Protein AF-0000000087741910 (afdb_homodimer)

Sequence (424 aa):
MEVKDKIFSENNMYKRLKKAAKTEHLENLDMALEYSIKKHRGEMRKANKFNKKAQIPYIIHPLMMACQAHALGIKDDKVLAVTMLHDICEDCNVDPSELPFPQEIRDCVDTLTKRKGQSKEEYFAGIAKDSTAAIVKALDRVNNVSTMSSSFSRQKVIEYIEETEEYVYPLLDVIKYEYHDYNDAVFILKYHLKSLIESIKCFILQDELEDDMEVKDKIFSENNMYKRLKKAAKTEHLENLDMALEYSIKKHRGEMRKANKFNKKAQIPYIIHPLMMACQAHALGIKDDKVLAVTMLHDICEDCNVDPSELPFPQEIRDCVDTLTKRKGQSKEEYFAGIAKDSTAAIVKALDRVNNVSTMSSSFSRQKVIEYIEETEEYVYPLLDVIKYEYHDYNDAVFILKYHLKSLIESIKCFILQDELEDD

Solvent-accessible surface area (backbone atoms only — not comparable to full-atom values): 22460 Å² total; per-residue (Å²): 115,87,54,83,42,63,80,70,30,62,66,49,38,48,51,51,50,49,49,47,19,62,78,67,66,20,62,56,28,46,50,26,52,56,49,37,51,62,66,37,58,90,39,59,46,79,51,29,76,86,42,70,82,53,79,46,57,36,56,48,54,34,44,50,37,35,52,51,40,43,45,50,66,50,78,50,37,63,50,43,18,33,35,38,41,35,56,44,41,74,74,58,77,40,58,43,88,71,51,98,59,60,67,72,48,30,52,41,31,41,50,57,39,83,54,88,90,59,50,68,66,58,46,47,54,54,21,61,76,31,62,58,38,27,52,40,49,50,41,49,46,42,56,49,65,40,43,36,59,41,49,47,52,73,69,53,49,53,51,51,50,53,47,37,65,68,52,46,53,57,30,52,55,51,35,43,72,74,37,65,91,39,35,42,40,45,50,53,49,50,51,48,38,48,29,44,51,53,35,53,48,38,54,54,50,50,52,54,61,72,73,102,114,88,54,85,42,63,79,69,28,60,67,49,38,49,51,51,51,48,50,48,19,62,78,66,67,18,62,55,26,47,50,26,52,56,50,35,52,62,66,38,58,92,40,60,46,79,51,29,75,88,42,68,83,53,79,46,56,35,53,47,54,33,43,50,38,35,50,49,40,43,45,51,66,51,78,50,37,63,50,42,17,34,34,39,41,36,54,44,40,75,74,58,79,42,58,45,87,70,50,96,60,60,67,72,48,30,52,40,31,42,50,58,39,82,52,89,88,58,48,70,67,58,45,47,54,53,22,63,76,31,62,57,37,28,52,42,50,50,42,50,46,41,54,48,64,40,42,35,60,41,47,47,52,70,70,54,48,52,51,51,50,52,48,38,64,70,51,48,51,56,30,52,54,50,36,43,72,73,36,64,92,40,36,42,40,46,50,51,51,49,51,48,38,48,29,44,52,54,36,52,49,38,53,56,51,50,51,54,62,71,72,102

Foldseek 3Di:
DVPVDPCLDPVNLLVVQCVLCVVVVLVLLNVLSVVLCVQQVPPWDFAFPVCRPDTHRPQSLLSVLLSLCVVLVNSDSLLNSLSSCLCSCVPRVDQLVPDPDDPVSSVLSNLSDDDPPDDLVRSLVSQLVDLSSLSSVLSNLLSCLVCCVRGPDPVVNVVSLVSCVVRNVVSLVSNVVPPVVCVSVSVVSCVSNVVSSVVVVVVVVVVVVVVD/DVPVDPCLDPVNLLVVQCVLCVVVVLVLLNVLSVVLCVQQVPPWDFAFPVCRVDTHRPQSLLSVLLSLCVVLVNSDSLLNSLSSCLCSCVPRVDQLVPDPDDPVSSVLSNLSDDDPPDDLVRSLVSQLVDLSSLSSVLSNLLSCLVCCVRGPDPVVNVVSLVSCVVRNVVSLVSNVVPPVVCVSVSVVSCVSNVVSSVVVVVVVVVVVVVVD

Organism: Butyrivibrio fibrisolvens (NCBI:txid831)

pLDDT: mean 91.87, std 10.07, range [36.38, 98.81]

Secondary structure (DSSP, 8-state):
-----GGGSHHHHHHHHHHHHHHTT-HHHHHHHHHHHHHTTT-BPPPBTTBTT---BTTHHHHHHHHHHHHTT---HHHHHHHHHTTHHHHS---GGGSSS-HHHHHHHHHTSPPTT--HHHHHHHHHT-HHHHHHHHHHHHHHHHHHHHHS-HHHHHHHHHHIIIIIHHHHHHHHHH-GGGHHHHHHHHHHHHHHHHHHHHHHHHHHHHH-/-----GGGSHHHHHHHHHHHHHHTT-HHHHHHHHHHHHHTTT-BPPPBTTBTT---BTTHHHHHHHHHHHHTT---HHHHHHHHHTTHHHHS---GGGSSS-HHHHHHHHHTSPPTT--HHHHHHHHHT-HHHHHHHHHHHHHHHHHHHHHS-HHHHHHHHHHIIIIIHHHHHHHHHH-GGGHHHHHHHHHHHHHHHHHHHHHHHHHHHHH-

InterPro domains:
  IPR052194 Guanosine-3',5'-bis(diphosphate) 3'-pyrophosphohydrolase [PTHR46246] (23-166)

Nearest PDB structures (foldseek):
  6yvc-assembly4_D  TM=8.211E-01  e=2.754E-05  Pseudomonas aeruginosa
  7smg-assembly1_A  TM=8.132E-01  e=6.672E-05  Bacteroides caccae ATCC 43185
  6yvc-assembly4_D  TM=8.211E-01  e=2.849E-05  Pseudomonas aeruginosa
  7smg-assembly1_A  TM=8.132E-01  e=8.321E-05  Bacteroides caccae ATCC 43185

Structure (mmCIF, N/CA/C/O backbone):
data_AF-0000000087741910-model_v1
#
loop_
_entity.id
_entity.type
_entity.pdbx_description
1 polymer "Bifunctional (P)ppGpp synthetase/guanosine-3,5-bis(Diphosphate) 3'-pyrophosphohydrolase"
#
loop_
_atom_site.group_PDB
_atom_site.id
_atom_site.type_symbol
_atom_site.label_atom_id
_atom_site.label_alt_id
_atom_site.label_comp_id
_atom_site.label_asym_id
_atom_site.label_entity_id
_atom_site.label_seq_id
_atom_site.pdbx_PDB_ins_code
_atom_site.Cartn_x
_atom_site.Cartn_y
_atom_site.Cartn_z
_atom_site.occupancy
_atom_site.B_iso_or_equiv
_atom_site.auth_seq_id
_atom_site.auth_comp_id
_atom_site.auth_asym_id
_atom_site.auth_atom_id
_atom_site.pdbx_PDB_model_num
ATOM 1 N N . MET A 1 1 ? -9.453 -3.703 -11.008 1 36.47 1 MET A N 1
ATOM 2 C CA . MET A 1 1 ? -9.133 -2.287 -11.148 1 36.47 1 MET A CA 1
ATOM 3 C C . MET A 1 1 ? -8.797 -1.945 -12.602 1 36.47 1 MET A C 1
ATOM 5 O O . MET A 1 1 ? -7.898 -2.541 -13.195 1 36.47 1 MET A O 1
ATOM 9 N N . GLU A 1 2 ? -9.836 -1.729 -13.297 1 45.56 2 GLU A N 1
ATOM 10 C CA . GLU A 1 2 ? -9.336 -1.256 -14.578 1 45.56 2 GLU A CA 1
ATOM 11 C C . GLU A 1 2 ? -8.305 -0.147 -14.398 1 45.56 2 GLU A C 1
ATOM 13 O O . GLU A 1 2 ? -8.664 0.994 -14.094 1 45.56 2 GLU A O 1
ATOM 18 N N . VAL A 1 3 ? -7.297 -0.343 -13.688 1 50.44 3 VAL A N 1
ATOM 19 C CA . VAL A 1 3 ? -6.367 0.778 -13.633 1 50.44 3 VAL A CA 1
ATOM 20 C C . VAL A 1 3 ? -5.879 1.115 -15.039 1 50.44 3 VAL A C 1
ATOM 22 O O . VAL A 1 3 ? -5.172 0.32 -15.664 1 50.44 3 VAL A O 1
ATOM 25 N N . LYS A 1 4 ? -6.59 1.932 -15.727 1 55.97 4 LYS A N 1
ATOM 26 C CA . LYS A 1 4 ? -6.168 2.438 -17.031 1 55.97 4 LYS A CA 1
ATOM 27 C C . LYS A 1 4 ? -4.762 3.025 -16.969 1 55.97 4 LYS A C 1
ATOM 29 O O . LYS A 1 4 ? -4.203 3.424 -17.984 1 55.97 4 LYS A O 1
ATOM 34 N N . ASP A 1 5 ? -4.297 2.799 -15.852 1 68.81 5 ASP A N 1
ATOM 35 C CA . ASP A 1 5 ? -2.947 3.334 -15.711 1 68.81 5 ASP A CA 1
ATOM 36 C C . ASP A 1 5 ? -1.924 2.43 -16.391 1 68.81 5 ASP A C 1
ATOM 38 O O . ASP A 1 5 ? -1.858 1.232 -16.109 1 68.81 5 ASP A O 1
ATOM 42 N N . LYS A 1 6 ? -1.229 3.008 -17.188 1 66.5 6 LYS A N 1
ATOM 43 C CA . LYS A 1 6 ? -0.247 2.287 -18 1 66.5 6 LYS A CA 1
ATOM 44 C C . LYS A 1 6 ? 0.695 1.473 -17.109 1 66.5 6 LYS A C 1
ATOM 46 O O . LYS A 1 6 ? 1.123 0.381 -17.5 1 66.5 6 LYS A O 1
ATOM 51 N N . ILE A 1 7 ? 0.858 1.936 -15.93 1 70 7 ILE A N 1
ATOM 52 C CA . ILE A 1 7 ? 1.865 1.309 -15.086 1 70 7 ILE A CA 1
ATOM 53 C C . ILE A 1 7 ? 1.332 -0.016 -14.539 1 70 7 ILE A C 1
ATOM 55 O O . ILE A 1 7 ? 2.107 -0.879 -14.125 1 70 7 ILE A O 1
ATOM 59 N N . PHE A 1 8 ? 0.062 -0.196 -14.695 1 80.19 8 PHE A N 1
ATOM 60 C CA . PHE A 1 8 ? -0.527 -1.433 -14.195 1 80.19 8 PHE A CA 1
ATOM 61 C C . PHE A 1 8 ? -0.972 -2.326 -15.352 1 80.19 8 PHE A C 1
ATOM 63 O O . PHE A 1 8 ? -1.636 -3.342 -15.133 1 80.19 8 PHE A O 1
ATOM 70 N N . SER A 1 9 ? -0.499 -1.895 -16.547 1 89.19 9 SER A N 1
ATOM 71 C CA . SER A 1 9 ? -0.858 -2.719 -17.703 1 89.19 9 SER A CA 1
ATOM 72 C C . SER A 1 9 ? -0.04 -4.004 -17.734 1 89.19 9 SER A C 1
ATOM 74 O O . SER A 1 9 ? 1.11 -4.027 -17.297 1 89.19 9 SER A O 1
ATOM 76 N N . GLU A 1 10 ? -0.681 -4.973 -18.297 1 92.62 10 GLU A N 1
ATOM 77 C CA . GLU A 1 10 ? -0.025 -6.266 -18.453 1 92.62 10 GLU A CA 1
ATOM 78 C C . GLU A 1 10 ? 1.323 -6.125 -19.141 1 92.62 10 GLU A C 1
ATOM 80 O O . GLU A 1 10 ? 2.34 -6.617 -18.656 1 92.62 10 GLU A O 1
ATOM 85 N N . ASN A 1 11 ? 1.324 -5.414 -20.219 1 94.44 11 ASN A N 1
ATOM 86 C CA . ASN A 1 11 ? 2.525 -5.254 -21.031 1 94.44 11 ASN A CA 1
ATOM 87 C C . ASN A 1 11 ? 3.629 -4.531 -20.266 1 94.44 11 ASN A C 1
ATOM 89 O O . ASN A 1 11 ? 4.785 -4.953 -20.297 1 94.44 11 ASN A O 1
ATOM 93 N N . ASN A 1 12 ? 3.334 -3.48 -19.609 1 93.81 12 ASN A N 1
ATOM 94 C CA . ASN A 1 12 ? 4.328 -2.713 -18.859 1 93.81 12 ASN A CA 1
ATOM 95 C C . ASN A 1 12 ? 4.875 -3.5 -17.672 1 93.81 12 ASN A C 1
ATOM 97 O O . ASN A 1 12 ? 6.074 -3.453 -17.391 1 93.81 12 ASN A O 1
ATOM 101 N N . MET A 1 13 ? 4.023 -4.191 -17.031 1 96.44 13 MET A N 1
ATOM 102 C CA . MET A 1 13 ? 4.469 -4.988 -15.891 1 96.44 13 MET A CA 1
ATOM 103 C C . MET A 1 13 ? 5.367 -6.133 -16.344 1 96.44 13 MET A C 1
ATOM 105 O O . MET A 1 13 ? 6.402 -6.398 -15.727 1 96.44 13 MET A O 1
ATOM 109 N N . TYR A 1 14 ? 4.961 -6.719 -17.438 1 97.25 14 TYR A N 1
ATOM 110 C CA . TYR A 1 14 ? 5.77 -7.789 -18 1 97.25 14 TYR A CA 1
ATOM 111 C C . TYR A 1 14 ? 7.152 -7.281 -18.391 1 97.25 14 TYR A C 1
ATOM 113 O O . TYR A 1 14 ? 8.164 -7.887 -18.047 1 97.25 14 TYR A O 1
ATOM 121 N N . LYS A 1 15 ? 7.199 -6.219 -19.062 1 97.12 15 LYS A N 1
ATOM 122 C CA . LYS A 1 15 ? 8.469 -5.648 -19.516 1 97.12 15 LYS A CA 1
ATOM 123 C C . LYS A 1 15 ? 9.359 -5.289 -18.328 1 97.12 15 LYS A C 1
ATOM 125 O O . LYS A 1 15 ? 10.57 -5.516 -18.359 1 97.12 15 LYS A O 1
ATOM 130 N N . ARG A 1 16 ? 8.734 -4.734 -17.359 1 95.75 16 ARG A N 1
ATOM 131 C CA . ARG A 1 16 ? 9.477 -4.363 -16.156 1 95.75 16 ARG A CA 1
ATOM 132 C C . ARG A 1 16 ? 10.125 -5.586 -15.516 1 95.75 16 ARG A C 1
ATOM 134 O O . ARG A 1 16 ? 11.305 -5.559 -15.172 1 95.75 16 ARG A O 1
ATOM 141 N N . LEU A 1 17 ? 9.398 -6.613 -15.375 1 98.25 17 LEU A N 1
ATOM 142 C CA . LEU A 1 17 ? 9.891 -7.812 -14.711 1 98.25 17 LEU A CA 1
ATOM 143 C C . LEU A 1 17 ? 10.914 -8.539 -15.578 1 98.25 17 LEU A C 1
ATOM 145 O O . LEU A 1 17 ? 11.883 -9.094 -15.07 1 98.25 17 LEU A O 1
ATOM 149 N N . LYS A 1 18 ? 10.656 -8.531 -16.875 1 98.38 18 LYS A N 1
ATOM 150 C CA . LYS A 1 18 ? 11.625 -9.133 -17.797 1 98.38 18 LYS A CA 1
ATOM 151 C C . LYS A 1 18 ? 12.969 -8.406 -17.734 1 98.38 18 LYS A C 1
ATOM 153 O O . LYS A 1 18 ? 14.023 -9.047 -17.688 1 98.38 18 LYS A O 1
ATOM 158 N N . LYS A 1 19 ? 12.891 -7.168 -17.75 1 97.94 19 LYS A N 1
ATOM 159 C CA . LYS A 1 19 ? 14.102 -6.371 -17.609 1 97.94 19 LYS A CA 1
ATOM 160 C C . LYS A 1 19 ? 14.805 -6.656 -16.297 1 97.94 19 LYS A C 1
ATOM 162 O O . LYS A 1 19 ? 16.031 -6.812 -16.25 1 97.94 19 LYS A O 1
ATOM 167 N N . ALA A 1 20 ? 14.07 -6.676 -15.227 1 97.5 20 ALA A N 1
ATOM 168 C CA . ALA A 1 20 ? 14.633 -6.973 -13.914 1 97.5 20 ALA A CA 1
ATOM 169 C C . ALA A 1 20 ? 15.305 -8.344 -13.906 1 97.5 20 ALA A C 1
ATOM 171 O O . ALA A 1 20 ? 16.406 -8.5 -13.375 1 97.5 20 ALA A O 1
ATOM 172 N N . ALA A 1 21 ? 14.57 -9.312 -14.523 1 98.44 21 ALA A N 1
ATOM 173 C CA . ALA A 1 21 ? 15.109 -10.664 -14.57 1 98.44 21 ALA A CA 1
ATOM 174 C C . ALA A 1 21 ? 16.453 -10.703 -15.281 1 98.44 21 ALA A C 1
ATOM 176 O O . ALA A 1 21 ? 17.391 -11.367 -14.828 1 98.44 21 ALA A O 1
ATOM 177 N N . LYS A 1 22 ? 16.531 -10.016 -16.312 1 97.94 22 LYS A N 1
ATOM 178 C CA . LYS A 1 22 ? 17.766 -9.977 -17.109 1 97.94 22 LYS A CA 1
ATOM 179 C C . LYS A 1 22 ? 18.875 -9.227 -16.359 1 97.94 22 LYS A C 1
ATOM 181 O O . LYS A 1 22 ? 19.969 -9.766 -16.172 1 97.94 22 LYS A O 1
ATOM 186 N N . THR A 1 23 ? 18.594 -8.031 -15.859 1 97.88 23 THR A N 1
ATOM 187 C CA . THR A 1 23 ? 19.594 -7.145 -15.281 1 97.88 23 THR A CA 1
ATOM 188 C C . THR A 1 23 ? 20.078 -7.684 -13.938 1 97.88 23 THR A C 1
ATOM 190 O O . THR A 1 23 ? 21.234 -7.48 -13.555 1 97.88 23 THR A O 1
ATOM 193 N N . GLU A 1 24 ? 19.203 -8.359 -13.273 1 97.88 24 GLU A N 1
ATOM 194 C CA . GLU A 1 24 ? 19.547 -8.836 -11.938 1 97.88 24 GLU A CA 1
ATOM 195 C C . GLU A 1 24 ? 19.828 -10.336 -11.945 1 97.88 24 GLU A C 1
ATOM 197 O O . GLU A 1 24 ? 19.984 -10.953 -10.891 1 97.88 24 GLU A O 1
ATOM 202 N N . HIS A 1 25 ? 19.828 -10.969 -13.117 1 98.12 25 HIS A N 1
ATOM 203 C CA . HIS A 1 25 ? 20.172 -12.367 -13.336 1 98.12 25 HIS A CA 1
ATOM 204 C C . HIS A 1 25 ? 19.25 -13.297 -12.555 1 98.12 25 HIS A C 1
ATOM 206 O O . HIS A 1 25 ? 19.719 -14.188 -11.836 1 98.12 25 HIS A O 1
ATOM 212 N N . LEU A 1 26 ? 18 -12.977 -12.625 1 98.44 26 LEU A N 1
ATOM 213 C CA . LEU A 1 26 ? 16.969 -13.789 -11.992 1 98.44 26 LEU A CA 1
ATOM 214 C C . LEU A 1 26 ? 16.406 -14.828 -12.969 1 98.44 26 LEU A C 1
ATOM 216 O O . LEU A 1 26 ? 15.344 -14.633 -13.547 1 98.44 26 LEU A O 1
ATOM 220 N N . GLU A 1 27 ? 16.984 -15.938 -13.07 1 98.56 27 GLU A N 1
ATOM 221 C CA . GLU A 1 27 ? 16.719 -16.938 -14.102 1 98.56 27 GLU A CA 1
ATOM 222 C C . GLU A 1 27 ? 15.375 -17.609 -13.859 1 98.56 27 GLU A C 1
ATOM 224 O O . GLU A 1 27 ? 14.625 -17.891 -14.805 1 98.56 27 GLU A O 1
ATOM 229 N N . ASN A 1 28 ? 15.086 -17.969 -12.617 1 98.69 28 ASN A N 1
ATOM 230 C CA . ASN A 1 28 ? 13.82 -18.625 -12.312 1 98.69 28 ASN A CA 1
ATOM 231 C C . ASN A 1 28 ? 12.633 -17.688 -12.539 1 98.69 28 ASN A C 1
ATOM 233 O O . ASN A 1 28 ? 11.578 -18.109 -13 1 98.69 28 ASN A O 1
ATOM 237 N N . LEU A 1 29 ? 12.805 -16.391 -12.188 1 98.81 29 LEU A N 1
ATOM 238 C CA . LEU A 1 29 ? 11.758 -15.414 -12.492 1 98.81 29 LEU A CA 1
ATOM 239 C C . LEU A 1 29 ? 11.508 -15.336 -14 1 98.81 29 LEU A C 1
ATOM 241 O O . LEU A 1 29 ? 10.359 -15.328 -14.438 1 98.81 29 LEU A O 1
ATOM 245 N N . ASP A 1 30 ? 12.602 -15.242 -14.75 1 98.75 30 ASP A N 1
ATOM 246 C CA . ASP A 1 30 ? 12.484 -15.156 -16.203 1 98.75 30 ASP A CA 1
ATOM 247 C C . ASP A 1 30 ? 11.688 -16.328 -16.766 1 98.75 30 ASP A C 1
ATOM 249 O O . ASP A 1 30 ? 10.75 -16.125 -17.531 1 98.75 30 ASP A O 1
ATOM 253 N N . MET A 1 31 ? 11.977 -17.484 -16.344 1 98.62 31 MET A N 1
ATOM 254 C CA . MET A 1 31 ? 11.281 -18.703 -16.766 1 98.62 31 MET A CA 1
ATOM 255 C C . MET A 1 31 ? 9.844 -18.703 -16.266 1 98.62 31 MET A C 1
ATOM 257 O O . MET A 1 31 ? 8.93 -19.109 -16.984 1 98.62 31 MET A O 1
ATOM 261 N N . ALA A 1 32 ? 9.648 -18.297 -15.008 1 98.75 32 ALA A N 1
ATOM 262 C CA . ALA A 1 32 ? 8.32 -18.297 -14.406 1 98.75 32 ALA A CA 1
ATOM 263 C C . ALA A 1 32 ? 7.387 -17.328 -15.125 1 98.75 32 ALA A C 1
ATOM 265 O O . ALA A 1 32 ? 6.188 -17.594 -15.242 1 98.75 32 ALA A O 1
ATOM 266 N N . LEU A 1 33 ? 7.953 -16.203 -15.578 1 98.56 33 LEU A N 1
ATOM 267 C CA . LEU A 1 33 ? 7.172 -15.242 -16.344 1 98.56 33 LEU A CA 1
ATOM 268 C C . LEU A 1 33 ? 6.582 -15.891 -17.594 1 98.56 33 LEU A C 1
ATOM 270 O O . LEU A 1 33 ? 5.367 -15.836 -17.812 1 98.56 33 LEU A O 1
ATOM 274 N N . GLU A 1 34 ? 7.363 -16.531 -18.312 1 97.75 34 GLU A N 1
ATOM 275 C CA . GLU A 1 34 ? 6.922 -17.172 -19.547 1 97.75 34 GLU A CA 1
ATOM 276 C C . GLU A 1 34 ? 5.969 -18.328 -19.25 1 97.75 34 GLU A C 1
ATOM 278 O O . GLU A 1 34 ? 4.941 -18.469 -19.922 1 97.75 34 GLU A O 1
ATOM 283 N N . TYR A 1 35 ? 6.336 -19.094 -18.297 1 97.69 35 TYR A N 1
ATOM 284 C CA . TYR A 1 35 ? 5.531 -20.25 -17.938 1 97.69 35 TYR A CA 1
ATOM 285 C C . TYR A 1 35 ? 4.141 -19.828 -17.484 1 97.69 35 TYR A C 1
ATOM 287 O O . TYR A 1 35 ? 3.137 -20.391 -17.922 1 97.69 35 TYR A O 1
ATOM 295 N N . SER A 1 36 ? 4.066 -18.844 -16.594 1 97.12 36 SER A N 1
ATOM 296 C CA . SER A 1 36 ? 2.793 -18.391 -16.031 1 97.12 36 SER A CA 1
ATOM 297 C C . SER A 1 36 ? 1.915 -17.766 -17.109 1 97.12 36 SER A C 1
ATOM 299 O O . SER A 1 36 ? 0.697 -17.953 -17.109 1 97.12 36 SER A O 1
ATOM 301 N N . ILE A 1 37 ? 2.525 -17 -18 1 96.19 37 ILE A N 1
ATOM 302 C CA . ILE A 1 37 ? 1.782 -16.359 -19.078 1 96.19 37 ILE A CA 1
ATOM 303 C C . ILE A 1 37 ? 1.149 -17.422 -19.969 1 96.19 37 ILE A C 1
ATOM 305 O O . ILE A 1 37 ? -0.027 -17.312 -20.328 1 96.19 37 ILE A O 1
ATOM 309 N N . LYS A 1 38 ? 1.907 -18.406 -20.281 1 96 38 LYS A N 1
ATOM 310 C CA . LYS A 1 38 ? 1.41 -19.5 -21.125 1 96 38 LYS A CA 1
ATOM 311 C C . LYS A 1 38 ? 0.291 -20.266 -20.406 1 96 38 LYS A C 1
ATOM 313 O O . LYS A 1 38 ? -0.749 -20.547 -21.016 1 96 38 LYS A O 1
ATOM 318 N N . LYS A 1 39 ? 0.464 -20.594 -19.203 1 95.5 39 LYS A N 1
ATOM 319 C CA . LYS A 1 39 ? -0.474 -21.453 -18.469 1 95.5 39 LYS A CA 1
ATOM 320 C C . LYS A 1 39 ? -1.778 -20.703 -18.188 1 95.5 39 LYS A C 1
ATOM 322 O O . LYS A 1 39 ? -2.854 -21.312 -18.203 1 95.5 39 LYS A O 1
ATOM 327 N N . HIS A 1 40 ? -1.756 -19.406 -17.891 1 94.88 40 HIS A N 1
ATOM 328 C CA . HIS A 1 40 ? -2.943 -18.641 -17.531 1 94.88 40 HIS A CA 1
ATOM 329 C C . HIS A 1 40 ? -3.611 -18.062 -18.781 1 94.88 40 HIS A C 1
ATOM 331 O O . HIS A 1 40 ? -4.551 -17.266 -18.656 1 94.88 40 HIS A O 1
ATOM 337 N N . ARG A 1 41 ? -3.066 -18.359 -19.938 1 94.06 41 ARG A N 1
ATOM 338 C CA . ARG A 1 41 ? -3.641 -17.828 -21.172 1 94.06 41 ARG A CA 1
ATOM 339 C C . ARG A 1 41 ? -5.133 -18.125 -21.25 1 94.06 41 ARG A C 1
ATOM 341 O O . ARG A 1 41 ? -5.547 -19.281 -21.078 1 94.06 41 ARG A O 1
ATOM 348 N N . GLY A 1 42 ? -5.926 -17.078 -21.484 1 92.31 42 GLY A N 1
ATOM 349 C CA . GLY A 1 42 ? -7.359 -17.25 -21.641 1 92.31 42 GLY A CA 1
ATOM 350 C C . GLY A 1 42 ? -8.117 -17.188 -20.328 1 92.31 42 GLY A C 1
ATOM 351 O O . GLY A 1 42 ? -9.344 -17.031 -20.312 1 92.31 42 GLY A O 1
ATOM 352 N N . GLU A 1 43 ? -7.402 -17.375 -19.219 1 93.44 43 GLU A N 1
ATOM 353 C CA . GLU A 1 43 ? -8.047 -17.266 -17.922 1 93.44 43 GLU A CA 1
ATOM 354 C C . GLU A 1 43 ? -8.328 -15.812 -17.562 1 93.44 43 GLU A C 1
ATOM 356 O O . GLU A 1 43 ? -7.535 -14.922 -17.875 1 93.44 43 GLU A O 1
ATOM 361 N N . MET A 1 44 ? -9.453 -15.578 -16.953 1 92.81 44 MET A N 1
ATOM 362 C CA . MET A 1 44 ? -9.852 -14.227 -16.562 1 92.81 44 MET A CA 1
ATOM 363 C C . MET A 1 44 ? -10.086 -14.141 -15.062 1 92.81 44 MET A C 1
ATOM 365 O O . MET A 1 44 ? -10.414 -15.133 -14.422 1 92.81 44 MET A O 1
ATOM 369 N N . ARG A 1 45 ? -9.883 -12.938 -14.531 1 92.31 45 ARG A N 1
ATOM 370 C CA . ARG A 1 45 ? -10.305 -12.656 -13.164 1 92.31 45 ARG A CA 1
ATOM 371 C C . ARG A 1 45 ? -11.828 -12.641 -13.055 1 92.31 45 ARG A C 1
ATOM 373 O O . ARG A 1 45 ? -12.531 -12.547 -14.07 1 92.31 45 ARG A O 1
ATOM 380 N N . LYS A 1 46 ? -12.281 -12.758 -11.836 1 90.19 46 LYS A N 1
ATOM 381 C CA . LYS A 1 46 ? -13.719 -12.641 -11.617 1 90.19 46 LYS A CA 1
ATOM 382 C C . LYS A 1 46 ? -14.242 -11.312 -12.133 1 90.19 46 LYS A C 1
ATOM 384 O O . LYS A 1 46 ? -13.602 -10.273 -11.953 1 90.19 46 LYS A O 1
ATOM 389 N N . ALA A 1 47 ? -15.359 -11.375 -12.648 1 86.88 47 ALA A N 1
ATOM 390 C CA . ALA A 1 47 ? -15.945 -10.203 -13.305 1 86.88 47 ALA A CA 1
ATOM 391 C C . ALA A 1 47 ? -16.297 -9.117 -12.289 1 86.88 47 ALA A C 1
ATOM 393 O O . ALA A 1 47 ? -16.656 -9.422 -11.148 1 86.88 47 ALA A O 1
ATOM 394 N N . ASN A 1 48 ? -16.203 -7.867 -12.719 1 86.38 48 ASN A N 1
ATOM 395 C CA . ASN A 1 48 ? -16.641 -6.711 -11.945 1 86.38 48 ASN A CA 1
ATOM 396 C C . ASN A 1 48 ? -18.156 -6.582 -11.922 1 86.38 48 ASN A C 1
ATOM 398 O O . ASN A 1 48 ? -18.781 -6.492 -12.977 1 86.38 48 ASN A O 1
ATOM 402 N N . LYS A 1 49 ? -18.719 -6.547 -10.789 1 85.44 49 LYS A N 1
ATOM 403 C CA . LYS A 1 49 ? -20.172 -6.523 -10.633 1 85.44 49 LYS A CA 1
ATOM 404 C C . LYS A 1 49 ? -20.766 -5.215 -11.164 1 85.44 49 LYS A C 1
ATOM 406 O O . LYS A 1 49 ? -21.953 -5.148 -11.484 1 85.44 49 LYS A O 1
ATOM 411 N N . PHE A 1 50 ? -19.891 -4.203 -11.234 1 81.94 50 PHE A N 1
ATOM 412 C CA . PHE A 1 50 ? -20.391 -2.883 -11.609 1 81.94 50 PHE A CA 1
ATOM 413 C C . PHE A 1 50 ? -20.078 -2.588 -13.078 1 81.94 50 PHE A C 1
ATOM 415 O O . PHE A 1 50 ? -20.578 -1.604 -13.633 1 81.94 50 PHE A O 1
ATOM 422 N N . ASN A 1 51 ? -19.219 -3.332 -13.602 1 80.88 51 ASN A N 1
ATOM 423 C CA . ASN A 1 51 ? -18.875 -3.242 -15.016 1 80.88 51 ASN A CA 1
ATOM 424 C C . ASN A 1 51 ? -18.578 -4.617 -15.609 1 80.88 51 ASN A C 1
ATOM 426 O O . ASN A 1 51 ? -17.422 -4.98 -15.797 1 80.88 51 ASN A O 1
ATOM 430 N N . LYS A 1 52 ? -19.562 -5.254 -16.047 1 74.88 52 LYS A N 1
ATOM 431 C CA . LYS A 1 52 ? -19.422 -6.641 -16.484 1 74.88 52 LYS A CA 1
ATOM 432 C C . LYS A 1 52 ? -18.672 -6.738 -17.797 1 74.88 52 LYS A C 1
ATOM 434 O O . LYS A 1 52 ? -18.125 -7.797 -18.141 1 74.88 52 LYS A O 1
ATOM 439 N N . LYS A 1 53 ? -18.594 -5.695 -18.438 1 78.19 53 LYS A N 1
ATOM 440 C CA . LYS A 1 53 ? -17.906 -5.695 -19.734 1 78.19 53 LYS A CA 1
ATOM 441 C C . LYS A 1 53 ? -16.391 -5.668 -19.547 1 78.19 53 LYS A C 1
ATOM 443 O O . LYS A 1 53 ? -15.641 -6.008 -20.469 1 78.19 53 LYS A O 1
ATOM 448 N N . ALA A 1 54 ? -16.016 -5.293 -18.453 1 78.75 54 ALA A N 1
ATOM 449 C CA . ALA A 1 54 ? -14.586 -5.211 -18.156 1 78.75 54 ALA A CA 1
ATOM 450 C C . ALA A 1 54 ? -14.016 -6.586 -17.812 1 78.75 54 ALA A C 1
ATOM 452 O O . ALA A 1 54 ? -14.383 -7.191 -16.812 1 78.75 54 ALA A O 1
ATOM 453 N N . GLN A 1 55 ? -13.266 -7.16 -18.828 1 86 55 GLN A N 1
ATOM 454 C CA . GLN A 1 55 ? -12.594 -8.438 -18.594 1 86 55 GLN A CA 1
ATOM 455 C C . GLN A 1 55 ? -11.117 -8.234 -18.281 1 86 55 GLN A C 1
ATOM 457 O O . GLN A 1 55 ? -10.406 -7.551 -19.016 1 86 55 GLN A O 1
ATOM 462 N N . ILE A 1 56 ? -10.695 -8.805 -17.203 1 90.81 56 ILE A N 1
ATOM 463 C CA . ILE A 1 56 ? -9.305 -8.648 -16.781 1 90.81 56 ILE A CA 1
ATOM 464 C C . ILE A 1 56 ? -8.594 -10 -16.859 1 90.81 56 ILE A C 1
ATOM 466 O O . ILE A 1 56 ? -8.977 -10.945 -16.172 1 90.81 56 ILE A O 1
ATOM 470 N N . PRO A 1 57 ? -7.625 -10.094 -17.688 1 94.19 57 PRO A N 1
ATOM 471 C CA . PRO A 1 57 ? -6.859 -11.344 -17.734 1 94.19 57 PRO A CA 1
ATOM 472 C C . PRO A 1 57 ? -6.281 -11.727 -16.375 1 94.19 57 PRO A C 1
ATOM 474 O O . PRO A 1 57 ? -5.816 -10.859 -15.625 1 94.19 57 PRO A O 1
ATOM 477 N N . TYR A 1 58 ? -6.293 -12.992 -16.078 1 95.56 58 TYR A N 1
ATOM 478 C CA . TYR A 1 58 ? -5.848 -13.461 -14.766 1 95.56 58 TYR A CA 1
ATOM 479 C C . TYR A 1 58 ? -4.379 -13.133 -14.539 1 95.56 58 TYR A C 1
ATOM 481 O O . TYR A 1 58 ? -3.975 -12.836 -13.414 1 95.56 58 TYR A O 1
ATOM 489 N N . ILE A 1 59 ? -3.568 -13.133 -15.578 1 96.69 59 ILE A N 1
ATOM 490 C CA . ILE A 1 59 ? -2.119 -12.984 -15.5 1 96.69 59 ILE A CA 1
ATOM 491 C C . ILE A 1 59 ? -1.771 -11.641 -14.859 1 96.69 59 ILE A C 1
ATOM 493 O O . ILE A 1 59 ? -0.67 -11.461 -14.328 1 96.69 59 ILE A O 1
ATOM 497 N N . ILE A 1 60 ? -2.639 -10.719 -14.844 1 96.25 60 ILE A N 1
ATOM 498 C CA . ILE A 1 60 ? -2.422 -9.406 -14.242 1 96.25 60 ILE A CA 1
ATOM 499 C C . ILE A 1 60 ? -2.18 -9.555 -12.742 1 96.25 60 ILE A C 1
ATOM 501 O O . ILE A 1 60 ? -1.385 -8.82 -12.156 1 96.25 60 ILE A O 1
ATOM 505 N N . HIS A 1 61 ? -2.805 -10.586 -12.18 1 96.88 61 HIS A N 1
ATOM 506 C CA . HIS A 1 61 ? -2.705 -10.828 -10.742 1 96.88 61 HIS A CA 1
ATOM 507 C C . HIS A 1 61 ? -1.277 -11.172 -10.336 1 96.88 61 HIS A C 1
ATOM 509 O O . HIS A 1 61 ? -0.644 -10.438 -9.578 1 96.88 61 HIS A O 1
ATOM 515 N N . PRO A 1 62 ? -0.679 -12.227 -10.852 1 98 62 PRO A N 1
ATOM 516 C CA . PRO A 1 62 ? 0.696 -12.516 -10.438 1 98 62 PRO A CA 1
ATOM 517 C C . PRO A 1 62 ? 1.691 -11.469 -10.93 1 98 62 PRO A C 1
ATOM 519 O O . PRO A 1 62 ? 2.699 -11.203 -10.266 1 98 62 PRO A O 1
ATOM 522 N N . LEU A 1 63 ? 1.418 -10.82 -12.047 1 98.25 63 LEU A N 1
ATOM 523 C CA . LEU A 1 63 ? 2.295 -9.75 -12.508 1 98.25 63 LEU A CA 1
ATOM 524 C C . LEU A 1 63 ? 2.312 -8.594 -11.516 1 98.25 63 LEU A C 1
ATOM 526 O O . LEU A 1 63 ? 3.381 -8.086 -11.172 1 98.25 63 LEU A O 1
ATOM 530 N N . MET A 1 64 ? 1.154 -8.203 -11.062 1 97.81 64 MET A N 1
ATOM 531 C CA . MET A 1 64 ? 1.049 -7.113 -10.094 1 97.81 64 MET A CA 1
ATOM 532 C C . MET A 1 64 ? 1.76 -7.465 -8.797 1 97.81 64 MET A C 1
ATOM 534 O O . MET A 1 64 ? 2.477 -6.637 -8.234 1 97.81 64 MET A O 1
ATOM 538 N N . MET A 1 65 ? 1.581 -8.672 -8.406 1 98.38 65 MET A N 1
ATOM 539 C CA . MET A 1 65 ? 2.24 -9.148 -7.188 1 98.38 65 MET A CA 1
ATOM 540 C C . MET A 1 65 ? 3.756 -9.07 -7.328 1 98.38 65 MET A C 1
ATOM 542 O O . MET A 1 65 ? 4.441 -8.562 -6.438 1 98.38 65 MET A O 1
ATOM 546 N N . ALA A 1 66 ? 4.23 -9.57 -8.406 1 98.62 66 ALA A N 1
ATOM 547 C CA . ALA A 1 66 ? 5.676 -9.617 -8.617 1 98.62 66 ALA A CA 1
ATOM 548 C C . ALA A 1 66 ? 6.254 -8.219 -8.758 1 98.62 66 ALA A C 1
ATOM 550 O O . ALA A 1 66 ? 7.344 -7.93 -8.25 1 98.62 66 ALA A O 1
ATOM 551 N N . CYS A 1 67 ? 5.559 -7.355 -9.43 1 98.12 67 CYS A N 1
ATOM 552 C CA . CYS A 1 67 ? 5.992 -5.969 -9.555 1 98.12 67 CYS A CA 1
ATOM 553 C C . CYS A 1 67 ? 6.027 -5.289 -8.188 1 98.12 67 CYS A C 1
ATOM 555 O O . CYS A 1 67 ? 6.969 -4.562 -7.875 1 98.12 67 CYS A O 1
ATOM 557 N N . GLN A 1 68 ? 5.02 -5.547 -7.406 1 98.19 68 GLN A N 1
ATOM 558 C CA . GLN A 1 68 ? 4.992 -4.992 -6.059 1 98.19 68 GLN A CA 1
ATOM 559 C C . GLN A 1 68 ? 6.18 -5.492 -5.234 1 98.19 68 GLN A C 1
ATOM 561 O O . GLN A 1 68 ? 6.883 -4.695 -4.609 1 98.19 68 GLN A O 1
ATOM 566 N N . ALA A 1 69 ? 6.359 -6.758 -5.285 1 97.88 69 ALA A N 1
ATOM 567 C CA . ALA A 1 69 ? 7.469 -7.348 -4.543 1 97.88 69 ALA A CA 1
ATOM 568 C C . ALA A 1 69 ? 8.797 -6.73 -4.961 1 97.88 69 ALA A C 1
ATOM 570 O O . ALA A 1 69 ? 9.578 -6.281 -4.113 1 97.88 69 ALA A O 1
ATOM 571 N N . HIS A 1 70 ? 9.016 -6.672 -6.199 1 97.5 70 HIS A N 1
ATOM 572 C CA . HIS A 1 70 ? 10.273 -6.141 -6.715 1 97.5 70 HIS A CA 1
ATOM 573 C C . HIS A 1 70 ? 10.445 -4.668 -6.344 1 97.5 70 HIS A C 1
ATOM 575 O O . HIS A 1 70 ? 11.531 -4.246 -5.953 1 97.5 70 HIS A O 1
ATOM 581 N N . ALA A 1 71 ? 9.391 -3.936 -6.441 1 96.56 71 ALA A N 1
ATOM 582 C CA . ALA A 1 71 ? 9.422 -2.514 -6.105 1 96.56 71 ALA A CA 1
ATOM 583 C C . ALA A 1 71 ? 9.688 -2.305 -4.621 1 96.56 71 ALA A C 1
ATOM 585 O O . ALA A 1 71 ? 10.219 -1.268 -4.215 1 96.56 71 ALA A O 1
ATOM 586 N N . LEU A 1 72 ? 9.359 -3.301 -3.83 1 96.81 72 LEU A N 1
ATOM 587 C CA . LEU A 1 72 ? 9.578 -3.227 -2.391 1 96.81 72 LEU A CA 1
ATOM 588 C C . LEU A 1 72 ? 10.992 -3.68 -2.029 1 96.81 72 LEU A C 1
ATOM 590 O O . LEU A 1 72 ? 11.336 -3.773 -0.849 1 96.81 72 LEU A O 1
ATOM 594 N N . GLY A 1 73 ? 11.727 -4.023 -3.045 1 94.5 73 GLY A N 1
ATOM 595 C CA . GLY A 1 73 ? 13.117 -4.391 -2.818 1 94.5 73 GLY A CA 1
ATOM 596 C C . GLY A 1 73 ? 13.328 -5.883 -2.668 1 94.5 73 GLY A C 1
ATOM 597 O O . GLY A 1 73 ? 14.43 -6.336 -2.352 1 94.5 73 GLY A O 1
ATOM 598 N N . ILE A 1 74 ? 12.281 -6.652 -2.836 1 95.06 74 ILE A N 1
ATOM 599 C CA . ILE A 1 74 ? 12.422 -8.102 -2.828 1 95.06 74 ILE A CA 1
ATOM 600 C C . ILE A 1 74 ? 12.961 -8.578 -4.172 1 95.06 74 ILE A C 1
ATOM 602 O O . ILE A 1 74 ? 12.211 -8.711 -5.141 1 95.06 74 ILE A O 1
ATOM 606 N N . LYS A 1 75 ? 14.242 -8.867 -4.16 1 94.25 75 LYS A N 1
ATOM 607 C CA . LYS A 1 75 ? 14.898 -9.18 -5.426 1 94.25 75 LYS A CA 1
ATOM 608 C C . LYS A 1 75 ? 15.398 -10.617 -5.445 1 94.25 75 LYS A C 1
ATOM 610 O O . LYS A 1 75 ? 16.219 -10.984 -6.285 1 94.25 75 LYS A O 1
ATOM 615 N N . ASP A 1 76 ? 14.906 -11.453 -4.539 1 95.06 76 ASP A N 1
ATOM 616 C CA . ASP A 1 76 ? 15.25 -12.867 -4.477 1 95.06 76 ASP A CA 1
ATOM 617 C C . ASP A 1 76 ? 14.578 -13.648 -5.602 1 95.06 76 ASP A C 1
ATOM 619 O O . ASP A 1 76 ? 13.352 -13.602 -5.75 1 95.06 76 ASP A O 1
ATOM 623 N N . ASP A 1 77 ? 15.359 -14.32 -6.336 1 98 77 ASP A N 1
ATOM 624 C CA . ASP A 1 77 ? 14.906 -15.047 -7.523 1 98 77 ASP A CA 1
ATOM 625 C C . ASP A 1 77 ? 13.805 -16.047 -7.168 1 98 77 ASP A C 1
ATOM 627 O O . ASP A 1 77 ? 12.797 -16.141 -7.871 1 98 77 ASP A O 1
ATOM 631 N N . LYS A 1 78 ? 13.945 -16.781 -6.094 1 97.38 78 LYS A N 1
ATOM 632 C CA . LYS A 1 78 ? 12.969 -17.781 -5.672 1 97.38 78 LYS A CA 1
ATOM 633 C C . LYS A 1 78 ? 11.641 -17.141 -5.305 1 97.38 78 LYS A C 1
ATOM 635 O O . LYS A 1 78 ? 10.578 -17.594 -5.738 1 97.38 78 LYS A O 1
ATOM 640 N N . VAL A 1 79 ? 11.688 -16.016 -4.523 1 96.94 79 VAL A N 1
ATOM 641 C CA . VAL A 1 79 ? 10.469 -15.352 -4.086 1 96.94 79 VAL A CA 1
ATOM 642 C C . VAL A 1 79 ? 9.672 -14.875 -5.301 1 96.94 79 VAL A C 1
ATOM 644 O O . VAL A 1 79 ? 8.469 -15.117 -5.402 1 96.94 79 VAL A O 1
ATOM 647 N N . LEU A 1 80 ? 10.359 -14.281 -6.219 1 98.62 80 LEU A N 1
ATOM 648 C CA . LEU A 1 80 ? 9.68 -13.703 -7.379 1 98.62 80 LEU A CA 1
ATOM 649 C C . LEU A 1 80 ? 9.148 -14.805 -8.297 1 98.62 80 LEU A C 1
ATOM 651 O O . LEU A 1 80 ? 8.047 -14.688 -8.836 1 98.62 80 LEU A O 1
ATOM 655 N N . ALA A 1 81 ? 9.891 -15.844 -8.469 1 98.81 81 ALA A N 1
ATOM 656 C CA . ALA A 1 81 ? 9.43 -16.969 -9.281 1 98.81 81 ALA A CA 1
ATOM 657 C C . ALA A 1 81 ? 8.188 -17.609 -8.664 1 98.81 81 ALA A C 1
ATOM 659 O O . ALA A 1 81 ? 7.203 -17.859 -9.359 1 98.81 81 ALA A O 1
ATOM 660 N N . VAL A 1 82 ? 8.227 -17.859 -7.379 1 98.62 82 VAL A N 1
ATOM 661 C CA . VAL A 1 82 ? 7.098 -18.469 -6.688 1 98.62 82 VAL A CA 1
ATOM 662 C C . VAL A 1 82 ? 5.879 -17.547 -6.766 1 98.62 82 VAL A C 1
ATOM 664 O O . VAL A 1 82 ? 4.75 -18.016 -6.902 1 98.62 82 VAL A O 1
ATOM 667 N N . THR A 1 83 ? 6.086 -16.234 -6.672 1 98.69 83 THR A N 1
ATOM 668 C CA . THR A 1 83 ? 5.008 -15.266 -6.812 1 98.69 83 THR A CA 1
ATOM 669 C C . THR A 1 83 ? 4.285 -15.453 -8.148 1 98.69 83 THR A C 1
ATOM 671 O O . THR A 1 83 ? 3.055 -15.492 -8.188 1 98.69 83 THR A O 1
ATOM 674 N N . MET A 1 84 ? 5.047 -15.648 -9.203 1 98.62 84 MET A N 1
ATOM 675 C CA . MET A 1 84 ? 4.461 -15.828 -10.523 1 98.62 84 MET A CA 1
ATOM 676 C C . MET A 1 84 ? 3.734 -17.172 -10.617 1 98.62 84 MET A C 1
ATOM 678 O O . MET A 1 84 ? 2.742 -17.281 -11.344 1 98.62 84 MET A O 1
ATOM 682 N N . LEU A 1 85 ? 4.148 -18.141 -9.828 1 98.38 85 LEU A N 1
ATOM 683 C CA . LEU A 1 85 ? 3.703 -19.516 -10.016 1 98.38 85 LEU A CA 1
ATOM 684 C C . LEU A 1 85 ? 2.641 -19.891 -8.992 1 98.38 85 LEU A C 1
ATOM 686 O O . LEU A 1 85 ? 2.021 -20.953 -9.086 1 98.38 85 LEU A O 1
ATOM 690 N N . HIS A 1 86 ? 2.32 -19.109 -8.031 1 97.88 86 HIS A N 1
ATOM 691 C CA . HIS A 1 86 ? 1.667 -19.516 -6.793 1 97.88 86 HIS A CA 1
ATOM 692 C C . HIS A 1 86 ? 0.288 -20.109 -7.066 1 97.88 86 HIS A C 1
ATOM 694 O O . HIS A 1 86 ? -0.147 -21.031 -6.371 1 97.88 86 HIS A O 1
ATOM 700 N N . ASP A 1 87 ? -0.353 -19.672 -8.102 1 96.38 87 ASP A N 1
ATOM 701 C CA . ASP A 1 87 ? -1.726 -20.094 -8.367 1 96.38 87 ASP A CA 1
ATOM 702 C C . ASP A 1 87 ? -1.782 -21.094 -9.516 1 96.38 87 ASP A C 1
ATOM 704 O O . ASP A 1 87 ? -2.865 -21.516 -9.922 1 96.38 87 ASP A O 1
ATOM 708 N N . ILE A 1 88 ? -0.709 -21.453 -10.086 1 95.06 88 ILE A N 1
ATOM 709 C CA . ILE A 1 88 ? -0.692 -22.266 -11.289 1 95.06 88 ILE A CA 1
ATOM 710 C C . ILE A 1 88 ? -1.296 -23.641 -10.992 1 95.06 88 ILE A C 1
ATOM 712 O O . ILE A 1 88 ? -2.121 -24.141 -11.758 1 95.06 88 ILE A O 1
ATOM 716 N N . CYS A 1 89 ? -0.932 -24.219 -9.906 1 91.81 89 CYS A N 1
ATOM 717 C CA . CYS A 1 89 ? -1.341 -25.578 -9.602 1 91.81 89 CYS A CA 1
ATOM 718 C C . CYS A 1 89 ? -2.82 -25.641 -9.242 1 91.81 89 CYS A C 1
ATOM 720 O O . CYS A 1 89 ? -3.518 -26.594 -9.609 1 91.81 89 CYS A O 1
ATOM 722 N N . GLU A 1 90 ? -3.314 -24.672 -8.609 1 88.25 90 GLU A N 1
ATOM 723 C CA . GLU A 1 90 ? -4.73 -24.625 -8.25 1 88.25 90 GLU A CA 1
ATOM 724 C C . GLU A 1 90 ? -5.598 -24.312 -9.469 1 88.25 90 GLU A C 1
ATOM 726 O O . GLU A 1 90 ? -6.645 -24.922 -9.664 1 88.25 90 GLU A O 1
ATOM 731 N N . ASP A 1 91 ? -5.156 -23.484 -10.328 1 84.94 91 ASP A N 1
ATOM 732 C CA . ASP A 1 91 ? -5.992 -22.938 -11.391 1 84.94 91 ASP A CA 1
ATOM 733 C C . ASP A 1 91 ? -5.824 -23.719 -12.688 1 84.94 91 ASP A C 1
ATOM 735 O O . ASP A 1 91 ? -6.727 -23.75 -13.531 1 84.94 91 ASP A O 1
ATOM 739 N N . CYS A 1 92 ? -4.637 -24.297 -12.859 1 82.88 92 CYS A N 1
ATOM 740 C CA . CYS A 1 92 ? -4.328 -24.828 -14.18 1 82.88 92 CYS A CA 1
ATOM 741 C C . CYS A 1 92 ? -4.145 -26.344 -14.117 1 82.88 92 CYS A C 1
ATOM 743 O O . CYS A 1 92 ? -3.582 -26.938 -15.039 1 82.88 92 CYS A O 1
ATOM 745 N N . ASN A 1 93 ? -4.523 -27 -13.07 1 83.06 93 ASN A N 1
ATOM 746 C CA . ASN A 1 93 ? -4.492 -28.453 -12.906 1 83.06 93 ASN A CA 1
ATOM 747 C C . ASN A 1 93 ? -3.086 -29.016 -13.125 1 83.06 93 ASN A C 1
ATOM 749 O O . ASN A 1 93 ? -2.9 -29.953 -13.891 1 83.06 93 ASN A O 1
ATOM 753 N N . VAL A 1 94 ? -2.084 -28.406 -12.664 1 87.62 94 VAL A N 1
ATOM 754 C CA . VAL A 1 94 ? -0.694 -28.844 -12.695 1 87.62 94 VAL A CA 1
ATOM 755 C C . VAL A 1 94 ? -0.251 -29.266 -11.297 1 87.62 94 VAL A C 1
ATOM 757 O O . VAL A 1 94 ? -0.456 -28.547 -10.328 1 87.62 94 VAL A O 1
ATOM 760 N N . ASP A 1 95 ? 0.301 -30.438 -11.25 1 91.88 95 ASP A N 1
ATOM 761 C CA . ASP A 1 95 ? 0.884 -30.859 -9.984 1 91.88 95 ASP A CA 1
ATOM 762 C C . ASP A 1 95 ? 2.199 -30.141 -9.711 1 91.88 95 ASP A C 1
ATOM 764 O O . ASP A 1 95 ? 3.02 -29.969 -10.617 1 91.88 95 ASP A O 1
ATOM 768 N N . PRO A 1 96 ? 2.375 -29.75 -8.477 1 92.94 96 PRO A N 1
ATOM 769 C CA . PRO A 1 96 ? 3.605 -29.031 -8.156 1 92.94 96 PRO A CA 1
ATOM 770 C C . PRO A 1 96 ? 4.863 -29.781 -8.562 1 92.94 96 PRO A C 1
ATOM 772 O O . PRO A 1 96 ? 5.855 -29.172 -8.977 1 92.94 96 PRO A O 1
ATOM 775 N N . SER A 1 97 ? 4.82 -31.078 -8.492 1 92.69 97 SER A N 1
ATOM 776 C CA . SER A 1 97 ? 5.977 -31.891 -8.82 1 92.69 97 SER A CA 1
ATOM 777 C C . SER A 1 97 ? 6.293 -31.828 -10.312 1 92.69 97 SER A C 1
ATOM 779 O O . SER A 1 97 ? 7.402 -32.188 -10.727 1 92.69 97 SER A O 1
ATOM 781 N N . GLU A 1 98 ? 5.422 -31.375 -11.133 1 93.94 98 GLU A N 1
ATOM 782 C CA . GLU A 1 98 ? 5.57 -31.344 -12.586 1 93.94 98 GLU A CA 1
ATOM 783 C C . GLU A 1 98 ? 6.109 -30.016 -13.07 1 93.94 98 GLU A C 1
ATOM 785 O O . GLU A 1 98 ? 6.441 -29.859 -14.242 1 93.94 98 GLU A O 1
ATOM 790 N N . LEU A 1 99 ? 6.176 -29.078 -12.156 1 96.38 99 LEU A N 1
ATOM 791 C CA . LEU A 1 99 ? 6.707 -27.781 -12.547 1 96.38 99 LEU A CA 1
ATOM 792 C C . LEU A 1 99 ? 8.164 -27.891 -12.977 1 96.38 99 LEU A C 1
ATOM 794 O O . LEU A 1 99 ? 8.969 -28.531 -12.305 1 96.38 99 LEU A O 1
ATOM 798 N N . PRO A 1 100 ? 8.555 -27.328 -14.125 1 97.12 100 PRO A N 1
ATOM 799 C CA . PRO A 1 100 ? 9.945 -27.391 -14.594 1 97.12 100 PRO A CA 1
ATOM 800 C C . PRO A 1 100 ? 10.859 -26.406 -13.859 1 97.12 100 PRO A C 1
ATOM 802 O O . PRO A 1 100 ? 11.562 -25.609 -14.492 1 97.12 100 PRO A O 1
ATOM 805 N N . PHE A 1 101 ? 10.859 -26.406 -12.578 1 98.31 101 PHE A N 1
ATOM 806 C CA . PHE A 1 101 ? 11.648 -25.531 -11.711 1 98.31 101 PHE A CA 1
ATOM 807 C C . PHE A 1 101 ? 12.398 -26.344 -10.664 1 98.31 101 PHE A C 1
ATOM 809 O O . PHE A 1 101 ? 12.109 -27.516 -10.453 1 98.31 101 PHE A O 1
ATOM 816 N N . PRO A 1 102 ? 13.422 -25.766 -10.07 1 98.19 102 PRO A N 1
ATOM 817 C CA . PRO A 1 102 ? 14.164 -26.453 -9 1 98.19 102 PRO A CA 1
ATOM 818 C C . PRO A 1 102 ? 13.266 -26.891 -7.852 1 98.19 102 PRO A C 1
ATOM 820 O O . PRO A 1 102 ? 12.227 -26.281 -7.602 1 98.19 102 PRO A O 1
ATOM 823 N N . GLN A 1 103 ? 13.68 -27.859 -7.117 1 97.81 103 GLN A N 1
ATOM 824 C CA . GLN A 1 103 ? 12.891 -28.5 -6.066 1 97.81 103 GLN A CA 1
ATOM 825 C C . GLN A 1 103 ? 12.445 -27.484 -5.02 1 97.81 103 GLN A C 1
ATOM 827 O O . GLN A 1 103 ? 11.312 -27.547 -4.527 1 97.81 103 GLN A O 1
ATOM 832 N N . GLU A 1 104 ? 13.281 -26.531 -4.656 1 96.88 104 GLU A N 1
ATOM 833 C CA . GLU A 1 104 ? 12.945 -25.547 -3.625 1 96.88 104 GLU A CA 1
ATOM 834 C C . GLU A 1 104 ? 11.758 -24.688 -4.047 1 96.88 104 GLU A C 1
ATOM 836 O O . GLU A 1 104 ? 10.938 -24.297 -3.213 1 96.88 104 GLU A O 1
ATOM 841 N N . ILE A 1 105 ? 11.656 -24.391 -5.305 1 97.94 105 ILE A N 1
ATOM 842 C CA . ILE A 1 105 ? 10.547 -23.594 -5.832 1 97.94 105 ILE A CA 1
ATOM 843 C C . ILE A 1 105 ? 9.281 -24.453 -5.879 1 97.94 105 ILE A C 1
ATOM 845 O O . ILE A 1 105 ? 8.211 -24.016 -5.457 1 97.94 105 ILE A O 1
ATOM 849 N N . ARG A 1 106 ? 9.461 -25.719 -6.324 1 97.94 106 ARG A N 1
ATOM 850 C CA . ARG A 1 106 ? 8.328 -26.625 -6.363 1 97.94 106 ARG A CA 1
ATOM 851 C C . ARG A 1 106 ? 7.734 -26.828 -4.969 1 97.94 106 ARG A C 1
ATOM 853 O O . ARG A 1 106 ? 6.516 -26.828 -4.801 1 97.94 106 ARG A O 1
ATOM 860 N N . ASP A 1 107 ? 8.578 -26.984 -4.02 1 97.31 107 ASP A N 1
ATOM 861 C CA . ASP A 1 107 ? 8.141 -27.172 -2.639 1 97.31 107 ASP A CA 1
ATOM 862 C C . ASP A 1 107 ? 7.348 -25.969 -2.135 1 97.31 107 ASP A C 1
ATOM 864 O O . ASP A 1 107 ? 6.332 -26.125 -1.458 1 97.31 107 ASP A O 1
ATOM 868 N N . CYS A 1 108 ? 7.809 -24.844 -2.42 1 97.12 108 CYS A N 1
ATOM 869 C CA . CYS A 1 108 ? 7.145 -23.625 -1.962 1 97.12 108 CYS A CA 1
ATOM 870 C C . CYS A 1 108 ? 5.789 -23.453 -2.641 1 97.12 108 CYS A C 1
ATOM 872 O O . CYS A 1 108 ? 4.801 -23.125 -1.987 1 97.12 108 CYS A O 1
ATOM 874 N N . VAL A 1 109 ? 5.766 -23.688 -3.945 1 98 109 VAL A N 1
ATOM 875 C CA . VAL A 1 109 ? 4.5 -23.609 -4.668 1 98 109 VAL A CA 1
ATOM 876 C C . VAL A 1 109 ? 3.516 -24.625 -4.098 1 98 109 VAL A C 1
ATOM 878 O O . VAL A 1 109 ? 2.326 -24.328 -3.945 1 98 109 VAL A O 1
ATOM 881 N N . ASP A 1 110 ? 4.016 -25.766 -3.766 1 96.81 110 ASP A N 1
ATOM 882 C CA . ASP A 1 110 ? 3.186 -26.797 -3.152 1 96.81 110 ASP A CA 1
ATOM 883 C C . ASP A 1 110 ? 2.6 -26.312 -1.827 1 96.81 110 ASP A C 1
ATOM 885 O O . ASP A 1 110 ? 1.42 -26.531 -1.548 1 96.81 110 ASP A O 1
ATOM 889 N N . THR A 1 111 ? 3.387 -25.703 -1.036 1 96.75 111 THR A N 1
ATOM 890 C CA . THR A 1 111 ? 2.951 -25.156 0.244 1 96.75 111 THR A CA 1
ATOM 891 C C . THR A 1 111 ? 1.828 -24.141 0.043 1 96.75 111 THR A C 1
ATOM 893 O O . THR A 1 111 ? 0.901 -24.062 0.853 1 96.75 111 THR A O 1
ATOM 896 N N . LEU A 1 112 ? 1.869 -23.422 -1.069 1 97.62 112 LEU A N 1
ATOM 897 C CA . LEU A 1 112 ? 0.908 -22.359 -1.353 1 97.62 112 LEU A CA 1
ATOM 898 C C . LEU A 1 112 ? -0.317 -22.906 -2.072 1 97.62 112 LEU A C 1
ATOM 900 O O . LEU A 1 112 ? -1.263 -22.172 -2.355 1 97.62 112 LEU A O 1
ATOM 904 N N . THR A 1 113 ? -0.271 -24.172 -2.408 1 96.69 113 THR A N 1
ATOM 905 C CA . THR A 1 113 ? -1.391 -24.812 -3.086 1 96.69 113 THR A CA 1
ATOM 906 C C . THR A 1 113 ? -2.307 -25.5 -2.08 1 96.69 113 THR A C 1
ATOM 908 O O . THR A 1 113 ? -1.929 -26.516 -1.475 1 96.69 113 THR A O 1
ATOM 911 N N . LYS A 1 114 ? -3.436 -24.938 -1.914 1 93.81 114 LYS A N 1
ATOM 912 C CA . LYS A 1 114 ? -4.379 -25.516 -0.96 1 93.81 114 LYS A CA 1
ATOM 913 C C . LYS A 1 114 ? -4.953 -26.828 -1.481 1 93.81 114 LYS A C 1
ATOM 915 O O . LYS A 1 114 ? -5.547 -26.875 -2.561 1 93.81 114 LYS A O 1
ATOM 920 N N . ARG A 1 115 ? -4.91 -27.812 -0.719 1 90.06 115 ARG A N 1
ATOM 921 C CA . ARG A 1 115 ? -5.414 -29.141 -1.083 1 90.06 115 ARG A CA 1
ATOM 922 C C . ARG A 1 115 ? -6.883 -29.297 -0.701 1 90.06 115 ARG A C 1
ATOM 924 O O . ARG A 1 115 ? -7.348 -28.672 0.256 1 90.06 115 ARG A O 1
ATOM 931 N N . LYS A 1 116 ? -7.488 -30.109 -1.466 1 88.81 116 LYS A N 1
ATOM 932 C CA . LYS A 1 116 ? -8.875 -30.406 -1.139 1 88.81 116 LYS A CA 1
ATOM 933 C C . LYS A 1 116 ? -8.992 -31.031 0.249 1 88.81 116 LYS A C 1
ATOM 935 O O . LYS A 1 116 ? -8.258 -31.969 0.576 1 88.81 116 LYS A O 1
ATOM 940 N N . GLY A 1 117 ? -9.883 -30.484 1.046 1 92 117 GLY A N 1
ATOM 941 C CA . GLY A 1 117 ? -10.133 -31.031 2.369 1 92 117 GLY A CA 1
ATOM 942 C C . GLY A 1 117 ? -9.203 -30.484 3.432 1 92 117 GLY A C 1
ATOM 943 O O . GLY A 1 117 ? -9.414 -30.703 4.625 1 92 117 GLY A O 1
ATOM 944 N N . GLN A 1 118 ? -8.172 -29.812 3.014 1 94.69 118 GLN A N 1
ATOM 945 C CA . GLN A 1 118 ? -7.246 -29.219 3.967 1 94.69 118 GLN A CA 1
ATOM 946 C C . GLN A 1 118 ? -7.895 -28.047 4.715 1 94.69 118 GLN A C 1
ATOM 948 O O . GLN A 1 118 ? -8.508 -27.172 4.102 1 94.69 118 GLN A O 1
ATOM 953 N N . SER A 1 119 ? -7.746 -28.078 6.062 1 96.69 119 SER A N 1
ATOM 954 C CA . SER A 1 119 ? -8.297 -26.984 6.852 1 96.69 119 SER A CA 1
ATOM 955 C C . SER A 1 119 ? -7.496 -25.688 6.66 1 96.69 119 SER A C 1
ATOM 957 O O . SER A 1 119 ? -6.32 -25.734 6.297 1 96.69 119 SER A O 1
ATOM 959 N N . LYS A 1 120 ? -8.117 -24.562 6.91 1 96.5 120 LYS A N 1
ATOM 960 C CA . LYS A 1 120 ? -7.418 -23.281 6.852 1 96.5 120 LYS A CA 1
ATOM 961 C C . LYS A 1 120 ? -6.254 -23.25 7.836 1 96.5 120 LYS A C 1
ATOM 963 O O . LYS A 1 120 ? -5.176 -22.734 7.516 1 96.5 120 LYS A O 1
ATOM 968 N N . GLU A 1 121 ? -6.531 -23.75 8.961 1 96.75 121 GLU A N 1
ATOM 969 C CA . GLU A 1 121 ? -5.504 -23.781 9.992 1 96.75 121 GLU A CA 1
ATOM 970 C C . GLU A 1 121 ? -4.262 -24.516 9.523 1 96.75 121 GLU A C 1
ATOM 972 O O . GLU A 1 121 ? -3.141 -24.031 9.664 1 96.75 121 GLU A O 1
ATOM 977 N N . GLU A 1 122 ? -4.512 -25.656 8.969 1 96.94 122 GLU A N 1
ATOM 978 C CA . GLU A 1 122 ? -3.4 -26.453 8.469 1 96.94 122 GLU A CA 1
ATOM 979 C C . GLU A 1 122 ? -2.693 -25.75 7.312 1 96.94 122 GLU A C 1
ATOM 981 O O . GLU A 1 122 ? -1.462 -25.734 7.25 1 96.94 122 GLU A O 1
ATOM 986 N N . TYR A 1 123 ? -3.408 -25.266 6.441 1 97.56 123 TYR A N 1
ATOM 987 C CA . TYR A 1 123 ? -2.891 -24.578 5.262 1 97.56 123 TYR A CA 1
ATOM 988 C C . TYR A 1 123 ? -1.99 -23.422 5.66 1 97.56 123 TYR A C 1
ATOM 990 O O . TYR A 1 123 ? -0.831 -23.359 5.246 1 97.56 123 TYR A O 1
ATOM 998 N N . PHE A 1 124 ? -2.43 -22.547 6.582 1 97.56 124 PHE A N 1
ATOM 999 C CA . PHE A 1 124 ? -1.686 -21.359 6.957 1 97.56 124 PHE A CA 1
ATOM 1000 C C . PHE A 1 124 ? -0.529 -21.703 7.883 1 97.56 124 PHE A C 1
ATOM 1002 O O . PHE A 1 124 ? 0.513 -21.047 7.859 1 97.56 124 PHE A O 1
ATOM 1009 N N . ALA A 1 125 ? -0.671 -22.766 8.641 1 96.31 125 ALA A N 1
ATOM 1010 C CA . ALA A 1 125 ? 0.452 -23.234 9.445 1 96.31 125 ALA A CA 1
ATOM 1011 C C . ALA A 1 125 ? 1.619 -23.672 8.562 1 96.31 125 ALA A C 1
ATOM 1013 O O . ALA A 1 125 ? 2.781 -23.438 8.898 1 96.31 125 ALA A O 1
ATOM 1014 N N . GLY A 1 126 ? 1.255 -24.375 7.504 1 96.06 126 GLY A N 1
ATOM 1015 C CA . GLY A 1 126 ? 2.279 -24.75 6.543 1 96.06 126 GLY A CA 1
ATOM 1016 C C . GLY A 1 126 ? 2.975 -23.562 5.91 1 96.06 126 GLY A C 1
ATOM 1017 O O . GLY A 1 126 ? 4.199 -23.562 5.766 1 96.06 126 GLY A O 1
ATOM 1018 N N . ILE A 1 127 ? 2.277 -22.531 5.613 1 97.06 127 ILE A N 1
ATOM 1019 C CA . ILE A 1 127 ? 2.812 -21.328 5.004 1 97.06 127 ILE A CA 1
ATOM 1020 C C . ILE A 1 127 ? 3.721 -20.594 5.996 1 97.06 127 ILE A C 1
ATOM 1022 O O . ILE A 1 127 ? 4.785 -20.094 5.625 1 97.06 127 ILE A O 1
ATOM 1026 N N . ALA A 1 128 ? 3.35 -20.625 7.246 1 94.62 128 ALA A N 1
ATOM 1027 C CA . ALA A 1 128 ? 4.074 -19.906 8.289 1 94.62 128 ALA A CA 1
ATOM 1028 C C . ALA A 1 128 ? 5.469 -20.484 8.492 1 94.62 128 ALA A C 1
ATOM 1030 O O . ALA A 1 128 ? 6.348 -19.828 9.055 1 94.62 128 ALA A O 1
ATOM 1031 N N . LYS A 1 129 ? 5.719 -21.672 7.984 1 92.44 129 LYS A N 1
ATOM 1032 C CA . LYS A 1 129 ? 6.996 -22.344 8.195 1 92.44 129 LYS A CA 1
ATOM 1033 C C . LYS A 1 129 ? 7.996 -22 7.094 1 92.44 129 LYS A C 1
ATOM 1035 O O . LYS A 1 129 ? 9.164 -22.375 7.164 1 92.44 129 LYS A O 1
ATOM 1040 N N . ASP A 1 130 ? 7.523 -21.297 6.109 1 90.69 130 ASP A N 1
ATOM 1041 C CA . ASP A 1 130 ? 8.336 -20.891 4.965 1 90.69 130 ASP A CA 1
ATOM 1042 C C . ASP A 1 130 ? 8.195 -19.406 4.68 1 90.69 130 ASP A C 1
ATOM 1044 O O . ASP A 1 130 ? 7.129 -18.953 4.242 1 90.69 130 ASP A O 1
ATOM 1048 N N . SER A 1 131 ? 9.305 -18.656 4.863 1 89.19 131 SER A N 1
ATOM 1049 C CA . SER A 1 131 ? 9.25 -17.203 4.719 1 89.19 131 SER A CA 1
ATOM 1050 C C . SER A 1 131 ? 8.859 -16.797 3.303 1 89.19 131 SER A C 1
ATOM 1052 O O . SER A 1 131 ? 8.156 -15.805 3.105 1 89.19 131 SER A O 1
ATOM 1054 N N . THR A 1 132 ? 9.359 -17.594 2.324 1 93.62 132 THR A N 1
ATOM 1055 C CA . THR A 1 132 ? 9 -17.312 0.94 1 93.62 132 THR A CA 1
ATOM 1056 C C . THR A 1 132 ? 7.5 -17.469 0.724 1 93.62 132 THR A C 1
ATOM 1058 O O . THR A 1 132 ? 6.84 -16.578 0.183 1 93.62 132 THR A O 1
ATOM 1061 N N . ALA A 1 133 ? 6.961 -18.531 1.239 1 95.88 133 ALA A N 1
ATOM 1062 C CA . ALA A 1 133 ? 5.527 -18.781 1.103 1 95.88 133 ALA A CA 1
ATOM 1063 C C . ALA A 1 133 ? 4.715 -17.719 1.816 1 95.88 133 ALA A C 1
ATOM 1065 O O . ALA A 1 133 ? 3.688 -17.266 1.306 1 95.88 133 ALA A O 1
ATOM 1066 N N . ALA A 1 134 ? 5.207 -17.281 2.963 1 95.44 134 ALA A N 1
ATOM 1067 C CA . ALA A 1 134 ? 4.496 -16.281 3.756 1 95.44 134 ALA A CA 1
ATOM 1068 C C . ALA A 1 134 ? 4.445 -14.945 3.031 1 95.44 134 ALA A C 1
ATOM 1070 O O . ALA A 1 134 ? 3.395 -14.297 2.969 1 95.44 134 ALA A O 1
ATOM 1071 N N . ILE A 1 135 ? 5.535 -14.555 2.479 1 95.62 135 ILE A N 1
ATOM 1072 C CA . ILE A 1 135 ? 5.594 -13.273 1.782 1 95.62 135 ILE A CA 1
ATOM 1073 C C . ILE A 1 135 ? 4.715 -13.328 0.535 1 95.62 135 ILE A C 1
ATOM 1075 O O . ILE A 1 135 ? 4.004 -12.367 0.226 1 95.62 135 ILE A O 1
ATOM 1079 N N . VAL A 1 136 ? 4.781 -14.414 -0.169 1 97.69 136 VAL A N 1
ATOM 1080 C CA . VAL A 1 136 ? 3.988 -14.562 -1.385 1 97.69 136 VAL A CA 1
ATOM 1081 C C . VAL A 1 136 ? 2.5 -14.539 -1.036 1 97.69 136 VAL A C 1
ATOM 1083 O O . VAL A 1 136 ? 1.705 -13.898 -1.727 1 97.69 136 VAL A O 1
ATOM 1086 N N . LYS A 1 137 ? 2.113 -15.211 0.029 1 98.38 137 LYS A N 1
ATOM 1087 C CA . LYS A 1 137 ? 0.714 -15.203 0.446 1 98.38 137 LYS A CA 1
ATOM 1088 C C . LYS A 1 137 ? 0.262 -13.797 0.833 1 98.38 137 LYS A C 1
ATOM 1090 O O . LYS A 1 137 ? -0.871 -13.406 0.55 1 98.38 137 LYS A O 1
ATOM 1095 N N . ALA A 1 138 ? 1.167 -13.078 1.522 1 97.19 138 ALA A N 1
ATOM 1096 C CA . ALA A 1 138 ? 0.853 -11.695 1.877 1 97.19 138 ALA A CA 1
ATOM 1097 C C . ALA A 1 138 ? 0.618 -10.852 0.628 1 97.19 138 ALA A C 1
ATOM 1099 O O . ALA A 1 138 ? -0.354 -10.094 0.557 1 97.19 138 ALA A O 1
ATOM 1100 N N . LEU A 1 139 ? 1.523 -10.992 -0.338 1 98.19 139 LEU A N 1
ATOM 1101 C CA . LEU A 1 139 ? 1.383 -10.289 -1.607 1 98.19 139 LEU A CA 1
ATOM 1102 C C . LEU A 1 139 ? 0.073 -10.656 -2.293 1 98.19 139 LEU A C 1
ATOM 1104 O O . LEU A 1 139 ? -0.644 -9.781 -2.787 1 98.19 139 LEU A O 1
ATOM 1108 N N . ASP A 1 140 ? -0.239 -11.938 -2.289 1 98.56 140 ASP A N 1
ATOM 1109 C CA . ASP A 1 140 ? -1.474 -12.469 -2.857 1 98.56 140 ASP A CA 1
ATOM 1110 C C . ASP A 1 140 ? -2.699 -11.836 -2.199 1 98.56 140 ASP A C 1
ATOM 1112 O O . ASP A 1 140 ? -3.623 -11.398 -2.887 1 98.56 140 ASP A O 1
ATOM 1116 N N . ARG A 1 141 ? -2.645 -11.75 -0.92 1 98.56 141 ARG A N 1
ATOM 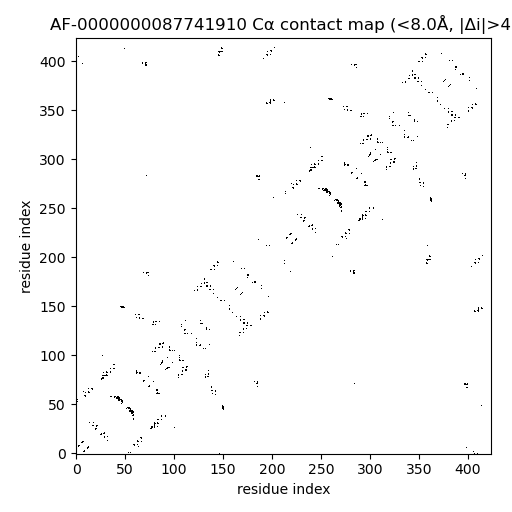1117 C CA . ARG A 1 141 ? -3.789 -11.25 -0.167 1 98.56 141 ARG A CA 1
ATOM 1118 C C . ARG A 1 141 ? -3.98 -9.758 -0.391 1 98.56 141 ARG A C 1
ATOM 1120 O O . ARG A 1 141 ? -5.109 -9.281 -0.508 1 98.56 141 ARG A O 1
ATOM 1127 N N . VAL A 1 142 ? -2.877 -9.016 -0.416 1 98.31 142 VAL A N 1
ATOM 1128 C CA . VAL A 1 142 ? -2.973 -7.586 -0.698 1 98.31 142 VAL A CA 1
ATOM 1129 C C . VAL A 1 142 ? -3.666 -7.371 -2.041 1 98.31 142 VAL A C 1
ATOM 1131 O O . VAL A 1 142 ? -4.59 -6.562 -2.145 1 98.31 142 VAL A O 1
ATOM 1134 N N . ASN A 1 143 ? -3.24 -8.117 -3.047 1 98.12 143 ASN A N 1
ATOM 1135 C CA . ASN A 1 143 ? -3.832 -7.953 -4.371 1 98.12 143 ASN A CA 1
ATOM 1136 C C . ASN A 1 143 ? -5.301 -8.367 -4.379 1 98.12 143 ASN A C 1
ATOM 1138 O O . ASN A 1 143 ? -6.141 -7.672 -4.957 1 98.12 143 ASN A O 1
ATOM 1142 N N . ASN A 1 144 ? -5.633 -9.477 -3.764 1 97.44 144 ASN A N 1
ATOM 1143 C CA . ASN A 1 144 ? -7.008 -9.961 -3.74 1 97.44 144 ASN A CA 1
ATOM 1144 C C . ASN A 1 144 ? -7.93 -9 -2.994 1 97.44 144 ASN A C 1
ATOM 1146 O O . ASN A 1 144 ? -9.047 -8.727 -3.443 1 97.44 144 ASN A O 1
ATOM 1150 N N . VAL A 1 145 ? -7.434 -8.469 -1.887 1 97.69 145 VAL A N 1
ATOM 1151 C CA . VAL A 1 145 ? -8.242 -7.543 -1.103 1 97.69 145 VAL A CA 1
ATOM 1152 C C . VAL A 1 145 ? -8.406 -6.23 -1.863 1 97.69 145 VAL A C 1
ATOM 1154 O O . VAL A 1 145 ? -9.453 -5.582 -1.78 1 97.69 145 VAL A O 1
ATOM 1157 N N . SER A 1 146 ? -7.469 -5.875 -2.633 1 96.88 146 SER A N 1
ATOM 1158 C CA . SER A 1 146 ? -7.5 -4.648 -3.426 1 96.88 146 SER A CA 1
ATOM 1159 C C . SER A 1 146 ? -8.594 -4.703 -4.488 1 96.88 146 SER A C 1
ATOM 1161 O O . SER A 1 146 ? -9.047 -3.666 -4.973 1 96.88 146 SER A O 1
ATOM 1163 N N . THR A 1 147 ? -9.055 -5.914 -4.824 1 94.5 147 THR A N 1
ATOM 1164 C CA . THR A 1 147 ? -9.953 -6.012 -5.969 1 94.5 147 THR A CA 1
ATOM 1165 C C . THR A 1 147 ? -11.258 -6.691 -5.57 1 94.5 147 THR A C 1
ATOM 1167 O O . THR A 1 147 ? -12.234 -6.664 -6.324 1 94.5 147 THR A O 1
ATOM 1170 N N . MET A 1 148 ? -11.391 -7.223 -4.426 1 94.5 148 MET A N 1
ATOM 1171 C CA . MET A 1 148 ? -12.492 -8.109 -4.066 1 94.5 148 MET A CA 1
ATOM 1172 C C . MET A 1 148 ? -13.805 -7.344 -4 1 94.5 148 MET A C 1
ATOM 1174 O O . MET A 1 148 ? -14.867 -7.906 -4.266 1 94.5 148 MET A O 1
ATOM 1178 N N . SER A 1 149 ? -13.742 -6.078 -3.68 1 93.12 149 SER A N 1
ATOM 1179 C CA . SER A 1 149 ? -14.961 -5.309 -3.498 1 93.12 149 SER A CA 1
ATOM 1180 C C . SER A 1 149 ? -15.75 -5.207 -4.801 1 93.12 149 SER A C 1
ATOM 1182 O O . SER A 1 149 ? -16.984 -5.059 -4.781 1 93.12 149 SER A O 1
ATOM 1184 N N . SER A 1 150 ? -15.078 -5.324 -5.891 1 92.06 150 SER A N 1
ATOM 1185 C CA . SER A 1 150 ? -15.75 -5.191 -7.18 1 92.06 150 SER A CA 1
ATOM 1186 C C . SER A 1 150 ? -16.312 -6.527 -7.648 1 92.06 150 SER A C 1
ATOM 1188 O O . SER A 1 150 ? -17.156 -6.57 -8.547 1 92.06 150 SER A O 1
ATOM 1190 N N . SER A 1 151 ? -15.906 -7.617 -7.039 1 92.12 151 SER A N 1
ATOM 1191 C CA . SER A 1 151 ? -16.219 -8.898 -7.664 1 92.12 151 SER A CA 1
ATOM 1192 C C . SER A 1 151 ? -16.906 -9.836 -6.68 1 92.12 151 SER A C 1
ATOM 1194 O O . SER A 1 151 ? -17.703 -10.695 -7.082 1 92.12 151 SER A O 1
ATOM 1196 N N . PHE A 1 152 ? -16.594 -9.742 -5.398 1 92.88 152 PHE A N 1
ATOM 1197 C CA . PHE A 1 152 ? -17.125 -10.664 -4.398 1 92.88 152 PHE A CA 1
ATOM 1198 C C . PHE A 1 152 ? -18.469 -10.172 -3.871 1 92.88 152 PHE A C 1
ATOM 1200 O O . PHE A 1 152 ? -18.75 -8.969 -3.896 1 92.88 152 PHE A O 1
ATOM 1207 N N . SER A 1 153 ? -19.281 -11.133 -3.439 1 91.5 153 SER A N 1
ATOM 1208 C CA . SER A 1 153 ? -20.469 -10.789 -2.656 1 91.5 153 SER A CA 1
ATOM 1209 C C . SER A 1 153 ? -20.078 -10.227 -1.293 1 91.5 153 SER A C 1
ATOM 1211 O O . SER A 1 153 ? -18.938 -10.398 -0.841 1 91.5 153 SER A O 1
ATOM 1213 N N . ARG A 1 154 ? -21 -9.523 -0.699 1 89.06 154 ARG A N 1
ATOM 1214 C CA . ARG A 1 154 ? -20.781 -8.969 0.631 1 89.06 154 ARG A CA 1
ATOM 1215 C C . ARG A 1 154 ? -20.344 -10.047 1.608 1 89.06 154 ARG A C 1
ATOM 1217 O O . ARG A 1 154 ? -19.391 -9.852 2.371 1 89.06 154 ARG A O 1
ATOM 1224 N N . GLN A 1 155 ? -21.062 -11.156 1.602 1 93.25 155 GLN A N 1
ATOM 1225 C CA . GLN A 1 155 ? -20.75 -12.258 2.502 1 93.25 155 GLN A CA 1
ATOM 1226 C C . GLN A 1 155 ? -19.328 -12.773 2.256 1 93.25 155 GLN A C 1
ATOM 1228 O O . GLN A 1 155 ? -18.578 -13.039 3.205 1 93.25 155 GLN A O 1
ATOM 1233 N N . LYS A 1 156 ? -18.922 -12.891 1.045 1 95.25 156 LYS A N 1
ATOM 1234 C CA . LYS A 1 156 ? -17.578 -13.367 0.716 1 95.25 156 LYS A CA 1
ATOM 1235 C C . LYS A 1 156 ? -16.516 -12.367 1.161 1 95.25 156 LYS A C 1
ATOM 1237 O O . LYS A 1 156 ? -15.438 -12.766 1.614 1 95.25 156 LYS A O 1
ATOM 1242 N N . VAL A 1 157 ? -16.812 -11.109 0.979 1 95.75 157 VAL A N 1
ATOM 1243 C CA . VAL A 1 157 ? -15.898 -10.07 1.438 1 95.75 157 VAL A CA 1
ATOM 1244 C C . VAL A 1 157 ? -15.688 -10.195 2.945 1 95.75 157 VAL A C 1
ATOM 1246 O O . VAL A 1 157 ? -14.547 -10.156 3.42 1 95.75 157 VAL A O 1
ATOM 1249 N N . ILE A 1 158 ? -16.75 -10.414 3.684 1 95.38 158 ILE A N 1
ATOM 1250 C CA . ILE A 1 158 ? -16.672 -10.547 5.133 1 95.38 158 ILE A CA 1
ATOM 1251 C C . ILE A 1 158 ? -15.812 -11.766 5.492 1 95.38 158 ILE A C 1
ATOM 1253 O O . ILE A 1 158 ? -14.938 -11.68 6.355 1 95.38 158 ILE A O 1
ATOM 1257 N N . GLU A 1 159 ? -16.047 -12.82 4.828 1 95.94 159 GLU A N 1
ATOM 1258 C CA . GLU A 1 159 ? -15.266 -14.031 5.059 1 95.94 159 GLU A CA 1
ATOM 1259 C C . GLU A 1 159 ? -13.789 -13.797 4.773 1 95.94 159 GLU A C 1
ATOM 1261 O O . GLU A 1 159 ? -12.922 -14.281 5.508 1 95.94 159 GLU A O 1
ATOM 1266 N N . TYR A 1 160 ? -13.547 -13.117 3.695 1 96.5 160 TYR A N 1
ATOM 1267 C CA . TYR A 1 160 ? -12.172 -12.82 3.299 1 96.5 160 TYR A CA 1
ATOM 1268 C C . TYR A 1 160 ? -11.484 -11.945 4.336 1 96.5 160 TYR A C 1
ATOM 1270 O O . TYR A 1 160 ? -10.305 -12.156 4.645 1 96.5 160 TYR A O 1
ATOM 1278 N N . ILE A 1 161 ? -12.18 -11 4.887 1 97.38 161 ILE A N 1
ATOM 1279 C CA . ILE A 1 161 ? -11.664 -10.125 5.941 1 97.38 161 ILE A CA 1
ATOM 1280 C C . ILE A 1 161 ? -11.328 -10.953 7.18 1 97.38 161 ILE A C 1
ATOM 1282 O O . ILE A 1 161 ? -10.234 -10.836 7.73 1 97.38 161 ILE A O 1
ATOM 1286 N N . GLU A 1 162 ? -12.266 -11.766 7.59 1 97.38 162 GLU A N 1
ATOM 1287 C CA . GLU A 1 162 ? -12.07 -12.594 8.773 1 97.38 162 GLU A CA 1
ATOM 1288 C C . GLU A 1 162 ? -10.867 -13.516 8.609 1 97.38 162 GLU A C 1
ATOM 1290 O O . GLU A 1 162 ? -10.055 -13.656 9.531 1 97.38 162 GLU A O 1
ATOM 1295 N N . GLU A 1 163 ? -10.766 -14.109 7.48 1 97.81 163 GLU A N 1
ATOM 1296 C CA . GLU A 1 163 ? -9.633 -14.984 7.203 1 97.81 163 GLU A CA 1
ATOM 1297 C C . GLU A 1 163 ? -8.312 -14.219 7.227 1 97.81 163 GLU A C 1
ATOM 1299 O O . GLU A 1 163 ? -7.305 -14.719 7.727 1 97.81 163 GLU A O 1
ATOM 1304 N N . THR A 1 164 ? -8.281 -13.062 6.648 1 97.88 164 THR A N 1
ATOM 1305 C CA . THR A 1 164 ? -7.09 -12.227 6.617 1 97.88 164 THR A CA 1
ATOM 1306 C C . THR A 1 164 ? -6.641 -11.875 8.031 1 97.88 164 THR A C 1
ATOM 1308 O O . THR A 1 164 ? -5.465 -12.023 8.367 1 97.88 164 THR A O 1
ATOM 1311 N N . GLU A 1 165 ? -7.555 -11.477 8.844 1 96.81 165 GLU A N 1
ATOM 1312 C CA . GLU A 1 165 ? -7.242 -11.07 10.211 1 96.81 165 GLU A CA 1
ATOM 1313 C C . GLU A 1 165 ? -6.754 -12.25 11.047 1 96.81 165 GLU A C 1
ATOM 1315 O O . GLU A 1 165 ? -5.84 -12.109 11.859 1 96.81 165 GLU A O 1
ATOM 1320 N N . GLU A 1 166 ? -7.355 -13.352 10.781 1 97.31 166 GLU A N 1
ATOM 1321 C CA . GLU A 1 166 ? -7.051 -14.523 11.602 1 97.31 166 GLU A CA 1
ATOM 1322 C C . GLU A 1 166 ? -5.758 -15.188 11.156 1 97.31 166 GLU A C 1
ATOM 1324 O O . GLU A 1 166 ? -4.969 -15.641 11.984 1 97.31 166 GLU A O 1
ATOM 1329 N N . TYR A 1 167 ? -5.5 -15.188 9.836 1 97.5 167 TYR A N 1
ATOM 1330 C CA . TYR A 1 167 ? -4.457 -16.109 9.375 1 97.5 167 TYR A CA 1
ATOM 1331 C C . TYR A 1 167 ? -3.348 -15.344 8.656 1 97.5 167 TYR A C 1
ATOM 1333 O O . TYR A 1 167 ? -2.182 -15.742 8.703 1 97.5 167 TYR A O 1
ATOM 1341 N N . VAL A 1 168 ? -3.654 -14.297 7.973 1 97.38 168 VAL A N 1
ATOM 1342 C CA . VAL A 1 168 ? -2.656 -13.641 7.137 1 97.38 168 VAL A CA 1
ATOM 1343 C C . VAL A 1 168 ? -1.856 -12.641 7.977 1 97.38 168 VAL A C 1
ATOM 1345 O O . VAL A 1 168 ? -0.634 -12.555 7.844 1 97.38 168 VAL A O 1
ATOM 1348 N N . TYR A 1 169 ? -2.518 -11.867 8.891 1 95 169 TYR A N 1
ATOM 1349 C CA . TYR A 1 169 ? -1.813 -10.922 9.75 1 95 169 TYR A CA 1
ATOM 1350 C C . TYR A 1 169 ? -0.715 -11.609 10.547 1 95 169 TYR A C 1
ATOM 1352 O O . TYR A 1 169 ? 0.427 -11.148 10.57 1 95 169 TYR A O 1
ATOM 1360 N N . PRO A 1 170 ? -0.979 -12.758 11.086 1 93.88 170 PRO A N 1
ATOM 1361 C CA . PRO A 1 170 ? 0.078 -13.461 11.812 1 93.88 170 PRO A CA 1
ATOM 1362 C C . PRO A 1 170 ? 1.243 -13.875 10.922 1 93.88 170 PRO A C 1
ATOM 1364 O O . PRO A 1 170 ? 2.391 -13.914 11.367 1 93.88 170 PRO A O 1
ATOM 1367 N N . LEU A 1 171 ? 1.001 -14.195 9.68 1 94.38 171 LEU A N 1
ATOM 1368 C CA . LEU A 1 171 ? 2.066 -14.531 8.742 1 94.38 171 LEU A CA 1
ATOM 1369 C C . LEU A 1 171 ? 3.039 -13.367 8.578 1 94.38 171 LEU A C 1
ATOM 1371 O O . LEU A 1 171 ? 4.254 -13.57 8.523 1 94.38 171 LEU A O 1
ATOM 1375 N N . LEU A 1 172 ? 2.498 -12.172 8.508 1 91.31 172 LEU A N 1
ATOM 1376 C CA . LEU A 1 172 ? 3.318 -10.977 8.352 1 91.31 172 LEU A CA 1
ATOM 1377 C C . LEU A 1 172 ? 4.211 -10.766 9.57 1 91.31 172 LEU A C 1
ATOM 1379 O O . LEU A 1 172 ? 5.359 -10.336 9.438 1 91.31 172 LEU A O 1
ATOM 1383 N N . ASP A 1 173 ? 3.762 -11.133 10.68 1 85.69 173 ASP A N 1
ATOM 1384 C CA . ASP A 1 173 ? 4.547 -11.008 11.898 1 85.69 173 ASP A CA 1
ATOM 1385 C C . ASP A 1 173 ? 5.707 -12.008 11.914 1 85.69 173 ASP A C 1
ATOM 1387 O O . ASP A 1 173 ? 6.805 -11.68 12.367 1 85.69 173 ASP A O 1
ATOM 1391 N N . VAL A 1 174 ? 5.469 -13.156 11.383 1 83.94 174 VAL A N 1
ATOM 1392 C CA . VAL A 1 174 ? 6.496 -14.188 11.32 1 83.94 174 VAL A CA 1
ATOM 1393 C C . VAL A 1 174 ? 7.617 -13.75 10.375 1 83.94 174 VAL A C 1
ATOM 1395 O O . VAL A 1 174 ? 8.797 -13.93 10.688 1 83.94 174 VAL A O 1
ATOM 1398 N N . ILE A 1 175 ? 7.305 -13.203 9.242 1 84.44 175 ILE A N 1
ATOM 1399 C CA . ILE A 1 175 ? 8.289 -12.75 8.266 1 84.44 175 ILE A CA 1
ATOM 1400 C C . ILE A 1 175 ? 9.203 -11.703 8.898 1 84.44 175 ILE A C 1
ATOM 1402 O O . ILE A 1 175 ? 10.422 -11.766 8.75 1 84.44 175 ILE A O 1
ATOM 1406 N N . LYS A 1 176 ? 8.656 -10.828 9.578 1 75.12 176 LYS A N 1
ATOM 1407 C CA . LYS A 1 176 ? 9.375 -9.727 10.203 1 75.12 176 LYS A CA 1
ATOM 1408 C C . LYS A 1 176 ? 10.445 -10.242 11.164 1 75.12 176 LYS A C 1
ATOM 1410 O O . LYS A 1 176 ? 11.555 -9.711 11.219 1 75.12 176 LYS A O 1
ATOM 1415 N N . TYR A 1 177 ? 10.117 -11.273 11.82 1 74.94 177 TYR A N 1
ATOM 1416 C CA . TYR A 1 177 ? 10.992 -11.727 12.898 1 74.94 177 TYR A CA 1
ATOM 1417 C C . TYR A 1 177 ? 12.062 -12.664 12.375 1 74.94 177 TYR A C 1
ATOM 1419 O O . TYR A 1 177 ? 13.188 -12.68 12.883 1 74.94 177 TYR A O 1
ATOM 1427 N N . GLU A 1 178 ? 11.742 -13.281 11.328 1 75.25 178 GLU A N 1
ATOM 1428 C CA . GLU A 1 178 ? 12.656 -14.328 10.883 1 75.25 178 GLU A CA 1
ATOM 1429 C C . GLU A 1 178 ? 13.477 -13.867 9.68 1 75.25 178 GLU A C 1
ATOM 1431 O O . GLU A 1 178 ? 14.578 -14.367 9.445 1 75.25 178 GLU A O 1
ATOM 1436 N N . TYR A 1 179 ? 12.844 -12.883 9.023 1 77.19 179 TYR A N 1
ATOM 1437 C CA . TYR A 1 179 ? 13.492 -12.438 7.797 1 77.19 179 TYR A CA 1
ATOM 1438 C C . TYR A 1 179 ? 13.672 -10.922 7.797 1 77.19 179 TYR A C 1
ATOM 1440 O O . TYR A 1 179 ? 12.984 -10.211 7.066 1 77.19 179 TYR A O 1
ATOM 1448 N N . HIS A 1 180 ? 14.727 -10.5 8.398 1 78.25 180 HIS A N 1
ATOM 1449 C CA . HIS A 1 180 ? 14.961 -9.102 8.742 1 78.25 180 HIS A CA 1
ATOM 1450 C C . HIS A 1 180 ? 15.164 -8.25 7.496 1 78.25 180 HIS A C 1
ATOM 1452 O O . HIS A 1 180 ? 14.852 -7.059 7.492 1 78.25 180 HIS A O 1
ATOM 1458 N N . ASP A 1 181 ? 15.555 -8.906 6.453 1 82.88 181 ASP A N 1
ATOM 1459 C CA . ASP A 1 181 ? 15.828 -8.18 5.219 1 82.88 181 ASP A CA 1
ATOM 1460 C C . ASP A 1 181 ? 14.539 -7.656 4.59 1 82.88 181 ASP A C 1
ATOM 1462 O O . ASP A 1 181 ? 14.57 -6.762 3.746 1 82.88 181 ASP A O 1
ATOM 1466 N N . TYR A 1 182 ? 13.367 -8.195 5.078 1 87.75 182 TYR A N 1
ATOM 1467 C CA . TYR A 1 182 ? 12.109 -7.82 4.449 1 87.75 182 TYR A CA 1
ATOM 1468 C C . TYR A 1 182 ? 11.25 -6.984 5.391 1 87.75 182 TYR A C 1
ATOM 1470 O O . TYR A 1 182 ? 10.062 -6.777 5.145 1 87.75 182 TYR A O 1
ATOM 1478 N N . ASN A 1 183 ? 11.883 -6.48 6.422 1 89.62 183 ASN A N 1
ATOM 1479 C CA . ASN A 1 183 ? 11.117 -5.762 7.438 1 89.62 183 ASN A CA 1
ATOM 1480 C C . ASN A 1 183 ? 10.383 -4.562 6.84 1 89.62 183 ASN A C 1
ATOM 1482 O O . ASN A 1 183 ? 9.211 -4.34 7.133 1 89.62 183 ASN A O 1
ATOM 1486 N N . ASP A 1 184 ? 11.078 -3.852 5.988 1 93.69 184 ASP A N 1
ATOM 1487 C CA . ASP A 1 184 ? 10.453 -2.682 5.375 1 93.69 184 ASP A CA 1
ATOM 1488 C C . ASP A 1 184 ? 9.32 -3.092 4.434 1 93.69 184 ASP A C 1
ATOM 1490 O O . ASP A 1 184 ? 8.25 -2.477 4.438 1 93.69 184 ASP A O 1
ATOM 1494 N N . ALA A 1 185 ? 9.57 -4.152 3.629 1 95 185 ALA A N 1
ATOM 1495 C CA . ALA A 1 185 ? 8.539 -4.656 2.723 1 95 185 ALA A CA 1
ATOM 1496 C C . ALA A 1 185 ? 7.309 -5.117 3.498 1 95 185 ALA A C 1
ATOM 1498 O O . ALA A 1 185 ? 6.176 -4.812 3.117 1 95 185 ALA A O 1
ATOM 1499 N N . VAL A 1 186 ? 7.543 -5.797 4.578 1 92.94 186 VAL A N 1
ATOM 1500 C CA . VAL A 1 186 ? 6.457 -6.324 5.398 1 92.94 186 VAL A CA 1
ATOM 1501 C C . VAL A 1 186 ? 5.672 -5.172 6.016 1 92.94 186 VAL A C 1
ATOM 1503 O O . VAL A 1 186 ? 4.441 -5.227 6.098 1 92.94 186 VAL A O 1
ATOM 1506 N N . PHE A 1 187 ? 6.363 -4.148 6.422 1 94.12 187 PHE A N 1
ATOM 1507 C CA . PHE A 1 187 ? 5.707 -2.961 6.953 1 94.12 187 PHE A CA 1
ATOM 1508 C C . PHE A 1 187 ? 4.742 -2.371 5.93 1 94.12 187 PHE A C 1
ATOM 1510 O O . PHE A 1 187 ? 3.592 -2.068 6.258 1 94.12 187 PHE A O 1
ATOM 1517 N N . ILE A 1 188 ? 5.195 -2.213 4.719 1 97.19 188 ILE A N 1
ATOM 1518 C CA . ILE A 1 188 ? 4.398 -1.6 3.66 1 97.19 188 ILE A CA 1
ATOM 1519 C C . ILE A 1 188 ? 3.211 -2.5 3.322 1 97.19 188 ILE A C 1
ATOM 1521 O O . ILE A 1 188 ? 2.088 -2.02 3.154 1 97.19 188 ILE A O 1
ATOM 1525 N N . LEU A 1 189 ? 3.434 -3.803 3.248 1 97.06 189 LEU A N 1
ATOM 1526 C CA . LEU A 1 189 ? 2.357 -4.738 2.941 1 97.06 189 LEU A CA 1
ATOM 1527 C C . LEU A 1 189 ? 1.284 -4.707 4.023 1 97.06 189 LEU A C 1
ATOM 1529 O O . LEU A 1 189 ? 0.089 -4.707 3.723 1 97.06 189 LEU A O 1
ATOM 1533 N N . LYS A 1 190 ? 1.746 -4.719 5.223 1 95.25 190 LYS A N 1
ATOM 1534 C CA . LYS A 1 190 ? 0.807 -4.672 6.34 1 95.25 190 LYS A CA 1
ATOM 1535 C C . LYS A 1 190 ? -0.005 -3.377 6.32 1 95.25 190 LYS A C 1
ATOM 1537 O O . LYS A 1 190 ? -1.22 -3.398 6.527 1 95.25 190 LYS A O 1
ATOM 1542 N N . TYR A 1 191 ? 0.68 -2.303 6.113 1 97 191 TYR A N 1
ATOM 1543 C CA . TYR A 1 191 ? 0.005 -1.013 6.039 1 97 191 TYR A CA 1
ATOM 1544 C C . TYR A 1 191 ? -1.041 -1.007 4.93 1 97 191 TYR A C 1
ATOM 1546 O O . TYR A 1 191 ? -2.182 -0.59 5.145 1 97 191 TYR A O 1
ATOM 1554 N N . HIS A 1 192 ? -0.681 -1.461 3.773 1 97.75 192 HIS A N 1
ATOM 1555 C CA . HIS A 1 192 ? -1.578 -1.546 2.627 1 97.75 192 HIS A CA 1
ATOM 1556 C C . HIS A 1 192 ? -2.783 -2.43 2.936 1 97.75 192 HIS A C 1
ATOM 1558 O O . HIS A 1 192 ? -3.928 -2.006 2.762 1 97.75 192 HIS A O 1
ATOM 1564 N N . LEU A 1 193 ? -2.486 -3.568 3.439 1 97.44 193 LEU A N 1
ATOM 1565 C CA . LEU A 1 193 ? -3.529 -4.551 3.709 1 97.44 193 LEU A CA 1
ATOM 1566 C C . LEU A 1 193 ? -4.473 -4.059 4.801 1 97.44 193 LEU A C 1
ATOM 1568 O O . LEU A 1 193 ? -5.691 -4.098 4.641 1 97.44 193 LEU A O 1
ATOM 1572 N N . LYS A 1 194 ? -3.959 -3.547 5.859 1 96.38 194 LYS A N 1
ATOM 1573 C CA . LYS A 1 194 ? -4.777 -3.094 6.98 1 96.38 194 LYS A CA 1
ATOM 1574 C C . LYS A 1 194 ? -5.617 -1.88 6.59 1 96.38 194 LYS A C 1
ATOM 1576 O O . LYS A 1 194 ? -6.766 -1.751 7.02 1 96.38 194 LYS A O 1
ATOM 1581 N N . SER A 1 195 ? -5.023 -0.978 5.84 1 96.88 195 SER A N 1
ATOM 1582 C CA . SER A 1 195 ? -5.793 0.182 5.402 1 96.88 195 SER A CA 1
ATOM 1583 C C . SER A 1 195 ? -7.004 -0.238 4.574 1 96.88 195 SER A C 1
ATOM 1585 O O . SER A 1 195 ? -8.094 0.309 4.742 1 96.88 195 SER A O 1
ATOM 1587 N N . LEU A 1 196 ? -6.809 -1.221 3.719 1 97.31 196 LEU A N 1
ATOM 1588 C CA . LEU A 1 196 ? -7.895 -1.731 2.895 1 97.31 196 LEU A CA 1
ATOM 1589 C C . LEU A 1 196 ? -8.969 -2.393 3.756 1 97.31 196 LEU A C 1
ATOM 1591 O O . LEU A 1 196 ? -10.148 -2.064 3.645 1 97.31 196 LEU A O 1
ATOM 1595 N N . ILE A 1 197 ? -8.5 -3.252 4.609 1 96.94 197 ILE A N 1
ATOM 1596 C CA . ILE A 1 197 ? -9.414 -4.035 5.434 1 96.94 197 ILE A CA 1
ATOM 1597 C C . ILE A 1 197 ? -10.227 -3.107 6.332 1 96.94 197 ILE A C 1
ATOM 1599 O O . ILE A 1 197 ? -11.453 -3.213 6.398 1 96.94 197 ILE A O 1
ATOM 1603 N N . GLU A 1 198 ? -9.57 -2.188 6.953 1 94.19 198 GLU A N 1
ATOM 1604 C CA . GLU A 1 198 ? -10.25 -1.281 7.871 1 94.19 198 GLU A CA 1
ATOM 1605 C C . GLU A 1 198 ? -11.227 -0.378 7.129 1 94.19 198 GLU A C 1
ATOM 1607 O O . GLU A 1 198 ? -12.328 -0.105 7.621 1 94.19 198 GLU A O 1
ATOM 1612 N N . SER A 1 199 ? -10.844 0.108 6 1 95.25 199 SER A N 1
ATOM 1613 C CA . SER A 1 199 ? -11.734 0.952 5.207 1 95.25 199 SER A CA 1
ATOM 1614 C C . SER A 1 199 ? -12.984 0.192 4.789 1 95.25 199 SER A C 1
ATOM 1616 O O . SER A 1 199 ? -14.102 0.708 4.91 1 95.25 199 SER A O 1
ATOM 1618 N N . ILE A 1 200 ? -12.781 -1.021 4.34 1 94.81 200 ILE A N 1
ATOM 1619 C CA . ILE A 1 200 ? -13.898 -1.836 3.875 1 94.81 200 ILE A CA 1
ATOM 1620 C C . ILE A 1 200 ? -14.82 -2.16 5.047 1 94.81 200 ILE A C 1
ATOM 1622 O O . ILE A 1 200 ? -16.047 -2.09 4.918 1 94.81 200 ILE A O 1
ATOM 1626 N N . LYS A 1 201 ? -14.25 -2.473 6.176 1 93.38 201 LYS A N 1
ATOM 1627 C CA . LYS A 1 201 ? -15.039 -2.791 7.363 1 93.38 201 LYS A CA 1
ATOM 1628 C C . LYS A 1 201 ? -15.922 -1.616 7.766 1 93.38 201 LYS A C 1
ATOM 1630 O O . LYS A 1 201 ? -17.047 -1.812 8.234 1 93.38 201 LYS A O 1
ATOM 1635 N N . CYS A 1 202 ? -15.438 -0.425 7.641 1 91.06 202 CYS A N 1
ATOM 1636 C CA . CYS 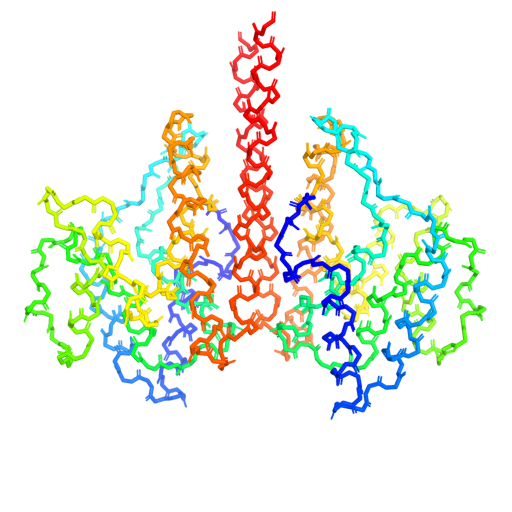A 1 202 ? -16.219 0.762 7.98 1 91.06 202 CYS A CA 1
ATOM 1637 C C . CYS A 1 202 ? -17.469 0.847 7.129 1 91.06 202 CYS A C 1
ATOM 1639 O O . CYS A 1 202 ? -18.547 1.194 7.633 1 91.06 202 CYS A O 1
ATOM 1641 N N . PHE A 1 203 ? -17.391 0.484 5.926 1 87.88 203 PHE A N 1
ATOM 1642 C CA . PHE A 1 203 ? -18.531 0.557 5.035 1 87.88 203 PHE A CA 1
ATOM 1643 C C . PHE A 1 203 ? -19.516 -0.57 5.328 1 87.88 203 PHE A C 1
ATOM 1645 O O . PHE A 1 203 ? -20.734 -0.373 5.266 1 87.88 203 PHE A O 1
ATOM 1652 N N . ILE A 1 204 ? -18.984 -1.682 5.668 1 85.75 204 ILE A N 1
ATOM 1653 C CA . ILE A 1 204 ? -19.859 -2.805 6.023 1 85.75 204 ILE A CA 1
ATOM 1654 C C . ILE A 1 204 ? -20.625 -2.475 7.293 1 85.75 204 ILE A C 1
ATOM 1656 O O . ILE A 1 204 ? -21.828 -2.727 7.375 1 85.75 204 ILE A O 1
ATOM 1660 N N . LEU A 1 205 ? -19.922 -1.896 8.234 1 81.62 205 LEU A N 1
ATOM 1661 C CA . LEU A 1 205 ? -20.547 -1.508 9.5 1 81.62 205 LEU A CA 1
ATOM 1662 C C . LEU A 1 205 ? -21.609 -0.431 9.273 1 81.62 205 LEU A C 1
ATOM 1664 O O . LEU A 1 205 ? -22.672 -0.459 9.891 1 81.62 205 LEU A O 1
ATOM 1668 N N . GLN A 1 206 ? -21.344 0.507 8.453 1 78.06 206 GLN A N 1
ATOM 1669 C CA . GLN A 1 206 ? -22.297 1.576 8.141 1 78.06 206 GLN A CA 1
ATOM 1670 C C . GLN A 1 206 ? -23.578 1.018 7.535 1 78.06 206 GLN A C 1
ATOM 1672 O O . GLN A 1 206 ? -24.672 1.465 7.871 1 78.06 206 GLN A O 1
ATOM 1677 N N . ASP A 1 207 ? -23.438 0.07 6.727 1 73.12 207 ASP A N 1
ATOM 1678 C CA . ASP A 1 207 ? -24.578 -0.568 6.102 1 73.12 207 ASP A CA 1
ATOM 1679 C C . ASP A 1 207 ? -25.453 -1.273 7.145 1 73.12 207 ASP A C 1
ATOM 1681 O O . ASP A 1 207 ? -26.688 -1.245 7.055 1 73.12 207 ASP A O 1
ATOM 1685 N N . GLU A 1 208 ? -24.781 -1.818 8.094 1 71.56 208 GLU A N 1
ATOM 1686 C CA . GLU A 1 208 ? -25.5 -2.529 9.141 1 71.56 208 GLU A CA 1
ATOM 1687 C C . GLU A 1 208 ? -26.266 -1.561 10.031 1 71.56 208 GLU A C 1
ATOM 1689 O O . GLU A 1 208 ? -27.375 -1.867 10.484 1 71.56 208 GLU A O 1
ATOM 1694 N N . LEU A 1 209 ? -25.703 -0.384 10.266 1 69.44 209 LEU A N 1
ATOM 1695 C CA . LEU A 1 209 ? -26.344 0.626 11.102 1 69.44 209 LEU A CA 1
ATOM 1696 C C . LEU A 1 209 ? -27.516 1.269 10.383 1 69.44 209 LEU A C 1
ATOM 1698 O O . LEU A 1 209 ? -28.5 1.653 11.016 1 69.44 209 LEU A O 1
ATOM 1702 N N . GLU A 1 210 ? -27.438 1.378 9.094 1 67.31 210 GLU A N 1
ATOM 1703 C CA . GLU A 1 210 ? -28.531 1.968 8.312 1 67.31 210 GLU A CA 1
ATOM 1704 C C . GLU A 1 210 ? -29.672 0.976 8.117 1 67.31 210 GLU A C 1
ATOM 1706 O O . GLU A 1 210 ? -30.828 1.375 7.938 1 67.31 210 GLU A O 1
ATOM 1711 N N . ASP A 1 211 ? -29.375 -0.323 8.094 1 61 211 ASP A N 1
ATOM 1712 C CA . ASP A 1 211 ? -30.406 -1.346 7.945 1 61 211 ASP A CA 1
ATOM 1713 C C . ASP A 1 211 ? -31.188 -1.528 9.242 1 61 211 ASP A C 1
ATOM 1715 O O . ASP A 1 211 ? -32.344 -1.988 9.227 1 61 211 ASP A O 1
ATOM 1719 N N . ASP A 1 212 ? -30.609 -1.235 10.352 1 50.97 212 ASP A N 1
ATOM 1720 C CA . ASP A 1 212 ? -31.359 -1.316 11.609 1 50.97 212 ASP A CA 1
ATOM 1721 C C . ASP A 1 212 ? -32.188 -0.048 11.844 1 50.97 212 ASP A C 1
ATOM 1723 O O . ASP A 1 212 ? -33.281 -0.107 12.383 1 50.97 212 ASP A O 1
ATOM 1727 N N . MET B 1 1 ? -7.145 4.16 12.531 1 36.38 1 MET B N 1
ATOM 1728 C CA . MET B 1 1 ? -6.988 2.711 12.617 1 36.38 1 MET B CA 1
ATOM 1729 C C . MET B 1 1 ? -6.391 2.309 13.961 1 36.38 1 MET B C 1
ATOM 1731 O O . MET B 1 1 ? -5.348 2.826 14.359 1 36.38 1 MET B O 1
ATOM 1735 N N . GLU B 1 2 ? -7.25 2.17 14.883 1 44.75 2 GLU B N 1
ATOM 1736 C CA . GLU B 1 2 ? -6.555 1.64 16.047 1 44.75 2 GLU B CA 1
ATOM 1737 C C . GLU B 1 2 ? -5.617 0.497 15.664 1 44.75 2 GLU B C 1
ATOM 1739 O O . GLU B 1 2 ? -6.074 -0.605 15.352 1 44.75 2 GLU B O 1
ATOM 1744 N N . VAL B 1 3 ? -4.738 0.7 14.836 1 50.09 3 VAL B N 1
ATOM 1745 C CA . VAL B 1 3 ? -3.9 -0.47 14.602 1 50.09 3 VAL B CA 1
ATOM 1746 C C . VAL B 1 3 ? -3.197 -0.872 15.891 1 50.09 3 VAL B C 1
ATOM 1748 O O . VAL B 1 3 ? -2.367 -0.122 16.422 1 50.09 3 VAL B O 1
ATOM 1751 N N . LYS B 1 4 ? -3.789 -1.7 16.641 1 56.31 4 LYS B N 1
ATOM 1752 C CA . LYS B 1 4 ? -3.172 -2.293 17.828 1 56.31 4 LYS B CA 1
ATOM 1753 C C . LYS B 1 4 ? -1.825 -2.924 17.484 1 56.31 4 LYS B C 1
ATOM 1755 O O . LYS B 1 4 ? -1.092 -3.357 18.375 1 56.31 4 LYS B O 1
ATOM 1760 N N . ASP B 1 5 ? -1.563 -2.676 16.297 1 68.81 5 ASP B N 1
ATOM 1761 C CA . ASP B 1 5 ? -0.29 -3.27 15.898 1 68.81 5 ASP B CA 1
ATOM 1762 C C . ASP B 1 5 ? 0.885 -2.424 16.375 1 68.81 5 ASP B C 1
ATOM 1764 O O . ASP B 1 5 ? 0.966 -1.231 16.078 1 68.81 5 ASP B O 1
ATOM 1768 N N . LYS B 1 6 ? 1.675 -3.029 17.016 1 65.38 6 LYS B N 1
ATOM 1769 C CA . LYS B 1 6 ? 2.824 -2.363 17.625 1 65.38 6 LYS B CA 1
ATOM 1770 C C . LYS B 1 6 ? 3.629 -1.595 16.578 1 65.38 6 LYS B C 1
ATOM 1772 O O . LYS B 1 6 ? 4.18 -0.531 16.875 1 65.38 6 LYS B O 1
ATOM 1777 N N . ILE B 1 7 ? 3.543 -2.059 15.391 1 70 7 ILE B N 1
ATOM 1778 C CA . ILE B 1 7 ? 4.41 -1.481 14.375 1 70 7 ILE B CA 1
ATOM 1779 C C . ILE B 1 7 ? 3.859 -0.129 13.93 1 70 7 ILE B C 1
ATOM 1781 O O . ILE B 1 7 ? 4.586 0.688 13.359 1 70 7 ILE B O 1
ATOM 1785 N N . PHE B 1 8 ? 2.65 0.12 14.328 1 79.94 8 PHE B N 1
ATOM 1786 C CA . PHE B 1 8 ? 2.045 1.39 13.945 1 79.94 8 PHE B CA 1
ATOM 1787 C C . PHE B 1 8 ? 1.863 2.293 15.156 1 79.94 8 PHE B C 1
ATOM 1789 O O . PHE B 1 8 ? 1.214 3.336 15.07 1 79.94 8 PHE B O 1
ATOM 1796 N N . SER B 1 9 ? 2.537 1.832 16.25 1 89.25 9 SER B N 1
ATOM 1797 C CA . SER B 1 9 ? 2.441 2.664 17.453 1 89.25 9 SER B CA 1
ATOM 1798 C C . SER B 1 9 ? 3.324 3.9 17.328 1 89.25 9 SER B C 1
ATOM 1800 O O . SER B 1 9 ? 4.379 3.861 16.688 1 89.25 9 SER B O 1
ATOM 1802 N N . GLU B 1 10 ? 2.848 4.887 17.984 1 92.62 10 GLU B N 1
ATOM 1803 C CA . GLU B 1 10 ? 3.59 6.145 18 1 92.62 10 GLU B CA 1
ATOM 1804 C C . GLU B 1 10 ? 5.031 5.926 18.453 1 92.62 10 GLU B C 1
ATOM 1806 O O . GLU B 1 10 ? 5.969 6.363 17.781 1 92.62 10 GLU B O 1
ATOM 1811 N N . ASN B 1 11 ? 5.188 5.211 19.516 1 94.44 11 ASN B N 1
ATOM 1812 C CA . ASN B 1 11 ? 6.504 4.98 20.109 1 94.44 11 ASN B CA 1
ATOM 1813 C C . ASN B 1 11 ? 7.41 4.199 19.156 1 94.44 11 ASN B C 1
ATOM 1815 O O . ASN B 1 11 ? 8.578 4.555 18.969 1 94.44 11 ASN B O 1
ATOM 1819 N N . ASN B 1 12 ? 6.945 3.166 18.562 1 93.62 12 ASN B N 1
ATOM 1820 C CA . ASN B 1 12 ? 7.746 2.348 17.656 1 93.62 12 ASN B CA 1
ATOM 1821 C C . ASN B 1 12 ? 8.117 3.109 16.391 1 93.62 12 ASN B C 1
ATOM 1823 O O . ASN B 1 12 ? 9.242 2.996 15.891 1 93.62 12 ASN B O 1
ATOM 1827 N N . MET B 1 13 ? 7.195 3.85 15.891 1 96.31 13 MET B N 1
ATOM 1828 C CA . MET B 1 13 ? 7.473 4.629 14.688 1 96.31 13 MET B CA 1
ATOM 1829 C C . MET B 1 13 ? 8.5 5.723 14.969 1 96.31 13 MET B C 1
ATOM 1831 O O . MET B 1 13 ? 9.422 5.934 14.18 1 96.31 13 MET B O 1
ATOM 1835 N N . TYR B 1 14 ? 8.328 6.324 16.125 1 97.19 14 TYR B N 1
ATOM 1836 C CA . TYR B 1 14 ? 9.281 7.348 16.531 1 97.19 14 TYR B CA 1
ATOM 1837 C C . TYR B 1 14 ? 10.68 6.762 16.672 1 97.19 14 TYR B C 1
ATOM 1839 O O . TYR B 1 14 ? 11.648 7.32 16.141 1 97.19 14 TYR B O 1
ATOM 1847 N N . LYS B 1 15 ? 10.789 5.695 17.312 1 97.06 15 LYS B N 1
ATOM 1848 C CA . LYS B 1 15 ? 12.086 5.055 17.531 1 97.06 15 LYS B CA 1
ATOM 1849 C C . LYS B 1 15 ? 12.727 4.656 16.203 1 97.06 15 LYS B C 1
ATOM 1851 O O . LYS B 1 15 ? 13.938 4.816 16.016 1 97.06 15 LYS B O 1
ATOM 1856 N N . ARG B 1 16 ? 11.922 4.141 15.375 1 95.56 16 ARG B N 1
ATOM 1857 C CA . ARG B 1 16 ? 12.414 3.74 14.062 1 95.56 16 ARG B CA 1
ATOM 1858 C C . ARG B 1 16 ? 13 4.93 13.305 1 95.56 16 ARG B C 1
ATOM 1860 O O . ARG B 1 16 ? 14.102 4.844 12.758 1 95.56 16 ARG B O 1
ATOM 1867 N N . LEU B 1 17 ? 12.32 5.996 13.289 1 98.19 17 LEU B N 1
ATOM 1868 C CA . LEU B 1 17 ? 12.75 7.172 12.547 1 98.19 17 LEU B CA 1
ATOM 1869 C C . LEU B 1 17 ? 13.945 7.836 13.219 1 98.19 17 LEU B C 1
ATOM 1871 O O . LEU B 1 17 ? 14.844 8.344 12.539 1 98.19 17 LEU B O 1
ATOM 1875 N N . LYS B 1 18 ? 13.93 7.832 14.539 1 98.31 18 LYS B N 1
ATOM 1876 C CA . LYS B 1 18 ? 15.078 8.367 15.266 1 98.31 18 LYS B CA 1
ATOM 1877 C C . LYS B 1 18 ? 16.344 7.578 14.961 1 98.31 18 LYS B C 1
ATOM 1879 O O . LYS B 1 18 ? 17.406 8.164 14.734 1 98.31 18 LYS B O 1
ATOM 1884 N N . LYS B 1 19 ? 16.188 6.344 14.992 1 97.94 19 LYS B N 1
ATOM 1885 C CA . LYS B 1 19 ? 17.312 5.484 14.648 1 97.94 19 LYS B CA 1
ATOM 1886 C C . LYS B 1 19 ? 17.797 5.738 13.227 1 97.94 19 LYS B C 1
ATOM 1888 O O . LYS B 1 19 ? 19 5.824 12.969 1 97.94 19 LYS B O 1
ATOM 1893 N N . ALA B 1 20 ? 16.875 5.812 12.312 1 97.5 20 ALA B N 1
ATOM 1894 C CA . ALA B 1 20 ? 17.219 6.086 10.922 1 97.5 20 ALA B CA 1
ATOM 1895 C C . ALA B 1 20 ? 17.938 7.422 10.789 1 97.5 20 ALA B C 1
ATOM 1897 O O . ALA B 1 20 ? 18.938 7.523 10.07 1 97.5 20 ALA B O 1
ATOM 1898 N N . ALA B 1 21 ? 17.391 8.414 11.516 1 98.44 21 ALA B N 1
ATOM 1899 C CA . ALA B 1 21 ? 18 9.742 11.461 1 98.44 21 ALA B CA 1
ATOM 1900 C C . ALA B 1 21 ? 19.453 9.703 11.914 1 98.44 21 ALA B C 1
ATOM 1902 O O . ALA B 1 21 ? 20.312 10.32 11.297 1 98.44 21 ALA B O 1
ATOM 1903 N N . LYS B 1 22 ? 19.688 9.008 12.922 1 97.94 22 LYS B N 1
ATOM 1904 C CA . LYS B 1 22 ? 21.031 8.898 13.477 1 97.94 22 LYS B CA 1
ATOM 1905 C C . LYS B 1 22 ? 21.938 8.094 12.547 1 97.94 22 LYS B C 1
ATOM 1907 O O . LYS B 1 22 ? 23 8.57 12.156 1 97.94 22 LYS B O 1
ATOM 1912 N N . THR B 1 23 ? 21.516 6.91 12.117 1 97.81 23 THR B N 1
ATOM 1913 C CA . THR B 1 23 ? 22.344 5.973 11.367 1 97.81 23 THR B CA 1
ATOM 1914 C C . THR B 1 23 ? 22.609 6.492 9.953 1 97.81 23 THR B C 1
ATOM 1916 O O . THR B 1 23 ? 23.656 6.223 9.375 1 97.81 23 THR B O 1
ATOM 1919 N N . GLU B 1 24 ? 21.672 7.227 9.453 1 97.88 24 GLU B N 1
ATOM 1920 C CA . GLU B 1 24 ? 21.797 7.695 8.078 1 97.88 24 GLU B CA 1
ATOM 1921 C C . GLU B 1 24 ? 22.156 9.18 8.023 1 97.88 24 GLU B C 1
ATOM 1923 O O . GLU B 1 24 ? 22.141 9.789 6.953 1 97.88 24 GLU B O 1
ATOM 1928 N N . HIS B 1 25 ? 22.391 9.797 9.172 1 98.12 25 HIS B N 1
ATOM 1929 C CA . HIS B 1 25 ? 22.844 11.172 9.312 1 98.12 25 HIS B CA 1
ATOM 1930 C C . HIS B 1 25 ? 21.844 12.148 8.703 1 98.12 25 HIS B C 1
ATOM 1932 O O . HIS B 1 25 ? 22.234 13.016 7.914 1 98.12 25 HIS B O 1
ATOM 1938 N N . LEU B 1 26 ? 20.625 11.898 9 1 98.44 26 LEU B N 1
ATOM 1939 C CA . LEU B 1 26 ? 19.531 12.758 8.562 1 98.44 26 LEU B CA 1
ATOM 1940 C C . LEU B 1 26 ? 19.219 13.82 9.617 1 98.44 26 LEU B C 1
ATOM 1942 O O . LEU B 1 26 ? 18.266 13.68 10.383 1 98.44 26 LEU B O 1
ATOM 1946 N N . GLU B 1 27 ? 19.875 14.898 9.609 1 98.56 27 GLU B N 1
ATOM 1947 C CA . GLU B 1 27 ? 19.844 15.898 10.672 1 98.56 27 GLU B CA 1
ATOM 1948 C C . GLU B 1 27 ? 18.516 16.656 10.664 1 98.56 27 GLU B C 1
ATOM 1950 O O . GLU B 1 27 ? 17.969 16.969 11.727 1 98.56 27 GLU B O 1
ATOM 1955 N N . ASN B 1 28 ? 18.031 17.031 9.5 1 98.69 28 ASN B N 1
ATOM 1956 C CA . ASN B 1 28 ? 16.766 17.75 9.422 1 98.69 28 ASN B CA 1
ATOM 1957 C C . ASN B 1 28 ? 15.59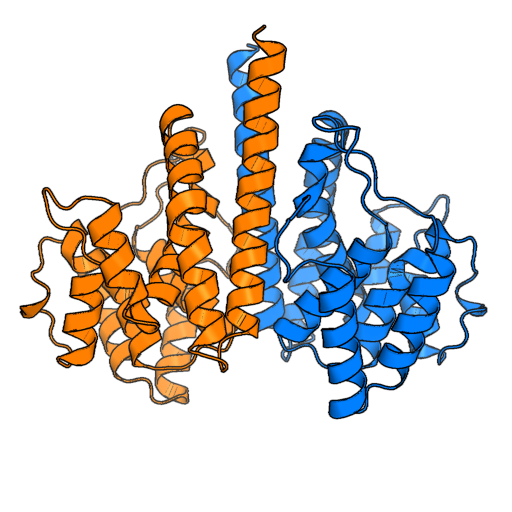4 16.875 9.859 1 98.69 28 ASN B C 1
ATOM 1959 O O . ASN B 1 28 ? 14.656 17.375 10.5 1 98.69 28 ASN B O 1
ATOM 1963 N N . LEU B 1 29 ? 15.633 15.578 9.492 1 98.81 29 LEU B N 1
ATOM 1964 C CA . LEU B 1 29 ? 14.609 14.664 9.984 1 98.81 29 LEU B CA 1
ATOM 1965 C C . LEU B 1 29 ? 14.625 14.594 11.508 1 98.81 29 LEU B C 1
ATOM 1967 O O . LEU B 1 29 ? 13.578 14.641 12.148 1 98.81 29 LEU B O 1
ATOM 1971 N N . ASP B 1 30 ? 15.82 14.438 12.055 1 98.75 30 ASP B N 1
ATOM 1972 C CA . ASP B 1 30 ? 15.969 14.359 13.508 1 98.75 30 ASP B CA 1
ATOM 1973 C C . ASP B 1 30 ? 15.344 15.57 14.195 1 98.75 30 ASP B C 1
ATOM 1975 O O . ASP B 1 30 ? 14.547 15.422 15.125 1 98.75 30 ASP B O 1
ATOM 1979 N N . MET B 1 31 ? 15.617 16.703 13.719 1 98.62 31 MET B N 1
ATOM 1980 C CA . MET B 1 31 ? 15.078 17.953 14.258 1 98.62 31 MET B CA 1
ATOM 1981 C C . MET B 1 31 ? 13.578 18.047 14.016 1 98.62 31 MET B C 1
ATOM 1983 O O . MET B 1 31 ? 12.828 18.5 14.891 1 98.62 31 MET B O 1
ATOM 1987 N N . ALA B 1 32 ? 13.141 17.641 12.82 1 98.69 32 ALA B N 1
ATOM 1988 C CA . ALA B 1 32 ? 11.727 17.734 12.461 1 98.69 32 ALA B CA 1
ATOM 1989 C C . ALA B 1 32 ? 10.883 16.812 13.344 1 98.69 32 ALA B C 1
ATOM 1991 O O . ALA B 1 32 ? 9.742 17.141 13.672 1 98.69 32 ALA B O 1
ATOM 1992 N N . LEU B 1 33 ? 11.461 15.656 13.703 1 98.5 33 LEU B N 1
ATOM 1993 C CA . LEU B 1 33 ? 10.781 14.734 14.602 1 98.5 33 LEU B CA 1
ATOM 1994 C C . LEU B 1 33 ? 10.453 15.406 15.93 1 98.5 33 LEU B C 1
ATOM 1996 O O . LEU B 1 33 ? 9.305 15.414 16.359 1 98.5 33 LEU B O 1
ATOM 2000 N N . GLU B 1 34 ? 11.391 15.992 16.484 1 97.75 34 GLU B N 1
ATOM 2001 C CA . GLU B 1 34 ? 11.211 16.656 17.781 1 97.75 34 GLU B CA 1
ATOM 2002 C C . GLU B 1 34 ? 10.289 17.859 17.656 1 97.75 34 GLU B C 1
ATOM 2004 O O . GLU B 1 34 ? 9.406 18.062 18.5 1 97.75 34 GLU B O 1
ATOM 2009 N N . TYR B 1 35 ? 10.508 18.609 16.656 1 97.62 35 TYR B N 1
ATOM 2010 C CA . TYR B 1 35 ? 9.719 19.812 16.438 1 97.62 35 TYR B CA 1
ATOM 2011 C C . TYR B 1 35 ? 8.242 19.469 16.234 1 97.62 35 TYR B C 1
ATOM 2013 O O . TYR B 1 35 ? 7.371 20.078 16.844 1 97.62 35 TYR B O 1
ATOM 2021 N N . SER B 1 36 ? 7.965 18.5 15.375 1 97.06 36 SER B N 1
ATOM 2022 C CA . SER B 1 36 ? 6.594 18.109 15.055 1 97.06 36 SER B CA 1
ATOM 2023 C C . SER B 1 36 ? 5.887 17.516 16.281 1 97.06 36 SER B C 1
ATOM 2025 O O . SER B 1 36 ? 4.703 17.781 16.5 1 97.06 36 SER B O 1
ATOM 2027 N N . ILE B 1 37 ? 6.609 16.719 17.062 1 96.12 37 ILE B N 1
ATOM 2028 C CA . ILE B 1 37 ? 6.035 16.109 18.25 1 96.12 37 ILE B CA 1
ATOM 2029 C C . ILE B 1 37 ? 5.633 17.203 19.25 1 96.12 37 ILE B C 1
ATOM 2031 O O . ILE B 1 37 ? 4.535 17.156 19.812 1 96.12 37 ILE B O 1
ATOM 2035 N N . LYS B 1 38 ? 6.484 18.156 19.406 1 96 38 LYS B N 1
ATOM 2036 C CA . LYS B 1 38 ? 6.203 19.266 20.312 1 96 38 LYS B CA 1
ATOM 2037 C C . LYS B 1 38 ? 5.016 20.094 19.812 1 96 38 LYS B C 1
ATOM 2039 O O . LYS B 1 38 ? 4.121 20.422 20.594 1 96 38 LYS B O 1
ATOM 2044 N N . LYS B 1 39 ? 4.984 20.422 18.578 1 95.5 39 LYS B N 1
ATOM 2045 C CA . LYS B 1 39 ? 3.975 21.312 18.016 1 95.5 39 LYS B CA 1
ATOM 2046 C C . LYS B 1 39 ? 2.604 20.641 17.984 1 95.5 39 LYS B C 1
ATOM 2048 O O . LYS B 1 39 ? 1.581 21.297 18.188 1 95.5 39 LYS B O 1
ATOM 2053 N N . HIS B 1 40 ? 2.51 19.359 17.703 1 94.75 40 HIS B N 1
ATOM 2054 C CA . HIS B 1 40 ? 1.238 18.656 17.578 1 94.75 40 HIS B CA 1
ATOM 2055 C C . HIS B 1 40 ? 0.775 18.094 18.922 1 94.75 40 HIS B C 1
ATOM 2057 O O . HIS B 1 40 ? -0.211 17.344 18.969 1 94.75 40 HIS B O 1
ATOM 2063 N N . ARG B 1 41 ? 1.536 18.359 19.953 1 93.88 41 ARG B N 1
ATOM 2064 C CA . ARG B 1 41 ? 1.166 17.844 21.266 1 93.88 41 ARG B CA 1
ATOM 2065 C C . ARG B 1 41 ? -0.265 18.234 21.625 1 93.88 41 ARG B C 1
ATOM 2067 O O . ARG B 1 41 ? -0.642 19.391 21.531 1 93.88 41 ARG B O 1
ATOM 2074 N N . GLY B 1 42 ? -1.066 17.219 21.984 1 92.12 42 GLY B N 1
ATOM 2075 C CA . GLY B 1 42 ? -2.438 17.469 22.406 1 92.12 42 GLY B CA 1
ATOM 2076 C C . GLY B 1 42 ? -3.422 17.469 21.25 1 92.12 42 GLY B C 1
ATOM 2077 O O . GLY B 1 42 ? -4.633 17.375 21.469 1 92.12 42 GLY B O 1
ATOM 2078 N N . GLU B 1 43 ? -2.914 17.625 20.031 1 93.31 43 GLU B N 1
ATOM 2079 C CA . GLU B 1 43 ? -3.785 17.562 18.859 1 93.31 43 GLU B CA 1
ATOM 2080 C C . GLU B 1 43 ? -4.207 16.125 18.562 1 93.31 43 GLU B C 1
ATOM 2082 O O . GLU B 1 43 ? -3.42 15.195 18.734 1 93.31 43 GLU B O 1
ATOM 2087 N N . MET B 1 44 ? -5.445 15.961 18.172 1 92.75 44 MET B N 1
ATOM 2088 C CA . MET B 1 44 ? -5.98 14.633 17.875 1 92.75 44 MET B CA 1
ATOM 2089 C C . MET B 1 44 ? -6.469 14.562 16.438 1 92.75 44 MET B C 1
ATOM 2091 O O . MET B 1 44 ? -6.848 15.578 15.852 1 92.75 44 MET B O 1
ATOM 2095 N N . ARG B 1 45 ? -6.422 13.352 15.875 1 92.25 45 ARG B N 1
ATOM 2096 C CA . ARG B 1 45 ? -7.098 13.102 14.609 1 92.25 45 ARG B CA 1
ATOM 2097 C C . ARG B 1 45 ? -8.609 13.164 14.766 1 92.25 45 ARG B C 1
ATOM 2099 O O . ARG B 1 45 ? -9.125 13.117 15.891 1 92.25 45 ARG B O 1
ATOM 2106 N N . LYS B 1 46 ? -9.258 13.312 13.648 1 90.12 46 LYS B N 1
ATOM 2107 C CA . LYS B 1 46 ? -10.719 13.273 13.688 1 90.12 46 LYS B CA 1
ATOM 2108 C C . LYS B 1 46 ? -11.211 11.961 14.297 1 90.12 46 LYS B C 1
ATOM 2110 O O . LYS B 1 46 ? -10.672 10.898 14.016 1 90.12 46 LYS B O 1
ATOM 2115 N N . ALA B 1 47 ? -12.234 12.078 15.008 1 86.81 47 ALA B N 1
ATOM 2116 C CA . ALA B 1 47 ? -12.758 10.945 15.766 1 86.81 47 ALA B CA 1
ATOM 2117 C C . ALA B 1 47 ? -13.328 9.883 14.836 1 86.81 47 ALA B C 1
ATOM 2119 O O . ALA B 1 47 ? -13.867 10.203 13.773 1 86.81 47 ALA B O 1
ATOM 2120 N N . ASN B 1 48 ? -13.203 8.625 15.234 1 86.56 48 ASN B N 1
ATOM 2121 C CA . ASN B 1 48 ? -13.828 7.496 14.562 1 86.56 48 ASN B CA 1
ATOM 2122 C C . ASN B 1 48 ? -15.336 7.449 14.82 1 86.56 48 ASN B C 1
ATOM 2124 O O . ASN B 1 48 ? -15.766 7.383 15.977 1 86.56 48 ASN B O 1
ATOM 2128 N N . LYS B 1 49 ? -16.109 7.441 13.812 1 85.62 49 LYS B N 1
ATOM 2129 C CA . LYS B 1 49 ? -17.562 7.496 13.93 1 85.62 49 LYS B CA 1
ATOM 2130 C C . LYS B 1 49 ? -18.109 6.219 14.555 1 85.62 49 LYS B C 1
ATOM 2132 O O . LYS B 1 49 ? -19.219 6.207 15.094 1 85.62 49 LYS B O 1
ATOM 2137 N N . PHE B 1 50 ? -17.312 5.156 14.445 1 82.5 50 PHE B N 1
ATOM 2138 C CA . PHE B 1 50 ? -17.781 3.859 14.906 1 82.5 50 PHE B CA 1
ATOM 2139 C C . PHE B 1 50 ? -17.25 3.547 16.297 1 82.5 50 PHE B C 1
ATOM 2141 O O . PHE B 1 50 ? -17.672 2.584 16.938 1 82.5 50 PHE B O 1
ATOM 2148 N N . ASN B 1 51 ? -16.281 4.258 16.656 1 80.88 51 ASN B N 1
ATOM 2149 C CA . ASN B 1 51 ? -15.688 4.148 17.984 1 80.88 51 ASN B CA 1
ATOM 2150 C C . ASN B 1 51 ? -15.219 5.508 18.5 1 80.88 51 ASN B C 1
ATOM 2152 O O . ASN B 1 51 ? -14.023 5.805 18.484 1 80.88 51 ASN B O 1
ATOM 2156 N N . LYS B 1 52 ? -16.047 6.203 19.062 1 76.12 52 LYS B N 1
ATOM 2157 C CA . LYS B 1 52 ? -15.781 7.586 19.453 1 76.12 52 LYS B CA 1
ATOM 2158 C C . LYS B 1 52 ? -14.797 7.652 20.609 1 76.12 52 LYS B C 1
ATOM 2160 O O . LYS B 1 52 ? -14.172 8.688 20.844 1 76.12 52 LYS B O 1
ATOM 2165 N N . LYS B 1 53 ? -14.68 6.582 21.328 1 78.88 53 LYS B N 1
ATOM 2166 C CA . LYS B 1 53 ? -13.789 6.559 22.484 1 78.88 53 LYS B CA 1
ATOM 2167 C C . LYS B 1 53 ? -12.328 6.461 22.047 1 78.88 53 LYS B C 1
ATOM 2169 O O . LYS B 1 53 ? -11.422 6.766 22.828 1 78.88 53 LYS B O 1
ATOM 2174 N N . ALA B 1 54 ? -12.164 6.051 20.891 1 79.12 54 ALA B N 1
ATOM 2175 C CA . ALA B 1 54 ? -10.812 5.891 20.359 1 79.12 54 ALA B CA 1
ATOM 2176 C C . ALA B 1 54 ? -10.234 7.234 19.922 1 79.12 54 ALA B C 1
ATOM 2178 O O . ALA B 1 54 ? -10.758 7.871 19 1 79.12 54 ALA B O 1
ATOM 2179 N N . GLN B 1 55 ? -9.297 7.777 20.766 1 86.06 55 GLN B N 1
ATOM 2180 C CA . GLN B 1 55 ? -8.609 9.016 20.406 1 86.06 55 GLN B CA 1
ATOM 2181 C C . GLN B 1 55 ? -7.227 8.727 19.828 1 86.06 55 GLN B C 1
ATOM 2183 O O . GLN B 1 55 ? -6.441 7.984 20.422 1 86.06 55 GLN B O 1
ATOM 2188 N N . ILE B 1 56 ? -6.965 9.266 18.688 1 90.75 56 ILE B N 1
ATOM 2189 C CA . ILE B 1 56 ? -5.688 9.039 18.031 1 90.75 56 ILE B CA 1
ATOM 2190 C C . ILE B 1 56 ? -4.902 10.352 17.969 1 90.75 56 ILE B C 1
ATOM 2192 O O . ILE B 1 56 ? -5.352 11.32 17.344 1 90.75 56 ILE B O 1
ATOM 2196 N N . PRO B 1 57 ? -3.799 10.383 18.594 1 94.12 57 PRO B N 1
ATOM 2197 C CA . PRO B 1 57 ? -2.975 11.594 18.5 1 94.12 57 PRO B CA 1
ATOM 2198 C C . PRO B 1 57 ? -2.627 11.953 17.047 1 94.12 57 PRO B C 1
ATOM 2200 O O . PRO B 1 57 ? -2.354 11.062 16.25 1 94.12 57 PRO B O 1
ATOM 2203 N N . TYR B 1 58 ? -2.617 13.211 16.766 1 95.5 58 TYR B N 1
ATOM 2204 C CA . TYR B 1 58 ? -2.389 13.672 15.398 1 95.5 58 TYR B CA 1
ATOM 2205 C C . TYR B 1 58 ? -1.008 13.25 14.906 1 95.5 58 TYR B C 1
ATOM 2207 O O . TYR B 1 58 ? -0.827 12.945 13.727 1 95.5 58 TYR B O 1
ATOM 2215 N N . ILE B 1 59 ? -0.026 13.203 15.781 1 96.62 59 ILE B N 1
ATOM 2216 C CA . ILE B 1 59 ? 1.375 12.969 15.445 1 96.62 59 ILE B CA 1
ATOM 2217 C C . ILE B 1 59 ? 1.528 11.617 14.766 1 96.62 59 ILE B C 1
ATOM 2219 O O . ILE B 1 59 ? 2.504 11.383 14.047 1 96.62 59 ILE B O 1
ATOM 2223 N N . ILE B 1 60 ? 0.613 10.742 14.906 1 96.19 60 ILE B N 1
ATOM 2224 C CA . ILE B 1 60 ? 0.646 9.422 14.289 1 96.19 60 ILE B CA 1
ATOM 2225 C C . ILE B 1 60 ? 0.624 9.57 12.766 1 96.19 60 ILE B C 1
ATOM 2227 O O . ILE B 1 60 ? 1.259 8.789 12.055 1 96.19 60 ILE B O 1
ATOM 2231 N N . HIS B 1 61 ? -0.025 10.641 12.312 1 96.81 61 HIS B N 1
ATOM 2232 C CA . HIS B 1 61 ? -0.171 10.875 10.883 1 96.81 61 HIS B CA 1
ATOM 2233 C C . HIS B 1 61 ? 1.179 11.148 10.227 1 96.81 61 HIS B C 1
ATOM 2235 O O . HIS B 1 61 ? 1.625 10.383 9.367 1 96.81 61 HIS B O 1
ATOM 2241 N N . PRO B 1 62 ? 1.921 12.156 10.625 1 98 62 PRO B N 1
ATOM 2242 C CA . PRO B 1 62 ? 3.213 12.367 9.969 1 98 62 PRO B CA 1
ATOM 2243 C C . PRO B 1 62 ? 4.223 11.266 10.273 1 98 62 PRO B C 1
ATOM 2245 O O . PRO B 1 62 ? 5.078 10.961 9.445 1 98 62 PRO B O 1
ATOM 2248 N N . LEU B 1 63 ? 4.109 10.633 11.43 1 98.19 63 LEU B N 1
ATOM 2249 C CA . LEU B 1 63 ? 4.996 9.516 11.734 1 98.19 63 LEU B CA 1
ATOM 22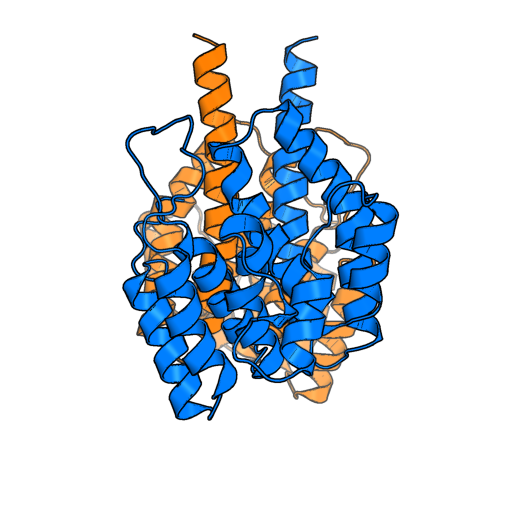50 C C . LEU B 1 63 ? 4.773 8.367 10.758 1 98.19 63 LEU B C 1
ATOM 2252 O O . LEU B 1 63 ? 5.73 7.805 10.227 1 98.19 63 LEU B O 1
ATOM 2256 N N . MET B 1 64 ? 3.535 8.047 10.516 1 97.75 64 MET B N 1
ATOM 2257 C CA . MET B 1 64 ? 3.201 6.969 9.594 1 97.75 64 MET B CA 1
ATOM 2258 C C . MET B 1 64 ? 3.684 7.289 8.18 1 97.75 64 MET B C 1
ATOM 2260 O O . MET B 1 64 ? 4.238 6.426 7.496 1 97.75 64 MET B O 1
ATOM 2264 N N . MET B 1 65 ? 3.504 8.508 7.816 1 98.38 65 MET B N 1
ATOM 2265 C CA . MET B 1 65 ? 3.961 8.953 6.504 1 98.38 65 MET B CA 1
ATOM 2266 C C . MET B 1 65 ? 5.473 8.797 6.367 1 98.38 65 MET B C 1
ATOM 2268 O O . MET B 1 65 ? 5.957 8.258 5.371 1 98.38 65 MET B O 1
ATOM 2272 N N . ALA B 1 66 ? 6.156 9.258 7.344 1 98.62 66 ALA B N 1
ATOM 2273 C CA . ALA B 1 66 ? 7.617 9.227 7.293 1 98.62 66 ALA B CA 1
ATOM 2274 C C . ALA B 1 66 ? 8.133 7.793 7.336 1 98.62 66 ALA B C 1
ATOM 2276 O O . ALA B 1 66 ? 9.102 7.453 6.641 1 98.62 66 ALA B O 1
ATOM 2277 N N . CYS B 1 67 ? 7.52 6.965 8.133 1 98.12 67 CYS B N 1
ATOM 2278 C CA . CYS B 1 67 ? 7.895 5.559 8.172 1 98.12 67 CYS B CA 1
ATOM 2279 C C . CYS B 1 67 ? 7.648 4.887 6.828 1 98.12 67 CYS B C 1
ATOM 2281 O O . CYS B 1 67 ? 8.484 4.113 6.355 1 98.12 67 CYS B O 1
ATOM 2283 N N . GLN B 1 68 ? 6.531 5.195 6.234 1 98.19 68 GLN B N 1
ATOM 2284 C CA . GLN B 1 68 ? 6.238 4.648 4.914 1 98.19 68 GLN B CA 1
ATOM 2285 C C . GLN B 1 68 ? 7.285 5.086 3.895 1 98.19 68 GLN B C 1
ATOM 2287 O O . GLN B 1 68 ? 7.828 4.258 3.158 1 98.19 68 GLN B O 1
ATOM 2292 N N . ALA B 1 69 ? 7.543 6.355 3.9 1 97.81 69 ALA B N 1
ATOM 2293 C CA . ALA B 1 69 ? 8.531 6.887 2.967 1 97.81 69 ALA B CA 1
ATOM 2294 C C . ALA B 1 69 ? 9.883 6.191 3.146 1 97.81 69 ALA B C 1
ATOM 2296 O O . ALA B 1 69 ? 10.469 5.703 2.178 1 97.81 69 ALA B O 1
ATOM 2297 N N . HIS B 1 70 ? 10.312 6.117 4.32 1 97.44 70 HIS B N 1
ATOM 2298 C CA . HIS B 1 70 ? 11.609 5.516 4.609 1 97.44 70 HIS B CA 1
ATOM 2299 C C . HIS B 1 70 ? 11.633 4.039 4.223 1 97.44 70 HIS B C 1
ATOM 2301 O O . HIS B 1 70 ? 12.609 3.559 3.645 1 97.44 70 HIS B O 1
ATOM 2307 N N . ALA B 1 71 ? 10.57 3.361 4.512 1 96.5 71 ALA B N 1
ATOM 2308 C CA . ALA B 1 71 ? 10.469 1.941 4.184 1 96.5 71 ALA B CA 1
ATOM 2309 C C . ALA B 1 71 ? 10.445 1.725 2.676 1 96.5 71 ALA B C 1
ATOM 2311 O O . ALA B 1 71 ? 10.852 0.664 2.189 1 96.5 71 ALA B O 1
ATOM 2312 N N . LEU B 1 72 ? 10.039 2.73 1.948 1 96.75 72 LEU B N 1
ATOM 2313 C CA . LEU B 1 72 ? 9.992 2.65 0.492 1 96.75 72 LEU B CA 1
ATOM 2314 C C . LEU B 1 72 ? 11.344 3.025 -0.117 1 96.75 72 LEU B C 1
ATOM 2316 O O . LEU B 1 72 ? 11.477 3.094 -1.341 1 96.75 72 LEU B O 1
ATOM 2320 N N . GLY B 1 73 ? 12.266 3.346 0.752 1 94.5 73 GLY B N 1
ATOM 2321 C CA . GLY B 1 73 ? 13.609 3.637 0.28 1 94.5 73 GLY B CA 1
ATOM 2322 C C . GLY B 1 73 ? 13.867 5.121 0.085 1 94.5 73 GLY B C 1
ATOM 2323 O O . GLY B 1 73 ? 14.914 5.512 -0.424 1 94.5 73 GLY B O 1
ATOM 2324 N N . ILE B 1 74 ? 12.914 5.941 0.422 1 95.06 74 ILE B N 1
ATOM 2325 C CA . ILE B 1 74 ? 13.125 7.383 0.379 1 95.06 74 ILE B CA 1
ATOM 2326 C C . ILE B 1 74 ? 13.914 7.824 1.606 1 95.06 74 ILE B C 1
ATOM 2328 O O . ILE B 1 74 ? 13.352 8 2.689 1 95.06 74 ILE B O 1
ATOM 2332 N N . LYS B 1 75 ? 15.195 8.047 1.372 1 94.19 75 LYS B N 1
ATOM 2333 C CA . LYS B 1 75 ? 16.078 8.32 2.504 1 94.19 75 LYS B CA 1
ATOM 2334 C C . LYS B 1 75 ? 16.656 9.727 2.426 1 94.19 75 LYS B C 1
ATOM 2336 O O . LYS B 1 75 ? 17.641 10.039 3.104 1 94.19 75 LYS B O 1
ATOM 2341 N N . ASP B 1 76 ? 16.062 10.586 1.615 1 95.12 76 ASP B N 1
ATOM 2342 C CA . ASP B 1 76 ? 16.469 11.984 1.486 1 95.12 76 ASP B CA 1
ATOM 2343 C C . ASP B 1 76 ? 16.047 12.789 2.711 1 95.12 76 ASP B C 1
ATOM 2345 O O . ASP B 1 76 ? 14.867 12.805 3.078 1 95.12 76 ASP B O 1
ATOM 2349 N N . ASP B 1 77 ? 16.984 13.414 3.291 1 98 77 ASP B N 1
ATOM 2350 C CA . ASP B 1 77 ? 16.781 14.156 4.535 1 98 77 ASP B CA 1
ATOM 2351 C C . ASP B 1 77 ? 15.695 15.211 4.383 1 98 77 ASP B C 1
ATOM 2353 O O . ASP B 1 77 ? 14.836 15.359 5.254 1 98 77 ASP B O 1
ATOM 2357 N N . LYS B 1 78 ? 15.68 15.961 3.297 1 97.38 78 LYS B N 1
ATOM 2358 C CA . LYS B 1 78 ? 14.703 17.016 3.053 1 97.38 78 LYS B CA 1
ATOM 2359 C C . LYS B 1 78 ? 13.289 16.438 2.932 1 97.38 78 LYS B C 1
ATOM 2361 O O . LYS B 1 78 ? 12.352 16.953 3.545 1 97.38 78 LYS B O 1
ATOM 2366 N N . VAL B 1 79 ? 13.148 15.305 2.16 1 96.94 79 VAL B N 1
ATOM 2367 C CA . VAL B 1 79 ? 11.828 14.711 1.949 1 96.94 79 VAL B CA 1
ATOM 2368 C C . VAL B 1 79 ? 11.242 14.273 3.287 1 96.94 79 VAL B C 1
ATOM 2370 O O . VAL B 1 79 ? 10.094 14.578 3.6 1 96.94 79 VAL B O 1
ATOM 2373 N N . LEU B 1 80 ? 12.047 13.648 4.078 1 98.62 80 LEU B N 1
ATOM 2374 C CA . LEU B 1 80 ? 11.555 13.102 5.34 1 98.62 80 LEU B CA 1
ATOM 2375 C C . LEU B 1 80 ? 11.258 14.227 6.332 1 98.62 80 LEU B C 1
ATOM 2377 O O . LEU B 1 80 ? 10.266 14.164 7.059 1 98.62 80 LEU B O 1
ATOM 2381 N N . ALA B 1 81 ? 12.07 15.219 6.363 1 98.81 81 ALA B N 1
ATOM 2382 C CA . ALA B 1 81 ? 11.82 16.359 7.238 1 98.81 81 ALA B CA 1
ATOM 2383 C C . ALA B 1 81 ? 10.531 17.078 6.852 1 98.81 81 ALA B C 1
ATOM 2385 O O . ALA B 1 81 ? 9.695 17.375 7.711 1 98.81 81 ALA B O 1
ATOM 2386 N N . VAL B 1 82 ? 10.352 17.328 5.578 1 98.62 82 VAL B N 1
ATOM 2387 C CA . VAL B 1 82 ? 9.148 18 5.094 1 98.62 82 VAL B CA 1
ATOM 2388 C C . VAL B 1 82 ? 7.918 17.156 5.391 1 98.62 82 VAL B C 1
ATOM 2390 O O . VAL B 1 82 ? 6.855 17.672 5.719 1 98.62 82 VAL B O 1
ATOM 2393 N N . THR B 1 83 ? 8.039 15.828 5.273 1 98.69 83 THR B N 1
ATOM 2394 C CA . THR B 1 83 ? 6.953 14.914 5.609 1 98.69 83 THR B CA 1
ATOM 2395 C C . THR B 1 83 ? 6.488 15.133 7.047 1 98.69 83 THR B C 1
ATOM 2397 O O . THR B 1 83 ? 5.289 15.242 7.309 1 98.69 83 THR B O 1
ATOM 2400 N N . MET B 1 84 ? 7.434 15.281 7.953 1 98.56 84 MET B N 1
ATOM 2401 C CA . MET B 1 84 ? 7.105 15.492 9.359 1 98.56 84 MET B CA 1
ATOM 2402 C C . MET B 1 84 ? 6.477 16.859 9.57 1 98.56 84 MET B C 1
ATOM 2404 O O . MET B 1 84 ? 5.633 17.031 10.453 1 98.56 84 MET B O 1
ATOM 2408 N N . LEU B 1 85 ? 6.801 17.812 8.711 1 98.31 85 LEU B N 1
ATOM 2409 C CA . LEU B 1 85 ? 6.473 19.219 8.969 1 98.31 85 LEU B CA 1
ATOM 2410 C C . LEU B 1 85 ? 5.266 19.656 8.141 1 98.31 85 LEU B C 1
ATOM 2412 O O . LEU B 1 85 ? 4.734 20.75 8.344 1 98.31 85 LEU B O 1
ATOM 2416 N N . HIS B 1 86 ? 4.727 18.891 7.262 1 97.88 86 HIS B N 1
ATOM 2417 C CA . HIS B 1 86 ? 3.887 19.328 6.156 1 97.88 86 HIS B CA 1
ATOM 2418 C C . HIS B 1 86 ? 2.611 20 6.668 1 97.88 86 HIS B C 1
ATOM 2420 O O . HIS B 1 86 ? 2.107 20.938 6.051 1 97.88 86 HIS B O 1
ATOM 2426 N N . ASP B 1 87 ? 2.154 19.594 7.812 1 96.31 87 ASP B N 1
ATOM 2427 C CA . ASP B 1 87 ? 0.876 20.094 8.312 1 96.31 87 ASP B CA 1
ATOM 2428 C C . ASP B 1 87 ? 1.079 21.094 9.445 1 96.31 87 ASP B C 1
ATOM 2430 O O . ASP B 1 87 ? 0.11 21.578 10.031 1 96.31 87 ASP B O 1
ATOM 2434 N N . ILE B 1 88 ? 2.252 21.391 9.812 1 95 88 ILE B N 1
ATOM 2435 C CA . ILE B 1 88 ? 2.529 22.188 10.992 1 95 88 ILE B CA 1
ATOM 2436 C C . ILE B 1 88 ? 1.959 23.594 10.797 1 95 88 ILE B C 1
ATOM 2438 O O . ILE B 1 88 ? 1.309 24.141 11.695 1 95 88 ILE B O 1
ATOM 2442 N N . CYS B 1 89 ? 2.15 24.156 9.664 1 91.81 89 CYS B N 1
ATOM 2443 C CA . CYS B 1 89 ? 1.771 25.547 9.43 1 91.81 89 CYS B CA 1
ATOM 2444 C C . CYS B 1 89 ? 0.256 25.688 9.344 1 91.81 89 CYS B C 1
ATOM 2446 O O . CYS B 1 89 ? -0.31 26.672 9.828 1 91.81 89 CYS B O 1
ATOM 2448 N N . GLU B 1 90 ? -0.399 24.734 8.82 1 88.44 90 GLU B N 1
ATOM 2449 C CA . GLU B 1 90 ? -1.855 24.766 8.719 1 88.44 90 GLU B CA 1
ATOM 2450 C C . GLU B 1 90 ? -2.508 24.5 10.07 1 88.44 90 GLU B C 1
ATOM 2452 O O . GLU B 1 90 ? -3.471 25.172 10.445 1 88.44 90 GLU B O 1
ATOM 2457 N N . ASP B 1 91 ? -1.953 23.672 10.836 1 85.06 91 ASP B N 1
ATOM 2458 C CA . ASP B 1 91 ? -2.619 23.156 12.031 1 85.06 91 ASP B CA 1
ATOM 2459 C C . ASP B 1 91 ? -2.18 23.922 13.273 1 85.06 91 ASP B C 1
ATOM 2461 O O . ASP B 1 91 ? -2.918 23.984 14.266 1 85.06 91 ASP B O 1
ATOM 2465 N N . CYS B 1 92 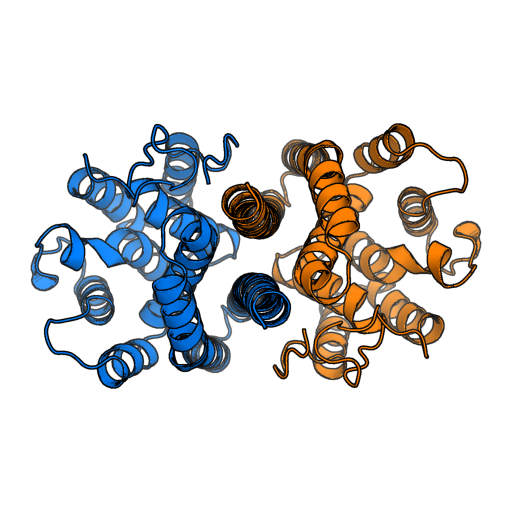? -0.953 24.422 13.234 1 82.94 92 CYS B N 1
ATOM 2466 C CA . CYS B 1 92 ? -0.383 24.938 14.477 1 82.94 92 CYS B CA 1
ATOM 2467 C C . CYS B 1 92 ? -0.13 26.438 14.383 1 82.94 92 CYS B C 1
ATOM 2469 O O . CYS B 1 92 ? 0.619 27 15.188 1 82.94 92 CYS B O 1
ATOM 2471 N N . ASN B 1 93 ? -0.658 27.109 13.414 1 83.12 93 ASN B N 1
ATOM 2472 C CA . ASN B 1 93 ? -0.573 28.562 13.242 1 83.12 93 ASN B CA 1
ATOM 2473 C C . ASN B 1 93 ? 0.877 29.031 13.203 1 83.12 93 ASN B C 1
ATOM 2475 O O . ASN B 1 93 ? 1.25 29.969 13.922 1 83.12 93 ASN B O 1
ATOM 2479 N N . VAL B 1 94 ? 1.748 28.375 12.562 1 87.75 94 VAL B N 1
ATOM 2480 C CA . VAL B 1 94 ? 3.145 28.734 12.352 1 87.75 94 VAL B CA 1
ATOM 2481 C C . VAL B 1 94 ? 3.354 29.156 10.898 1 87.75 94 VAL B C 1
ATOM 2483 O O . VAL B 1 94 ? 2.938 28.438 9.977 1 87.75 94 VAL B O 1
ATOM 2486 N N . ASP B 1 95 ? 3.955 30.297 10.75 1 91.88 95 ASP B N 1
ATOM 2487 C CA . ASP B 1 95 ? 4.32 30.688 9.391 1 91.88 95 ASP B CA 1
ATOM 2488 C C . ASP B 1 95 ? 5.523 29.891 8.891 1 91.88 95 ASP B C 1
ATOM 2490 O O . ASP B 1 95 ? 6.488 29.688 9.633 1 91.88 95 ASP B O 1
ATOM 2494 N N . PRO B 1 96 ? 5.457 29.5 7.648 1 92.88 96 PRO B N 1
ATOM 2495 C CA . PRO B 1 96 ? 6.566 28.719 7.113 1 92.88 96 PRO B CA 1
ATOM 2496 C C . PRO B 1 96 ? 7.918 29.406 7.289 1 92.88 96 PRO B C 1
ATOM 2498 O O . PRO B 1 96 ? 8.93 28.734 7.512 1 92.88 96 PRO B O 1
ATOM 2501 N N . SER B 1 97 ? 7.93 30.688 7.215 1 92.75 97 SER B N 1
ATOM 2502 C CA . SER B 1 97 ? 9.172 31.453 7.328 1 92.75 97 SER B CA 1
ATOM 2503 C C . SER B 1 97 ? 9.75 31.359 8.742 1 92.75 97 SER B C 1
ATOM 2505 O O . SER B 1 97 ? 10.93 31.641 8.953 1 92.75 97 SER B O 1
ATOM 2507 N N . GLU B 1 98 ? 9.016 30.938 9.711 1 93.94 98 GLU B N 1
ATOM 2508 C CA . GLU B 1 98 ? 9.422 30.891 11.109 1 93.94 98 GLU B CA 1
ATOM 2509 C C . GLU B 1 98 ? 9.969 29.531 11.492 1 93.94 98 GLU B C 1
ATOM 2511 O O . GLU B 1 98 ? 10.5 29.344 12.594 1 93.94 98 GLU B O 1
ATOM 2516 N N . LEU B 1 99 ? 9.812 28.594 10.594 1 96.44 99 LEU B N 1
ATOM 2517 C CA . LEU B 1 99 ? 10.336 27.266 10.883 1 96.44 99 LEU B CA 1
ATOM 2518 C C . LEU B 1 99 ? 11.852 27.297 11.047 1 96.44 99 LEU B C 1
ATOM 2520 O O . LEU B 1 99 ? 12.555 27.906 10.234 1 96.44 99 LEU B O 1
ATOM 2524 N N . PRO B 1 100 ? 12.398 26.719 12.109 1 97.19 100 PRO B N 1
ATOM 2525 C CA . PRO B 1 100 ? 13.844 26.703 12.328 1 97.19 100 PRO B CA 1
ATOM 2526 C C . PRO B 1 100 ? 14.562 25.672 11.453 1 97.19 100 PRO B C 1
ATOM 2528 O O . PRO B 1 100 ? 15.328 24.844 11.953 1 97.19 100 PRO B O 1
ATOM 2531 N N . PHE B 1 101 ? 14.344 25.688 10.18 1 98.31 101 PHE B N 1
ATOM 2532 C CA . PHE B 1 101 ? 14.914 24.781 9.195 1 98.31 101 PHE B CA 1
ATOM 2533 C C . PHE B 1 101 ? 15.516 25.547 8.031 1 98.31 101 PHE B C 1
ATOM 2535 O O . PHE B 1 101 ? 15.258 26.75 7.871 1 98.31 101 PHE B O 1
ATOM 2542 N N . PRO B 1 102 ? 16.375 24.922 7.262 1 98.19 102 PRO B N 1
ATOM 2543 C CA . PRO B 1 102 ? 16.953 25.562 6.082 1 98.19 102 PRO B CA 1
ATOM 2544 C C . PRO B 1 102 ? 15.891 26.062 5.109 1 98.19 102 PRO B C 1
ATOM 2546 O O . PRO B 1 102 ? 14.789 25.516 5.051 1 98.19 102 PRO B O 1
ATOM 2549 N N . GLN B 1 103 ? 16.219 27.016 4.293 1 97.81 103 GLN B N 1
ATOM 2550 C CA . GLN B 1 103 ? 15.297 27.703 3.398 1 97.81 103 GLN B CA 1
ATOM 2551 C C . GLN B 1 103 ? 14.609 26.719 2.453 1 97.81 103 GLN B C 1
ATOM 2553 O O . GLN B 1 103 ? 13.414 26.844 2.174 1 97.81 103 GLN B O 1
ATOM 2558 N N . GLU B 1 104 ? 15.312 25.734 1.955 1 96.88 104 GLU B N 1
ATOM 2559 C CA . GLU B 1 104 ? 14.742 24.781 1.005 1 96.88 104 GLU B CA 1
ATOM 2560 C C . GLU B 1 104 ? 13.609 23.984 1.636 1 96.88 104 GLU B C 1
ATOM 2562 O O . GLU B 1 104 ? 12.633 23.641 0.963 1 96.88 104 GLU B O 1
ATOM 2567 N N . ILE B 1 105 ? 13.719 23.672 2.898 1 97.94 105 ILE B N 1
ATOM 2568 C CA . ILE B 1 105 ? 12.68 22.938 3.619 1 97.94 105 ILE B CA 1
ATOM 2569 C C . ILE B 1 105 ? 11.492 23.875 3.885 1 97.94 105 ILE B C 1
ATOM 2571 O O . ILE B 1 105 ? 10.336 23.484 3.664 1 97.94 105 ILE B O 1
ATOM 2575 N N . ARG B 1 106 ? 11.82 25.109 4.281 1 97.94 106 ARG B N 1
ATOM 2576 C CA . ARG B 1 106 ? 10.758 26.094 4.516 1 97.94 106 ARG B CA 1
ATOM 2577 C C . ARG B 1 106 ? 9.945 26.328 3.254 1 97.94 106 ARG B C 1
ATOM 2579 O O . ARG B 1 106 ? 8.711 26.391 3.307 1 97.94 106 ARG B O 1
ATOM 2586 N N . ASP B 1 107 ? 10.594 26.438 2.168 1 97.31 107 ASP B N 1
ATOM 2587 C CA . ASP B 1 107 ? 9.93 26.656 0.889 1 97.31 107 ASP B CA 1
ATOM 2588 C C . ASP B 1 107 ? 9 25.5 0.537 1 97.31 107 ASP B C 1
ATOM 2590 O O . ASP B 1 107 ? 7.887 25.719 0.052 1 97.31 107 ASP B O 1
ATOM 2594 N N . CYS B 1 108 ? 9.438 24.344 0.746 1 97.12 108 CYS B N 1
ATOM 2595 C CA . CYS B 1 108 ? 8.641 23.172 0.419 1 97.12 108 CYS B CA 1
ATOM 2596 C C . CYS B 1 108 ? 7.422 23.062 1.328 1 97.12 108 CYS B C 1
ATOM 2598 O O . CYS B 1 108 ? 6.316 22.781 0.863 1 97.12 108 CYS B O 1
ATOM 2600 N N . VAL B 1 109 ? 7.648 23.297 2.607 1 98 109 VAL B N 1
ATOM 2601 C CA . VAL B 1 109 ? 6.531 23.297 3.547 1 98 109 VAL B CA 1
ATOM 2602 C C . VAL B 1 109 ? 5.512 24.359 3.152 1 98 109 VAL B C 1
ATOM 2604 O O . VAL B 1 109 ? 4.305 24.125 3.217 1 98 109 VAL B O 1
ATOM 2607 N N . ASP B 1 110 ? 6.004 25.469 2.744 1 96.81 110 ASP B N 1
ATOM 2608 C CA . ASP B 1 110 ? 5.133 26.547 2.285 1 96.81 110 ASP B CA 1
ATOM 2609 C C . ASP B 1 110 ? 4.297 26.109 1.086 1 96.81 110 ASP B C 1
ATOM 2611 O O . ASP B 1 110 ? 3.1 26.391 1.02 1 96.81 110 ASP B O 1
ATOM 2615 N N . THR B 1 111 ? 4.898 25.453 0.164 1 96.81 111 THR B N 1
ATOM 2616 C CA . THR B 1 111 ? 4.215 24.938 -1.016 1 96.81 111 THR B CA 1
ATOM 2617 C C . THR B 1 111 ? 3.092 23.984 -0.616 1 96.81 111 THR B C 1
ATOM 2619 O O . THR B 1 111 ? 2.037 23.953 -1.252 1 96.81 111 THR B O 1
ATOM 2622 N N . LEU B 1 112 ? 3.295 23.266 0.48 1 97.69 112 LEU B N 1
ATOM 2623 C CA . LEU B 1 112 ? 2.346 22.25 0.934 1 97.69 112 LEU B CA 1
ATOM 2624 C C . LEU B 1 112 ? 1.3 22.859 1.859 1 97.69 112 LEU B C 1
ATOM 2626 O O . LEU B 1 112 ? 0.384 22.172 2.312 1 97.69 112 LEU B O 1
ATOM 2630 N N . THR B 1 113 ? 1.469 24.109 2.182 1 96.75 113 THR B N 1
ATOM 2631 C CA . THR B 1 113 ? 0.526 24.812 3.045 1 96.75 113 THR B CA 1
ATOM 2632 C C . THR B 1 113 ? -0.516 25.562 2.217 1 96.75 113 THR B C 1
ATOM 2634 O O . THR B 1 113 ? -0.197 26.547 1.551 1 96.75 113 THR B O 1
ATOM 2637 N N . LYS B 1 114 ? -1.689 25.062 2.26 1 93.81 114 LYS B N 1
ATOM 2638 C CA . LYS B 1 114 ? -2.754 25.703 1.487 1 93.81 114 LYS B CA 1
ATOM 2639 C C . LYS B 1 114 ? -3.148 27.031 2.098 1 93.81 114 LYS B C 1
ATOM 2641 O O . LYS B 1 114 ? -3.531 27.109 3.268 1 93.81 114 LYS B O 1
ATOM 2646 N N . ARG B 1 115 ? -3.189 28.031 1.333 1 90 115 ARG B N 1
ATOM 2647 C CA . ARG B 1 115 ? -3.539 29.375 1.771 1 90 115 ARG B CA 1
ATOM 2648 C C . ARG B 1 115 ? -5.039 29.609 1.654 1 90 115 ARG B C 1
ATOM 2650 O O . ARG B 1 115 ? -5.703 29.031 0.799 1 90 115 ARG B O 1
ATOM 2657 N N . LYS B 1 116 ? -5.461 30.453 2.516 1 88.75 116 LYS B N 1
ATOM 2658 C CA . LYS B 1 116 ? -6.863 30.844 2.438 1 88.75 116 LYS B CA 1
ATOM 2659 C C . LYS B 1 116 ? -7.184 31.484 1.089 1 88.75 116 LYS B C 1
ATOM 2661 O O . LYS B 1 116 ? -6.465 32.375 0.633 1 88.75 116 LYS B O 1
ATOM 2666 N N . GLY B 1 117 ? -8.219 31 0.456 1 91.88 117 GLY B N 1
ATOM 2667 C CA . GLY B 1 117 ? -8.672 31.562 -0.804 1 91.88 117 GLY B CA 1
ATOM 2668 C C . GLY B 1 117 ? -7.973 30.969 -2.012 1 91.88 117 GLY B C 1
ATOM 2669 O O . GLY B 1 117 ? -8.383 31.203 -3.15 1 91.88 117 GLY B O 1
ATOM 2670 N N . GLN B 1 118 ? -6.938 30.219 -1.771 1 94.62 118 GLN B N 1
ATOM 2671 C CA . GLN B 1 118 ? -6.23 29.578 -2.871 1 94.62 118 GLN B CA 1
ATOM 2672 C C . GLN B 1 118 ? -7.07 28.453 -3.482 1 94.62 118 GLN B C 1
ATOM 2674 O O . GLN B 1 118 ? -7.609 27.609 -2.76 1 94.62 118 GLN B O 1
ATOM 2679 N N . SER B 1 119 ? -7.164 28.469 -4.832 1 96.75 119 SER B N 1
ATOM 2680 C CA . SER B 1 119 ? -7.914 27.406 -5.504 1 96.75 119 SER B CA 1
ATOM 2681 C C . SER B 1 119 ? -7.16 26.094 -5.449 1 96.75 119 SER B C 1
ATOM 2683 O O . SER B 1 119 ? -5.938 26.062 -5.305 1 96.75 119 SER B O 1
ATOM 2685 N N . LYS B 1 120 ? -7.887 24.984 -5.578 1 96.38 120 LYS B N 1
ATOM 2686 C CA . LYS B 1 120 ? -7.262 23.672 -5.645 1 96.38 120 LYS B CA 1
ATOM 2687 C C . LYS B 1 120 ? -6.293 23.578 -6.816 1 96.38 120 LYS B C 1
ATOM 2689 O O . LYS B 1 120 ? -5.203 23.016 -6.688 1 96.38 120 LYS B O 1
ATOM 2694 N N . GLU B 1 121 ? -6.73 24.109 -7.871 1 96.75 121 GLU B N 1
ATOM 2695 C CA . GLU B 1 121 ? -5.902 24.078 -9.078 1 96.75 121 GLU B CA 1
ATOM 2696 C C . GLU B 1 121 ? -4.555 24.75 -8.836 1 96.75 121 GLU B C 1
ATOM 2698 O O . GLU B 1 121 ? -3.508 24.188 -9.172 1 96.75 121 GLU B O 1
ATOM 2703 N N . GLU B 1 122 ? -4.641 25.891 -8.266 1 96.94 122 GLU B N 1
ATOM 2704 C CA . GLU B 1 122 ? -3.414 26.625 -7.977 1 96.94 122 GLU B CA 1
ATOM 2705 C C . GLU B 1 122 ? -2.551 25.891 -6.961 1 96.94 122 GLU B C 1
ATOM 2707 O O . GLU B 1 122 ? -1.331 25.812 -7.117 1 96.94 122 GLU B O 1
ATOM 2712 N N . TYR B 1 123 ? -3.123 25.438 -5.965 1 97.62 123 TYR B N 1
ATOM 2713 C CA . TYR B 1 123 ? -2.441 24.703 -4.895 1 97.62 123 TYR B CA 1
ATOM 2714 C C . TYR B 1 123 ? -1.695 23.5 -5.445 1 97.62 123 TYR B C 1
ATOM 2716 O O . TYR B 1 123 ? -0.486 23.359 -5.242 1 97.62 123 TYR B O 1
ATOM 2724 N N . PHE B 1 124 ? -2.342 22.672 -6.266 1 97.5 124 PHE B N 1
ATOM 2725 C CA . PHE B 1 124 ? -1.746 21.438 -6.762 1 97.5 124 PHE B CA 1
ATOM 2726 C C . PHE B 1 124 ? -0.755 21.719 -7.883 1 97.5 124 PHE B C 1
ATOM 2728 O O . PHE B 1 124 ? 0.236 21.016 -8.039 1 97.5 124 PHE B O 1
ATOM 2735 N N . ALA B 1 125 ? -0.971 22.797 -8.602 1 96.31 125 ALA B N 1
ATOM 2736 C CA . ALA B 1 125 ? 0.014 23.203 -9.602 1 96.31 125 ALA B CA 1
ATOM 2737 C C . ALA B 1 125 ? 1.342 23.562 -8.945 1 96.31 125 ALA B C 1
ATOM 2739 O O . ALA B 1 125 ? 2.41 23.266 -9.484 1 96.31 125 ALA B O 1
ATOM 2740 N N . GLY B 1 126 ? 1.21 24.297 -7.844 1 96.06 126 GLY B N 1
ATOM 2741 C CA . GLY B 1 126 ? 2.41 24.609 -7.082 1 96.06 126 GLY B CA 1
ATOM 2742 C C . GLY B 1 126 ? 3.141 23.375 -6.582 1 96.06 126 GLY B C 1
ATOM 2743 O O . GLY B 1 126 ? 4.367 23.297 -6.656 1 96.06 126 GLY B O 1
ATOM 2744 N N . ILE B 1 127 ? 2.449 22.391 -6.164 1 97.12 127 ILE B N 1
ATOM 2745 C CA . ILE B 1 127 ? 3.018 21.141 -5.652 1 97.12 127 ILE B CA 1
ATOM 2746 C C . ILE B 1 127 ? 3.691 20.375 -6.789 1 97.12 127 ILE B C 1
ATOM 2748 O O . ILE B 1 127 ? 4.777 19.828 -6.613 1 97.12 127 ILE B O 1
ATOM 2752 N N . ALA B 1 128 ? 3.111 20.438 -7.945 1 94.62 128 ALA B N 1
ATOM 2753 C CA . ALA B 1 128 ? 3.596 19.672 -9.102 1 94.62 128 ALA B CA 1
ATOM 2754 C C . ALA B 1 128 ? 4.961 20.188 -9.555 1 94.62 128 ALA B C 1
ATOM 2756 O O . ALA B 1 128 ? 5.691 19.484 -10.25 1 94.62 128 ALA B O 1
ATOM 2757 N N . LYS B 1 129 ? 5.363 21.359 -9.109 1 92.44 129 LYS B N 1
ATOM 2758 C CA . LYS B 1 129 ? 6.617 21.969 -9.539 1 92.44 129 LYS B CA 1
ATOM 2759 C C . LYS B 1 129 ? 7.773 21.547 -8.641 1 92.44 129 LYS B C 1
ATOM 2761 O O . LYS B 1 129 ? 8.93 21.859 -8.922 1 92.44 129 LYS B O 1
ATOM 2766 N N . ASP B 1 130 ? 7.445 20.859 -7.582 1 90.75 130 ASP B N 1
ATOM 2767 C CA . ASP B 1 130 ? 8.43 20.406 -6.598 1 90.75 130 ASP B CA 1
ATOM 2768 C C . ASP B 1 130 ? 8.258 18.922 -6.289 1 90.75 130 ASP B C 1
ATOM 2770 O O . ASP B 1 130 ? 7.27 18.531 -5.672 1 90.75 130 ASP B O 1
ATOM 2774 N N . SER B 1 131 ? 9.273 18.125 -6.664 1 89.12 131 SER B N 1
ATOM 2775 C CA . SER B 1 131 ? 9.172 16.688 -6.512 1 89.12 131 SER B CA 1
ATOM 2776 C C . SER B 1 131 ? 9.016 16.297 -5.043 1 89.12 131 SER B C 1
ATOM 2778 O O . SER B 1 131 ? 8.305 15.344 -4.719 1 89.12 131 SER B O 1
ATOM 2780 N N . THR B 1 132 ? 9.727 17.047 -4.184 1 93.62 132 THR B N 1
ATOM 2781 C CA . THR B 1 132 ? 9.609 16.781 -2.754 1 93.62 132 THR B CA 1
ATOM 2782 C C . THR B 1 132 ? 8.18 17.016 -2.273 1 93.62 132 THR B C 1
ATOM 2784 O O . THR B 1 132 ? 7.582 16.172 -1.618 1 93.62 132 THR B O 1
ATOM 2787 N N . ALA B 1 133 ? 7.613 18.109 -2.691 1 95.94 133 ALA B N 1
ATOM 2788 C CA . ALA B 1 133 ? 6.246 18.438 -2.299 1 95.94 133 ALA B CA 1
ATOM 2789 C C . ALA B 1 133 ? 5.258 17.406 -2.852 1 95.94 133 ALA B C 1
ATOM 2791 O O . ALA B 1 133 ? 4.316 17.016 -2.164 1 95.94 133 ALA B O 1
ATOM 2792 N N . ALA B 1 134 ? 5.508 16.969 -4.066 1 95.44 134 ALA B N 1
ATOM 2793 C CA . ALA B 1 134 ? 4.613 16.016 -4.715 1 95.44 134 ALA B CA 1
ATOM 2794 C C . ALA B 1 134 ? 4.621 14.672 -3.986 1 95.44 134 ALA B C 1
ATOM 2796 O O . ALA B 1 134 ? 3.566 14.086 -3.736 1 95.44 134 ALA B O 1
ATOM 2797 N N . ILE B 1 135 ? 5.777 14.227 -3.633 1 95.62 135 ILE B N 1
ATOM 2798 C CA . ILE B 1 135 ? 5.887 12.938 -2.953 1 95.62 135 ILE B CA 1
ATOM 2799 C C . ILE B 1 135 ? 5.25 13.031 -1.568 1 95.62 135 ILE B C 1
ATOM 2801 O O . ILE B 1 135 ? 4.559 12.109 -1.135 1 95.62 135 ILE B O 1
ATOM 2805 N N . VAL B 1 136 ? 5.504 14.102 -0.885 1 97.69 136 VAL B N 1
ATOM 2806 C CA . VAL B 1 136 ? 4.949 14.289 0.451 1 97.69 136 VAL B CA 1
ATOM 2807 C C . VAL B 1 136 ? 3.424 14.344 0.372 1 97.69 136 VAL B C 1
ATOM 2809 O O . VAL B 1 136 ? 2.73 13.75 1.196 1 97.69 136 VAL B O 1
ATOM 2812 N N . LYS B 1 137 ? 2.885 15.039 -0.612 1 98.38 137 LYS B N 1
ATOM 2813 C CA . LYS B 1 137 ? 1.435 15.109 -0.773 1 98.38 137 LYS B CA 1
ATOM 2814 C C . LYS B 1 137 ? 0.847 13.734 -1.067 1 98.38 137 LYS B C 1
ATOM 2816 O O . LYS B 1 137 ? -0.237 13.398 -0.584 1 98.38 137 LYS B O 1
ATOM 2821 N N . ALA B 1 138 ? 1.572 12.969 -1.897 1 97.19 138 ALA B N 1
ATOM 2822 C CA . ALA B 1 138 ? 1.127 11.609 -2.184 1 97.19 138 ALA B CA 1
ATOM 2823 C C . ALA B 1 138 ? 1.073 10.766 -0.908 1 97.19 138 ALA B C 1
ATOM 2825 O O . ALA B 1 138 ? 0.09 10.07 -0.66 1 97.19 138 ALA B O 1
ATOM 2826 N N . LEU B 1 139 ? 2.143 10.859 -0.125 1 98.19 139 LEU B N 1
ATOM 2827 C CA . LEU B 1 139 ? 2.191 10.156 1.151 1 98.19 139 LEU B CA 1
ATOM 2828 C C . LEU B 1 139 ? 1.048 10.594 2.059 1 98.19 139 LEU B C 1
ATOM 2830 O O . LEU B 1 139 ? 0.385 9.758 2.678 1 98.19 139 LEU B O 1
ATOM 2834 N N . ASP B 1 140 ? 0.812 11.891 2.105 1 98.5 140 ASP B N 1
ATOM 2835 C CA . ASP B 1 140 ? -0.271 12.492 2.881 1 98.5 140 ASP B CA 1
ATOM 2836 C C . ASP B 1 140 ? -1.626 11.93 2.455 1 98.5 140 ASP B C 1
ATOM 2838 O O . ASP B 1 140 ? -2.432 11.531 3.301 1 98.5 140 ASP B O 1
ATOM 2842 N N . ARG B 1 141 ? -1.811 11.844 1.19 1 98.56 141 ARG B N 1
ATOM 2843 C CA . ARG B 1 141 ? -3.098 11.406 0.656 1 98.56 141 ARG B CA 1
ATOM 2844 C C . ARG B 1 141 ? -3.326 9.922 0.917 1 98.56 141 ARG B C 1
ATOM 2846 O O . ARG B 1 141 ? -4.441 9.508 1.237 1 98.56 141 ARG B O 1
ATOM 2853 N N . VAL B 1 142 ? -2.277 9.125 0.752 1 98.31 142 VAL B N 1
ATOM 2854 C CA . VAL B 1 142 ? -2.398 7.703 1.051 1 98.31 142 VAL B CA 1
ATOM 2855 C C . VAL B 1 142 ? -2.852 7.516 2.496 1 98.31 142 VAL B C 1
ATOM 2857 O O . VAL B 1 142 ? -3.785 6.758 2.768 1 98.31 142 VAL B O 1
ATOM 2860 N N . ASN B 1 143 ? -2.213 8.234 3.416 1 98.06 143 ASN B N 1
ATOM 2861 C CA . ASN B 1 143 ? -2.57 8.094 4.824 1 98.06 143 ASN B CA 1
ATOM 2862 C C . ASN B 1 143 ? -3.99 8.586 5.094 1 98.06 143 ASN B C 1
ATOM 2864 O O . ASN B 1 143 ? -4.75 7.934 5.809 1 98.06 143 ASN B O 1
ATOM 2868 N N . ASN B 1 144 ? -4.359 9.719 4.531 1 97.44 144 ASN B N 1
ATOM 2869 C CA . ASN B 1 144 ? -5.691 10.281 4.75 1 97.44 144 ASN B CA 1
ATOM 2870 C C . ASN B 1 144 ? -6.781 9.375 4.188 1 97.44 144 ASN B C 1
ATOM 2872 O O . ASN B 1 144 ? -7.809 9.156 4.832 1 97.44 144 ASN B O 1
ATOM 2876 N N . VAL B 1 145 ? -6.52 8.82 3.02 1 97.69 145 VAL B N 1
ATOM 2877 C CA . VAL B 1 145 ? -7.504 7.945 2.396 1 97.69 145 VAL B CA 1
ATOM 2878 C C . VAL B 1 145 ? -7.602 6.637 3.18 1 97.69 145 VAL B C 1
ATOM 2880 O O . VAL B 1 145 ? -8.68 6.047 3.287 1 97.69 145 VAL B O 1
ATOM 2883 N N . SER B 1 146 ? -6.562 6.23 3.762 1 96.88 146 SER B N 1
ATOM 2884 C CA . SER B 1 146 ? -6.516 5 4.547 1 96.88 146 SER B CA 1
ATOM 2885 C C . SER B 1 146 ? -7.395 5.109 5.793 1 96.88 146 SER B C 1
ATOM 2887 O O . SER B 1 146 ? -7.801 4.094 6.359 1 96.88 146 SER B O 1
ATOM 2889 N N . THR B 1 147 ? -7.715 6.344 6.207 1 94.5 147 THR B N 1
ATOM 2890 C CA . THR B 1 147 ? -8.391 6.484 7.492 1 94.5 147 THR B CA 1
ATOM 2891 C C . THR B 1 147 ? -9.703 7.234 7.336 1 94.5 147 THR B C 1
ATOM 2893 O O . THR B 1 147 ? -10.531 7.254 8.25 1 94.5 147 THR B O 1
ATOM 2896 N N . MET B 1 148 ? -10.016 7.773 6.227 1 94.56 148 MET B N 1
ATOM 2897 C CA . MET B 1 148 ? -11.109 8.719 6.066 1 94.56 148 MET B CA 1
ATOM 2898 C C . MET B 1 148 ? -12.461 8.023 6.242 1 94.56 148 MET B C 1
ATOM 2900 O O . MET B 1 148 ? -13.43 8.641 6.688 1 94.56 148 MET B O 1
ATOM 2904 N N . SER B 1 149 ? -12.516 6.758 5.926 1 93.25 149 SER B N 1
ATOM 2905 C CA . SER B 1 149 ? -13.789 6.051 5.969 1 93.25 149 SER B CA 1
ATOM 2906 C C . SER B 1 149 ? -14.336 5.988 7.391 1 93.25 149 SER B C 1
ATOM 2908 O O . SER B 1 149 ? -15.555 5.906 7.59 1 93.25 149 SER B O 1
ATOM 2910 N N . SER B 1 150 ? -13.484 6.078 8.352 1 92.12 150 SER B N 1
ATOM 2911 C CA . SER B 1 150 ? -13.922 5.977 9.734 1 92.12 150 SER B CA 1
ATOM 2912 C C . SER B 1 150 ? -14.32 7.34 10.289 1 92.12 150 SER B C 1
ATOM 2914 O O . SER B 1 150 ? -14.984 7.426 11.32 1 92.12 150 SER B O 1
ATOM 2916 N N . SER B 1 151 ? -13.969 8.406 9.609 1 92.19 151 SER B N 1
ATOM 2917 C CA . SER B 1 151 ? -14.102 9.695 10.273 1 92.19 151 SER B CA 1
ATOM 2918 C C . SER B 1 151 ? -14.906 10.672 9.422 1 92.19 151 SER B C 1
ATOM 2920 O O . SER B 1 151 ? -15.562 11.57 9.953 1 92.19 151 SER B O 1
ATOM 2922 N N . PHE B 1 152 ? -14.812 10.562 8.094 1 92.88 152 PHE B N 1
ATOM 2923 C CA . PHE B 1 152 ? -15.469 11.508 7.203 1 92.88 152 PHE B CA 1
ATOM 2924 C C . PHE B 1 152 ? -16.906 11.094 6.93 1 92.88 152 PHE B C 1
ATOM 2926 O O . PHE B 1 152 ? -17.234 9.906 7.016 1 92.88 152 PHE B O 1
ATOM 2933 N N . SER B 1 153 ? -17.75 12.109 6.648 1 91.56 153 SER B N 1
ATOM 2934 C CA . SER B 1 153 ? -19.062 11.828 6.09 1 91.56 153 SER B CA 1
ATOM 2935 C C . SER B 1 153 ? -18.953 11.25 4.684 1 91.56 153 SER B C 1
ATOM 2937 O O . SER B 1 153 ? -17.906 11.367 4.039 1 91.56 153 SER B O 1
ATOM 2939 N N . ARG B 1 154 ? -20 10.602 4.273 1 89.19 154 ARG B N 1
ATOM 2940 C CA . ARG B 1 154 ? -20.047 10.047 2.924 1 89.19 154 ARG B CA 1
ATOM 2941 C C . ARG B 1 154 ? -19.734 11.109 1.88 1 89.19 154 ARG B C 1
ATOM 2943 O O . ARG B 1 154 ? -18.953 10.867 0.96 1 89.19 154 ARG B O 1
ATOM 2950 N N . GLN B 1 155 ? -20.391 12.258 1.997 1 93.31 155 GLN B N 1
ATOM 2951 C CA . GLN B 1 155 ? -20.172 13.344 1.048 1 93.31 155 GLN B CA 1
ATOM 2952 C C . GLN B 1 155 ? -18.719 13.789 1.034 1 93.31 155 GLN B C 1
ATOM 2954 O O . GLN B 1 155 ? -18.141 14.016 -0.032 1 93.31 155 GLN B O 1
ATOM 2959 N N . LYS B 1 156 ? -18.078 13.875 2.158 1 95.25 156 LYS B N 1
ATOM 2960 C CA . LYS B 1 156 ? -16.688 14.281 2.24 1 95.25 156 LYS B CA 1
ATOM 2961 C C . LYS B 1 156 ? -15.766 13.227 1.617 1 95.25 156 LYS B C 1
ATOM 2963 O O . LYS B 1 156 ? -14.773 13.562 0.979 1 95.25 156 LYS B O 1
ATOM 2968 N N . VAL B 1 157 ? -16.094 11.984 1.858 1 95.81 157 VAL B N 1
ATOM 2969 C CA . VAL B 1 157 ? -15.336 10.898 1.25 1 95.81 157 VAL B CA 1
ATOM 2970 C C . VAL B 1 157 ? -15.383 11.023 -0.271 1 95.81 157 VAL B C 1
ATOM 2972 O O . VAL B 1 157 ? -14.359 10.922 -0.941 1 95.81 157 VAL B O 1
ATOM 2975 N N . ILE B 1 158 ? -16.562 11.289 -0.814 1 95.44 158 ILE B N 1
ATOM 2976 C CA . ILE B 1 158 ? -16.734 11.43 -2.256 1 95.44 158 ILE B CA 1
ATOM 2977 C C . ILE B 1 158 ? -15.891 12.594 -2.766 1 95.44 158 ILE B C 1
ATOM 2979 O O . ILE B 1 158 ? -15.188 12.477 -3.773 1 95.44 158 ILE B O 1
ATOM 2983 N N . GLU B 1 159 ? -15.945 13.672 -2.078 1 95.94 159 GLU B N 1
ATOM 2984 C CA . GLU B 1 159 ? -15.156 14.844 -2.451 1 95.94 159 GLU B CA 1
ATOM 2985 C C . GLU B 1 159 ? -13.664 14.531 -2.434 1 95.94 159 GLU B C 1
ATOM 2987 O O . GLU B 1 159 ? -12.922 14.969 -3.312 1 95.94 159 GLU B O 1
ATOM 2992 N N . TYR B 1 160 ? -13.258 13.828 -1.405 1 96.56 160 TYR B N 1
ATOM 2993 C CA . TYR B 1 160 ? -11.859 13.461 -1.261 1 96.56 160 TYR B CA 1
ATOM 2994 C C . TYR B 1 160 ? -11.406 12.555 -2.4 1 96.56 160 TYR B C 1
ATOM 2996 O O . TYR B 1 160 ? -10.297 12.695 -2.916 1 96.56 160 TYR B O 1
ATOM 3004 N N . ILE B 1 161 ? -12.242 11.641 -2.814 1 97.38 161 ILE B N 1
ATOM 3005 C CA . ILE B 1 161 ? -11.969 10.75 -3.936 1 97.38 161 ILE B CA 1
ATOM 3006 C C . ILE B 1 161 ? -11.82 11.562 -5.219 1 97.38 161 ILE B C 1
ATOM 3008 O O . ILE B 1 161 ? -10.852 11.391 -5.957 1 97.38 161 ILE B O 1
ATOM 3012 N N . GLU B 1 162 ? -12.773 12.43 -5.461 1 97.38 162 GLU B N 1
ATOM 3013 C CA . GLU B 1 162 ? -12.75 13.25 -6.664 1 97.38 162 GLU B CA 1
ATOM 3014 C C . GLU B 1 162 ? -11.492 14.109 -6.723 1 97.38 162 GLU B C 1
ATOM 3016 O O . GLU B 1 162 ? -10.844 14.203 -7.77 1 97.38 162 GLU B O 1
ATOM 3021 N N . GLU B 1 163 ? -11.156 14.688 -5.641 1 97.81 163 GLU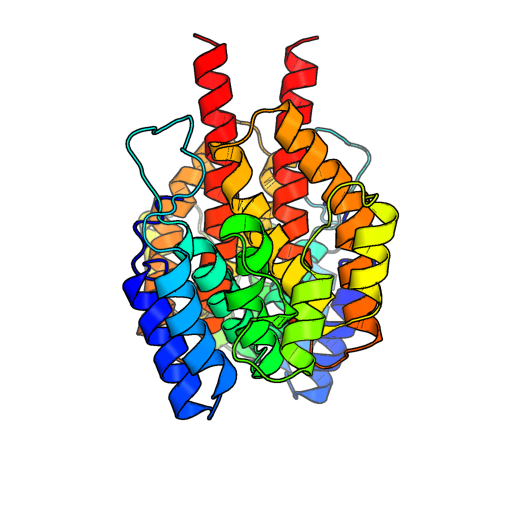 B N 1
ATOM 3022 C CA . GLU B 1 163 ? -9.953 15.508 -5.574 1 97.81 163 GLU B CA 1
ATOM 3023 C C . GLU B 1 163 ? -8.703 14.672 -5.828 1 97.81 163 GLU B C 1
ATOM 3025 O O . GLU B 1 163 ? -7.773 15.125 -6.5 1 97.81 163 GLU B O 1
ATOM 3030 N N . THR B 1 164 ? -8.625 13.5 -5.25 1 97.88 164 THR B N 1
ATOM 3031 C CA . THR B 1 164 ? -7.488 12.602 -5.426 1 97.88 164 THR B CA 1
ATOM 3032 C C . THR B 1 164 ? -7.316 12.234 -6.895 1 97.88 164 THR B C 1
ATOM 3034 O O . THR B 1 164 ? -6.215 12.32 -7.441 1 97.88 164 THR B O 1
ATOM 3037 N N . GLU B 1 165 ? -8.391 11.891 -7.523 1 96.75 165 GLU B N 1
ATOM 3038 C CA . GLU B 1 165 ? -8.352 11.477 -8.922 1 96.75 165 GLU B CA 1
ATOM 3039 C C . GLU B 1 165 ? -7.957 12.641 -9.828 1 96.75 165 GLU B C 1
ATOM 3041 O O . GLU B 1 165 ? -7.211 12.453 -10.797 1 96.75 165 GLU B O 1
ATOM 3046 N N . GLU B 1 166 ? -8.445 13.773 -9.477 1 97.31 166 GLU B N 1
ATOM 3047 C CA . GLU B 1 166 ? -8.227 14.93 -10.344 1 97.31 166 GLU B CA 1
ATOM 3048 C C . GLU B 1 166 ? -6.84 15.523 -10.141 1 97.31 166 GLU B C 1
ATOM 3050 O O . GLU B 1 166 ? -6.188 15.938 -11.102 1 97.31 166 GLU B O 1
ATOM 3055 N N . TYR B 1 167 ? -6.348 15.5 -8.891 1 97.5 167 TYR B N 1
ATOM 3056 C CA . TYR B 1 167 ? -5.191 16.344 -8.633 1 97.5 167 TYR B CA 1
ATOM 3057 C C . TYR B 1 167 ? -4.016 15.531 -8.117 1 97.5 167 TYR B C 1
ATOM 3059 O O . TYR B 1 167 ? -2.857 15.875 -8.367 1 97.5 167 TYR B O 1
ATOM 3067 N N . VAL B 1 168 ? -4.238 14.492 -7.383 1 97.38 168 VAL B N 1
ATOM 3068 C CA . VAL B 1 168 ? -3.145 13.781 -6.738 1 97.38 168 VAL B CA 1
ATOM 3069 C C . VAL B 1 168 ? -2.562 12.742 -7.699 1 97.38 168 VAL B C 1
ATOM 3071 O O . VAL B 1 168 ? -1.343 12.586 -7.785 1 97.38 168 VAL B O 1
ATOM 3074 N N . TYR B 1 169 ? -3.418 12.016 -8.477 1 94.94 169 TYR B N 1
ATOM 3075 C CA . TYR B 1 169 ? -2.934 11.039 -9.438 1 94.94 169 TYR B CA 1
ATOM 3076 C C . TYR B 1 169 ? -1.957 11.672 -10.422 1 94.94 169 TYR B C 1
ATOM 3078 O O . TYR B 1 169 ? -0.868 11.148 -10.656 1 94.94 169 TYR B O 1
ATOM 3086 N N . PRO B 1 170 ? -2.252 12.844 -10.914 1 93.88 170 PRO B N 1
ATOM 3087 C CA . PRO B 1 170 ? -1.304 13.484 -11.82 1 93.88 170 PRO B CA 1
ATOM 3088 C C . PRO B 1 170 ? 0.025 13.828 -11.148 1 93.88 170 PRO B C 1
ATOM 3090 O O . PRO B 1 170 ? 1.073 13.805 -11.797 1 93.88 170 PRO B O 1
ATOM 3093 N N . LEU B 1 171 ? 0.026 14.148 -9.891 1 94.38 171 LEU B N 1
ATOM 3094 C CA . LEU B 1 171 ? 1.26 14.422 -9.164 1 94.38 171 LEU B CA 1
ATOM 3095 C C . LEU B 1 171 ? 2.178 13.203 -9.172 1 94.38 171 LEU B C 1
ATOM 3097 O O . LEU B 1 171 ? 3.393 13.336 -9.328 1 94.38 171 LEU B O 1
ATOM 3101 N N . LEU B 1 172 ? 1.586 12.039 -9.008 1 91.19 172 LEU B N 1
ATOM 3102 C CA . LEU B 1 172 ? 2.352 10.797 -8.992 1 91.19 172 LEU B CA 1
ATOM 3103 C C . LEU B 1 172 ? 3.004 10.555 -10.352 1 91.19 172 LEU B C 1
ATOM 3105 O O . LEU B 1 172 ? 4.133 10.055 -10.422 1 91.19 172 LEU B O 1
ATOM 3109 N N . ASP B 1 173 ? 2.391 10.953 -11.359 1 85.69 173 ASP B N 1
ATOM 3110 C CA . ASP B 1 173 ? 2.939 10.797 -12.703 1 85.69 173 ASP B CA 1
ATOM 3111 C C . ASP B 1 173 ? 4.129 11.734 -12.922 1 85.69 173 ASP B C 1
ATOM 3113 O O . ASP B 1 173 ? 5.113 11.352 -13.562 1 85.69 173 ASP B O 1
ATOM 3117 N N . VAL B 1 174 ? 4.059 12.891 -12.359 1 84 174 VAL B N 1
ATOM 3118 C CA . VAL B 1 174 ? 5.133 13.867 -12.484 1 84 174 VAL B CA 1
ATOM 3119 C C . VAL B 1 174 ? 6.375 13.367 -11.75 1 84 174 VAL B C 1
ATOM 3121 O O . VAL B 1 174 ? 7.492 13.484 -12.258 1 84 174 VAL B O 1
ATOM 3124 N N . ILE B 1 175 ? 6.227 12.812 -10.586 1 84.25 175 ILE B N 1
ATOM 3125 C CA . ILE B 1 175 ? 7.34 12.297 -9.797 1 84.25 175 ILE B CA 1
ATOM 3126 C C . ILE B 1 175 ? 8.07 11.211 -10.578 1 84.25 175 ILE B C 1
ATOM 3128 O O . ILE B 1 175 ? 9.297 11.203 -10.656 1 84.25 175 ILE B O 1
ATOM 3132 N N . LYS B 1 176 ? 7.371 10.375 -11.148 1 75.38 176 LYS B N 1
ATOM 3133 C CA . LYS B 1 176 ? 7.902 9.242 -11.898 1 75.38 176 LYS B CA 1
ATOM 3134 C C . LYS B 1 176 ? 8.812 9.711 -13.031 1 75.38 176 LYS B C 1
ATOM 3136 O O . LYS B 1 176 ? 9.859 9.117 -13.273 1 75.38 176 LYS B O 1
ATOM 3141 N N . TYR B 1 177 ? 8.438 10.766 -13.617 1 74.94 177 TYR B N 1
ATOM 3142 C CA . TYR B 1 177 ? 9.117 11.172 -14.844 1 74.94 177 TYR B CA 1
ATOM 3143 C C . TYR B 1 177 ? 10.328 12.047 -14.516 1 74.94 177 TYR B C 1
ATOM 3145 O O . TYR B 1 177 ? 11.336 12.008 -15.219 1 74.94 177 TYR B O 1
ATOM 3153 N N . GLU B 1 178 ? 10.234 12.672 -13.414 1 75 178 GLU B N 1
ATOM 3154 C CA . GLU B 1 178 ? 11.273 13.656 -13.148 1 75 178 GLU B CA 1
ATOM 3155 C C . GLU B 1 178 ? 12.273 13.141 -12.109 1 75 178 GLU B C 1
ATOM 3157 O O . GLU B 1 178 ? 13.43 13.57 -12.086 1 75 178 GLU B O 1
ATOM 3162 N N . TYR B 1 179 ? 11.711 12.172 -11.367 1 76.94 179 TYR B N 1
ATOM 3163 C CA . TYR B 1 179 ? 12.539 11.68 -10.281 1 76.94 179 TYR B CA 1
ATOM 3164 C C . TYR B 1 179 ? 12.625 10.156 -10.305 1 76.94 179 TYR B C 1
ATOM 3166 O O . TYR B 1 179 ? 12.047 9.484 -9.453 1 76.94 179 TYR B O 1
ATOM 3174 N N . HIS B 1 180 ? 13.523 9.688 -11.086 1 78.5 180 HIS B N 1
ATOM 3175 C CA . HIS B 1 180 ? 13.602 8.281 -11.461 1 78.5 180 HIS B CA 1
ATOM 3176 C C . HIS B 1 180 ? 13.984 7.41 -10.273 1 78.5 180 HIS B C 1
ATOM 3178 O O . HIS B 1 180 ? 13.609 6.238 -10.211 1 78.5 180 HIS B O 1
ATOM 3184 N N . ASP B 1 181 ? 14.602 8.039 -9.32 1 82.94 181 ASP B N 1
ATOM 3185 C CA . ASP B 1 181 ? 15.047 7.285 -8.156 1 82.94 181 ASP B CA 1
ATOM 3186 C C . ASP B 1 181 ? 13.867 6.836 -7.301 1 82.94 181 ASP B C 1
ATOM 3188 O O . ASP B 1 181 ? 14 5.926 -6.48 1 82.94 181 ASP B O 1
ATOM 3192 N N . TYR B 1 182 ? 12.664 7.438 -7.57 1 87.75 182 TYR B N 1
ATOM 3193 C CA . TYR B 1 182 ? 11.516 7.133 -6.723 1 87.75 182 TYR B CA 1
ATOM 3194 C C . TYR B 1 182 ? 10.453 6.352 -7.496 1 87.75 182 TYR B C 1
ATOM 3196 O O . TYR B 1 182 ? 9.32 6.215 -7.039 1 87.75 182 TYR B O 1
ATOM 3204 N N . ASN B 1 183 ? 10.859 5.816 -8.617 1 89.69 183 ASN B N 1
ATOM 3205 C CA . ASN B 1 183 ? 9.891 5.141 -9.477 1 89.69 183 ASN B CA 1
ATOM 3206 C C . ASN B 1 183 ? 9.211 3.984 -8.75 1 89.69 183 ASN B C 1
ATOM 3208 O O . ASN B 1 183 ? 7.992 3.83 -8.82 1 89.69 183 ASN B O 1
ATOM 3212 N N . ASP B 1 184 ? 10.008 3.232 -8.031 1 93.69 184 ASP B N 1
ATOM 3213 C CA . ASP B 1 184 ? 9.438 2.098 -7.312 1 93.69 184 ASP B CA 1
ATOM 3214 C C . ASP B 1 184 ? 8.516 2.566 -6.184 1 93.69 184 ASP B C 1
ATOM 3216 O O . ASP B 1 184 ? 7.434 2.014 -5.988 1 93.69 184 ASP B O 1
ATOM 3220 N N . ALA B 1 185 ? 8.969 3.609 -5.441 1 95 185 ALA B N 1
ATOM 3221 C CA . ALA B 1 185 ? 8.148 4.164 -4.367 1 95 185 ALA B CA 1
ATOM 3222 C C . ALA B 1 185 ? 6.824 4.695 -4.91 1 95 185 ALA B C 1
ATOM 3224 O O . ALA B 1 185 ? 5.766 4.453 -4.328 1 95 185 ALA B O 1
ATOM 3225 N N . VAL B 1 186 ? 6.891 5.375 -6.02 1 92.94 186 VAL B N 1
ATOM 3226 C CA . VAL B 1 186 ? 5.707 5.961 -6.633 1 92.94 186 VAL B CA 1
ATOM 3227 C C . VAL B 1 186 ? 4.758 4.855 -7.09 1 92.94 186 VAL B C 1
ATOM 3229 O O . VAL B 1 186 ? 3.541 4.973 -6.949 1 92.94 186 VAL B O 1
ATOM 3232 N N . PHE B 1 187 ? 5.309 3.797 -7.613 1 94.19 187 PHE B N 1
ATOM 3233 C CA . PHE B 1 187 ? 4.504 2.646 -8.008 1 94.19 187 PHE B CA 1
ATOM 3234 C C . PHE B 1 187 ? 3.705 2.107 -6.828 1 94.19 187 PHE B C 1
ATOM 3236 O O . PHE B 1 187 ? 2.502 1.87 -6.941 1 94.19 187 PHE B O 1
ATOM 3243 N N . ILE B 1 188 ? 4.367 1.923 -5.715 1 97.19 188 ILE B N 1
ATOM 3244 C CA . ILE B 1 188 ? 3.742 1.35 -4.527 1 97.19 188 ILE B CA 1
ATOM 3245 C C . ILE B 1 188 ? 2.686 2.311 -3.984 1 97.19 188 ILE B C 1
ATOM 3247 O O . ILE B 1 188 ? 1.586 1.891 -3.617 1 97.19 188 ILE B O 1
ATOM 3251 N N . LEU B 1 189 ? 2.984 3.6 -3.955 1 97 189 LEU B N 1
ATOM 3252 C CA . LEU B 1 189 ? 2.035 4.594 -3.465 1 97 189 LEU B CA 1
ATOM 3253 C C . LEU B 1 189 ? 0.785 4.625 -4.34 1 97 189 LEU B C 1
ATOM 3255 O O . LEU B 1 189 ? -0.334 4.691 -3.826 1 97 189 LEU B O 1
ATOM 3259 N N . LYS B 1 190 ? 1.015 4.609 -5.602 1 95.31 190 LYS B N 1
ATOM 3260 C CA . LYS B 1 190 ? -0.112 4.617 -6.531 1 95.31 190 LYS B CA 1
ATOM 3261 C C . LYS B 1 190 ? -0.976 3.369 -6.359 1 95.31 190 LYS B C 1
ATOM 3263 O O . LYS B 1 190 ? -2.205 3.457 -6.344 1 95.31 190 LYS B O 1
ATOM 3268 N N . TYR B 1 191 ? -0.315 2.254 -6.27 1 97 191 TYR B N 1
ATOM 3269 C CA . TYR B 1 191 ? -1.036 1.002 -6.066 1 97 191 TYR B CA 1
ATOM 3270 C C . TYR B 1 191 ? -1.863 1.051 -4.785 1 97 191 TYR B C 1
ATOM 3272 O O . TYR B 1 191 ? -3.045 0.699 -4.789 1 97 191 TYR B O 1
ATOM 3280 N N . HIS B 1 192 ? -1.271 1.484 -3.715 1 97.81 192 HIS B N 1
ATOM 3281 C CA . HIS B 1 192 ? -1.943 1.617 -2.426 1 97.81 192 HIS B CA 1
ATOM 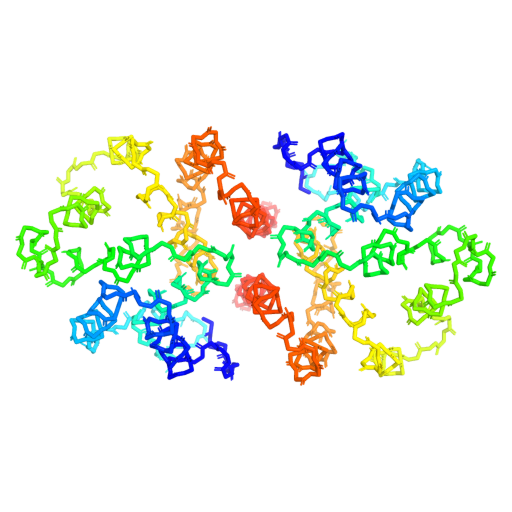3282 C C . HIS B 1 192 ? -3.135 2.564 -2.521 1 97.81 192 HIS B C 1
ATOM 3284 O O . HIS B 1 192 ? -4.25 2.205 -2.143 1 97.81 192 HIS B O 1
ATOM 3290 N N . LEU B 1 193 ? -2.873 3.691 -3.08 1 97.38 193 LEU B N 1
ATOM 3291 C CA . LEU B 1 193 ? -3.895 4.73 -3.164 1 97.38 193 LEU B CA 1
ATOM 3292 C C . LEU B 1 193 ? -5.043 4.293 -4.07 1 97.38 193 LEU B C 1
ATOM 3294 O O . LEU B 1 193 ? -6.211 4.398 -3.691 1 97.38 193 LEU B O 1
ATOM 3298 N N . LYS B 1 194 ? -4.762 3.75 -5.199 1 96.38 194 LYS B N 1
ATOM 3299 C CA . LYS B 1 194 ? -5.789 3.352 -6.156 1 96.38 194 LYS B CA 1
ATOM 3300 C C . LYS B 1 194 ? -6.613 2.182 -5.621 1 96.38 194 LYS B C 1
ATOM 3302 O O . LYS B 1 194 ? -7.824 2.119 -5.84 1 96.38 194 LYS B O 1
ATOM 3307 N N . SER B 1 195 ? -5.945 1.245 -4.984 1 96.94 195 SER B N 1
ATOM 3308 C CA . SER B 1 195 ? -6.688 0.125 -4.418 1 96.94 195 SER B CA 1
ATOM 3309 C C . SER B 1 195 ? -7.703 0.603 -3.385 1 96.94 195 SER B C 1
ATOM 3311 O O . SER B 1 195 ? -8.836 0.117 -3.348 1 96.94 195 SER B O 1
ATOM 3313 N N . LEU B 1 196 ? -7.301 1.562 -2.578 1 97.31 196 LEU B N 1
ATOM 3314 C CA . LEU B 1 196 ? -8.195 2.125 -1.573 1 97.31 196 LEU B CA 1
ATOM 3315 C C . LEU B 1 196 ? -9.359 2.852 -2.232 1 97.31 196 LEU B C 1
ATOM 3317 O O . LEU B 1 196 ? -10.523 2.588 -1.908 1 97.31 196 LEU B O 1
ATOM 3321 N N . ILE B 1 197 ? -9.008 3.703 -3.158 1 96.94 197 ILE B N 1
ATOM 3322 C CA . ILE B 1 197 ? -10.008 4.539 -3.811 1 96.94 197 ILE B CA 1
ATOM 3323 C C . ILE B 1 197 ? -11.016 3.66 -4.543 1 96.94 197 ILE B C 1
ATOM 3325 O O . ILE B 1 197 ? -12.227 3.834 -4.387 1 96.94 197 ILE B O 1
ATOM 3329 N N . GLU B 1 198 ? -10.539 2.705 -5.27 1 94.12 198 GLU B N 1
ATOM 3330 C CA . GLU B 1 198 ? -11.43 1.842 -6.043 1 94.12 198 GLU B CA 1
ATOM 3331 C C . GLU B 1 198 ? -12.305 0.989 -5.133 1 94.12 198 GLU B C 1
ATOM 3333 O O . GLU B 1 198 ? -13.484 0.776 -5.418 1 94.12 198 GLU B O 1
ATOM 3338 N N . SER B 1 199 ? -11.742 0.477 -4.086 1 95.19 199 SER B N 1
ATOM 3339 C CA . SER B 1 199 ? -12.523 -0.321 -3.145 1 95.19 199 SER B CA 1
ATOM 3340 C C . SER B 1 199 ? -13.633 0.504 -2.51 1 95.19 199 SER B C 1
ATOM 3342 O O . SER B 1 199 ? -14.781 0.051 -2.424 1 95.19 199 SER B O 1
ATOM 3344 N N . ILE B 1 200 ? -13.281 1.703 -2.111 1 94.88 200 ILE B N 1
ATOM 3345 C CA . ILE B 1 200 ? -14.25 2.576 -1.458 1 94.88 200 ILE B CA 1
ATOM 3346 C C . ILE B 1 200 ? -15.352 2.955 -2.447 1 94.88 200 ILE B C 1
ATOM 3348 O O . ILE B 1 200 ? -16.531 2.951 -2.098 1 94.88 200 ILE B O 1
ATOM 3352 N N . LYS B 1 201 ? -14.984 3.246 -3.664 1 93.31 201 LYS B N 1
ATOM 3353 C CA . LYS B 1 201 ? -15.953 3.609 -4.691 1 93.31 201 LYS B CA 1
ATOM 3354 C C . LYS B 1 201 ? -16.953 2.482 -4.922 1 93.31 201 LYS B C 1
ATOM 3356 O O . LYS B 1 201 ? -18.141 2.738 -5.184 1 93.31 201 LYS B O 1
ATOM 3361 N N . CYS B 1 202 ? -16.516 1.263 -4.875 1 91 202 CYS B N 1
ATOM 3362 C CA . CYS B 1 202 ? -17.406 0.121 -5.059 1 91 202 CYS B CA 1
ATOM 3363 C C . CYS B 1 202 ? -18.5 0.106 -3.996 1 91 202 CYS B C 1
ATOM 3365 O O . CYS B 1 202 ? -19.656 -0.184 -4.293 1 91 202 CYS B O 1
ATOM 3367 N N . PHE B 1 203 ? -18.188 0.459 -2.83 1 87.75 203 PHE B N 1
ATOM 3368 C CA . PHE B 1 203 ? -19.156 0.447 -1.746 1 87.75 203 PHE B CA 1
ATOM 3369 C C . PHE B 1 203 ? -20.109 1.628 -1.865 1 87.75 203 PHE B C 1
ATOM 3371 O O . PHE B 1 203 ? -21.297 1.5 -1.58 1 87.75 203 PHE B O 1
ATOM 3378 N N . ILE B 1 204 ? -19.594 2.713 -2.299 1 85.62 204 ILE B N 1
ATOM 3379 C CA . ILE B 1 204 ? -20.438 3.883 -2.5 1 85.62 204 ILE B CA 1
ATOM 3380 C C . ILE B 1 204 ? -21.453 3.604 -3.611 1 85.62 204 ILE B C 1
ATOM 3382 O O . ILE B 1 204 ? -22.625 3.924 -3.479 1 85.62 204 ILE B O 1
ATOM 3386 N N . LEU B 1 205 ? -20.953 2.986 -4.672 1 81.56 205 LEU B N 1
ATOM 3387 C CA . LEU B 1 205 ? -21.812 2.641 -5.797 1 81.56 205 LEU B CA 1
ATOM 3388 C C . LEU B 1 205 ? -22.859 1.621 -5.379 1 81.56 205 LEU B C 1
ATOM 3390 O O . LEU B 1 205 ? -24.016 1.71 -5.801 1 81.56 205 LEU B O 1
ATOM 3394 N N . GLN B 1 206 ? -22.516 0.675 -4.613 1 77.81 206 GLN B N 1
ATOM 3395 C CA . GLN B 1 206 ? -23.453 -0.342 -4.133 1 77.81 206 GLN B CA 1
ATOM 3396 C C . GLN B 1 206 ? -24.578 0.284 -3.307 1 77.81 206 GLN B C 1
ATOM 3398 O O . GLN B 1 206 ? -25.734 -0.101 -3.438 1 77.81 206 GLN B O 1
ATOM 3403 N N . ASP B 1 207 ? -24.25 1.222 -2.541 1 73 207 ASP B N 1
ATOM 3404 C CA . ASP B 1 207 ? -25.234 1.919 -1.723 1 73 207 ASP B CA 1
ATOM 3405 C C . ASP B 1 207 ? -26.234 2.678 -2.592 1 73 207 ASP B C 1
ATOM 3407 O O . ASP B 1 207 ? -27.422 2.723 -2.283 1 73 207 ASP B O 1
ATOM 3411 N N . GLU B 1 208 ? -25.703 3.193 -3.648 1 71.5 208 GLU B N 1
ATOM 3412 C CA . GLU B 1 208 ? -26.578 3.947 -4.551 1 71.5 208 GLU B CA 1
ATOM 3413 C C . GLU B 1 208 ? -27.547 3.027 -5.285 1 71.5 208 GLU B C 1
ATOM 3415 O O . GLU B 1 208 ? -28.688 3.393 -5.5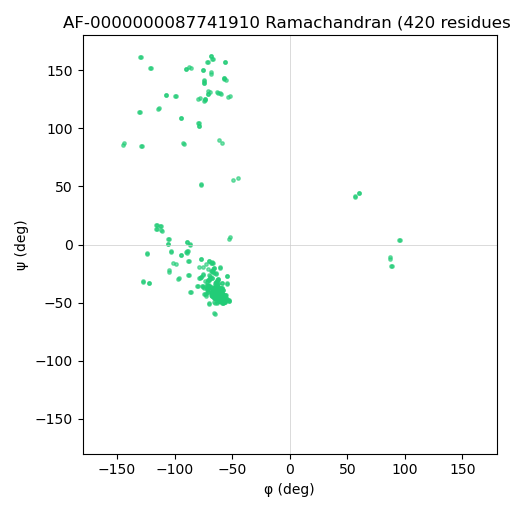27 1 71.5 208 GLU B O 1
ATOM 3420 N N . LEU B 1 209 ? -27.078 1.826 -5.625 1 69 209 LEU B N 1
ATOM 3421 C CA . LEU B 1 209 ? -27.906 0.857 -6.332 1 69 209 LEU B CA 1
ATOM 3422 C C . LEU B 1 209 ? -28.969 0.279 -5.406 1 69 209 LEU B C 1
ATOM 3424 O O . LEU B 1 209 ? -30.078 -0.05 -5.852 1 69 209 LEU B O 1
ATOM 3428 N N . GLU B 1 210 ? -28.672 0.159 -4.145 1 66.81 210 GLU B N 1
ATOM 3429 C CA . GLU B 1 210 ? -29.625 -0.376 -3.18 1 66.81 210 GLU B CA 1
ATOM 3430 C C . GLU B 1 210 ? -30.656 0.676 -2.783 1 66.81 210 GLU B C 1
ATOM 3432 O O . GLU B 1 210 ? -31.781 0.34 -2.398 1 66.81 210 GLU B O 1
ATOM 3437 N N . ASP B 1 211 ? -30.297 1.952 -2.818 1 60 211 ASP B N 1
ATOM 3438 C CA . ASP B 1 211 ? -31.234 3.029 -2.492 1 60 211 ASP B CA 1
ATOM 3439 C C . ASP B 1 211 ? -32.219 3.256 -3.625 1 60 211 ASP B C 1
ATOM 3441 O O . ASP B 1 211 ? -33.312 3.773 -3.4 1 60 211 ASP B O 1
ATOM 3445 N N . ASP B 1 212 ? -31.875 2.93 -4.828 1 50.66 212 ASP B N 1
ATOM 3446 C CA . ASP B 1 212 ? -32.844 3.055 -5.926 1 50.66 212 ASP B CA 1
ATOM 3447 C C . ASP B 1 212 ? -33.75 1.833 -6 1 50.66 212 ASP B C 1
ATOM 3449 O O . ASP B 1 212 ? -34.938 1.954 -6.324 1 50.66 212 ASP B O 1
#

Radius of gyration: 21.57 Å; Cα contacts (8 Å, |Δi|>4): 542; chains: 2; bounding box: 56×64×44 Å